Protein AF-A0A3C0Q6P0-F1 (afdb_monomer_lite)

Radius of gyration: 22.42 Å; chains: 1; bounding box: 54×40×73 Å

Secondary structure (DSSP, 8-state):
--------HHHHHHHHH-GGG-GGG-SHHHHHHHHHHHHH-S---HHHHHHHHHHHHHHHHTTTT-S-HHHHHHHHHTTHHHHHHHHHT-----HHHHHHHHHHHHHTTEEPPHHHHHHHHHHHHHHHHHH--HHHHHHHHHHHHHTT----HHHHHHHHHHHHHHGGGS-HHHHHHHHHHHHHHHHHHHHHHGGGS--THHHHHHHHT-HHHHHHHHT---HHHHHHHHHHHHHHHS--SSPPPPPP----HHHHHHHHHHHHTT-EEEEEEEETTTTEEEEEEEEETTEEEEEEEE-GGGEEEETTT--EEE-HHHHHHHHHHHHH-TTSEEEEEEHHHHHHHTT-HHHHHHHHHHHHHSPSSEEEE-TTS-EEESSSSSS----B-

pLDDT: mean 90.9, std 11.73, range [37.75, 98.62]

Foldseek 3Di:
DPPPPLQDLVNLLVCLVCVVVDPPALALVSLLVSVVSNLVDPDDALQSLLSNLLSQLVCLCVSSRHPPSPSSLVSSLVCLVSSLVVNLPHDPDALVSLLSNLLSCLSSLEQHAVVSVVSSLVVCLVHLQPGAALVSLLSNLLSCLQNLPAHDPSSLVSSLVSCLVRVLVHALLSNLSNLLSLLLNQLSQCLAPPPNGDHCLVSNCSQCPDPSNVVRPVPDPDLVSLVSNLLSCCSNPVGDPRQRDAPPPPLDPQLVLVVVLLVLLPKDKDAQCAQVFVRHTFGIWIDDDHAIATEHEDEPSQWGAYSPPRWIFGTSVNLSVQVRSCSSPVQHEYEYEYPVLCVVCSPPSVLSNLLSVQRVPDHRAYFYAENNSDTHGRRHHDPDGDGHD

Sequence (389 aa):
MQEQRTIDKGGIIQYFLNPEKCCEARSVEALAKNLDDFLSLRQLTSKELALVLFHATKGAQMGLYGEDTTAACEAIKNRVQTWTDKAIKKNDYSGYTIAHMFDAFSRLDLRPPERFVSFALEKAKTLIASNFNAADMTDFTAAIAHLAILPDKKLLTAIGAQLTQIKRALTPHQTCSVIRSIAILDTLAAHHHGSKRYSFGSTFSEFINDNKIREKLAGLSDPASKEMLSDALLWFKGTTPYPRSAESGTSSLFENDNKIALEKAGAIVQMGVHIPTPNHIVDLSATFGRATFYVECDGPSHFIRGADDHKIYLDGPTIFQTALIRKGCPDTKLVRIPADVFYSKRGDSDFWESFLITVDDADNGAYCLASGGNLLPIGEGRDRAFQYT

Structure (mmCIF, N/CA/C/O backbone):
data_AF-A0A3C0Q6P0-F1
#
_entry.id   AF-A0A3C0Q6P0-F1
#
loop_
_atom_site.group_PDB
_atom_site.id
_atom_site.type_symbol
_atom_site.label_atom_id
_atom_site.label_alt_id
_atom_site.label_comp_id
_atom_site.label_asym_id
_atom_site.label_entity_id
_atom_site.label_seq_id
_atom_site.pdbx_PDB_ins_code
_atom_site.Cartn_x
_atom_site.Cartn_y
_atom_site.Cartn_z
_atom_site.occupancy
_atom_site.B_iso_or_equiv
_atom_site.auth_seq_id
_atom_site.auth_comp_id
_atom_site.auth_asym_id
_atom_site.auth_atom_id
_atom_site.pdbx_PDB_model_num
ATOM 1 N N . MET A 1 1 ? 16.139 4.408 46.059 1.00 41.50 1 MET A N 1
ATOM 2 C CA . MET A 1 1 ? 14.935 3.609 45.750 1.00 41.50 1 MET A CA 1
ATOM 3 C C . MET A 1 1 ? 13.888 4.555 45.195 1.00 41.50 1 MET A C 1
ATOM 5 O O . MET A 1 1 ? 13.379 5.362 45.958 1.00 41.50 1 MET A O 1
ATOM 9 N N . GLN A 1 2 ? 13.631 4.536 43.887 1.00 40.59 2 GLN A N 1
ATOM 10 C CA . GLN A 1 2 ? 12.440 5.195 43.343 1.00 40.59 2 GLN A CA 1
ATOM 11 C C . GLN A 1 2 ? 11.248 4.277 43.621 1.00 40.59 2 GLN A C 1
ATOM 13 O O . GLN A 1 2 ? 11.298 3.098 43.276 1.00 40.59 2 GLN A O 1
ATOM 18 N N . GLU A 1 3 ? 10.219 4.790 44.298 1.00 44.22 3 GLU A N 1
ATOM 19 C CA . GLU A 1 3 ? 8.947 4.083 44.453 1.00 44.22 3 GLU A CA 1
ATOM 20 C C . GLU A 1 3 ? 8.398 3.749 43.068 1.00 44.22 3 GLU A C 1
ATOM 22 O O . GLU A 1 3 ? 8.145 4.630 42.245 1.00 44.22 3 GLU A O 1
ATOM 27 N N . GLN A 1 4 ? 8.226 2.458 42.809 1.00 50.91 4 GLN A N 1
ATOM 28 C CA . GLN A 1 4 ? 7.642 1.961 41.577 1.00 50.91 4 GLN A CA 1
ATOM 29 C C . GLN A 1 4 ? 6.137 2.262 41.621 1.00 50.91 4 GLN A C 1
ATOM 31 O O . GLN A 1 4 ? 5.341 1.442 42.076 1.00 50.91 4 GLN A O 1
ATOM 36 N N . ARG A 1 5 ? 5.742 3.478 41.215 1.00 57.50 5 ARG A N 1
ATOM 37 C CA . ARG A 1 5 ? 4.328 3.850 41.086 1.00 57.50 5 ARG A CA 1
ATOM 38 C C . ARG A 1 5 ? 3.661 2.880 40.118 1.00 57.50 5 ARG A C 1
ATOM 40 O O . ARG A 1 5 ? 3.999 2.829 38.938 1.00 57.50 5 ARG A O 1
ATOM 47 N N . THR A 1 6 ? 2.718 2.097 40.627 1.00 62.41 6 THR A N 1
ATOM 48 C CA . THR A 1 6 ? 1.866 1.245 39.803 1.00 62.41 6 THR A CA 1
ATOM 49 C C . THR A 1 6 ? 0.916 2.163 39.040 1.00 62.41 6 THR A C 1
ATOM 51 O O . THR A 1 6 ? 0.009 2.741 39.633 1.00 62.41 6 THR A O 1
ATOM 54 N N . ILE A 1 7 ? 1.156 2.369 37.744 1.00 68.50 7 ILE A N 1
ATOM 55 C CA . ILE A 1 7 ? 0.250 3.156 36.903 1.00 68.50 7 ILE A CA 1
ATOM 56 C C . ILE A 1 7 ? -1.023 2.326 36.711 1.00 68.50 7 ILE A C 1
ATOM 58 O O . ILE A 1 7 ? -0.960 1.184 36.253 1.00 68.50 7 ILE A O 1
ATOM 62 N N . ASP A 1 8 ? -2.180 2.868 37.094 1.00 84.88 8 ASP A N 1
ATOM 63 C CA . ASP A 1 8 ? -3.455 2.198 36.850 1.00 84.88 8 ASP A CA 1
ATOM 64 C C . ASP A 1 8 ? -3.786 2.154 35.343 1.00 84.88 8 ASP A C 1
ATOM 66 O O . ASP A 1 8 ? -3.250 2.906 34.525 1.00 84.88 8 ASP A O 1
ATOM 70 N N . LYS A 1 9 ? -4.694 1.253 34.953 1.00 86.88 9 LYS A N 1
ATOM 71 C CA . LYS A 1 9 ? -5.112 1.068 33.553 1.00 86.88 9 LYS A CA 1
ATOM 72 C C . LYS A 1 9 ? -5.557 2.379 32.884 1.00 86.88 9 LYS A C 1
ATOM 74 O O . LYS A 1 9 ? -5.288 2.577 31.699 1.00 86.88 9 LYS A O 1
ATOM 79 N N . GLY A 1 10 ? -6.256 3.246 33.619 1.00 86.19 10 GLY A N 1
ATOM 80 C CA . GLY A 1 10 ? -6.741 4.526 33.111 1.00 86.19 10 GLY A CA 1
ATOM 81 C C . GLY A 1 10 ? -5.591 5.478 32.801 1.00 86.19 10 GLY A C 1
ATOM 82 O O . GLY A 1 10 ? -5.582 6.083 31.730 1.00 86.19 10 GLY A O 1
ATOM 83 N N . GLY A 1 11 ? -4.591 5.536 33.681 1.00 83.81 11 GLY A N 1
ATOM 84 C CA . GLY A 1 11 ? -3.356 6.288 33.482 1.00 83.81 11 GLY A CA 1
ATOM 85 C C . GLY A 1 11 ? -2.598 5.848 32.230 1.00 83.81 11 GLY A C 1
ATOM 86 O O . GLY A 1 11 ? -2.241 6.691 31.410 1.00 83.81 11 GLY A O 1
ATOM 87 N N . ILE A 1 12 ? -2.439 4.535 32.022 1.00 82.06 12 ILE A N 1
ATOM 88 C CA . ILE A 1 12 ? -1.763 3.987 30.832 1.00 82.06 12 ILE A CA 1
ATOM 89 C C . ILE A 1 12 ? -2.523 4.335 29.543 1.00 82.06 12 ILE A C 1
ATOM 91 O O . ILE A 1 12 ? -1.914 4.673 28.535 1.00 82.06 12 ILE A O 1
ATOM 95 N N . ILE A 1 13 ? -3.857 4.288 29.534 1.00 85.81 13 ILE A N 1
ATOM 96 C CA . ILE A 1 13 ? -4.623 4.657 28.331 1.00 85.81 13 ILE A CA 1
ATOM 97 C C . ILE A 1 13 ? -4.527 6.163 28.069 1.00 85.81 13 ILE A C 1
ATOM 99 O O . ILE A 1 13 ? -4.268 6.573 26.939 1.00 85.81 13 ILE A O 1
ATOM 103 N N . GLN A 1 14 ? -4.716 6.994 29.099 1.00 86.25 14 GLN A N 1
ATOM 104 C CA . GLN A 1 14 ? -4.641 8.453 28.961 1.00 86.25 14 GLN A CA 1
ATOM 105 C C . GLN A 1 14 ? -3.279 8.920 28.462 1.00 86.25 14 GLN A C 1
ATOM 107 O O . GLN A 1 14 ? -3.212 9.856 27.667 1.00 86.25 14 GLN A O 1
ATOM 112 N N . TYR A 1 15 ? -2.226 8.221 28.871 1.00 82.88 15 TYR A N 1
ATOM 113 C CA . TYR A 1 15 ? -0.883 8.408 28.360 1.00 82.88 15 TYR A CA 1
ATOM 114 C C . TYR A 1 15 ? -0.815 8.306 26.831 1.00 82.88 15 TYR A C 1
ATOM 116 O O . TYR A 1 15 ? -0.288 9.202 26.177 1.00 82.88 15 TYR A O 1
ATOM 124 N N . PHE A 1 16 ? -1.385 7.253 26.237 1.00 85.06 16 PHE A N 1
ATOM 125 C CA . PHE A 1 16 ? -1.330 7.071 24.785 1.00 85.06 16 PHE A CA 1
ATOM 126 C C . PHE A 1 16 ? -2.276 8.021 24.057 1.00 85.06 16 PHE A C 1
ATOM 128 O O . PHE A 1 16 ? -1.973 8.450 22.953 1.00 85.06 16 PHE A O 1
ATOM 135 N N . LEU A 1 17 ? -3.400 8.394 24.669 1.00 86.75 17 LEU A N 1
ATOM 136 C CA . LEU A 1 17 ? -4.332 9.353 24.072 1.00 86.75 17 LEU A CA 1
ATOM 137 C C . LEU A 1 17 ? -3.796 10.792 24.080 1.00 86.75 17 LEU A C 1
ATOM 139 O O . LEU A 1 17 ? -4.155 11.574 23.203 1.00 86.75 17 LEU A O 1
ATOM 143 N N . ASN A 1 18 ? -2.954 11.149 25.056 1.00 85.75 18 ASN A N 1
ATOM 144 C CA . ASN A 1 18 ? -2.415 12.499 25.234 1.00 85.75 18 ASN A CA 1
ATOM 145 C C . ASN A 1 18 ? -0.893 12.491 25.488 1.00 85.75 18 ASN A C 1
ATOM 147 O O . ASN A 1 18 ? -0.446 13.015 26.513 1.00 85.75 18 ASN A O 1
ATOM 151 N N . PRO A 1 19 ? -0.082 11.945 24.564 1.00 73.31 19 PRO A N 1
ATOM 152 C CA . PRO A 1 19 ? 1.352 11.749 24.779 1.00 73.31 19 PRO A CA 1
ATOM 153 C C . PRO A 1 19 ? 2.093 13.062 25.069 1.00 73.31 19 PRO A C 1
ATOM 155 O O . PRO A 1 19 ? 2.994 13.093 25.900 1.00 73.31 19 PRO A O 1
ATOM 158 N N . GLU A 1 20 ? 1.656 14.181 24.484 1.00 76.12 20 GLU A N 1
ATOM 159 C CA . GLU A 1 20 ? 2.254 15.506 24.715 1.00 76.12 20 GLU A CA 1
ATOM 160 C C . GLU A 1 20 ? 2.147 15.991 26.169 1.00 76.12 20 GLU A C 1
ATOM 162 O O . GLU A 1 20 ? 2.974 16.782 26.627 1.00 76.12 20 GLU A O 1
ATOM 167 N N . LYS A 1 21 ? 1.141 15.508 26.909 1.00 79.56 21 LYS A N 1
ATOM 168 C CA . LYS A 1 21 ? 0.911 15.870 28.314 1.00 79.56 21 LYS A CA 1
ATOM 169 C C . LYS A 1 21 ? 1.684 14.979 29.291 1.00 79.56 21 LYS A C 1
ATOM 171 O O . LYS A 1 21 ? 1.744 15.304 30.474 1.00 79.56 21 LYS A O 1
ATOM 176 N N . CYS A 1 22 ? 2.291 13.889 28.819 1.00 65.38 22 CYS A N 1
ATOM 177 C CA . CYS A 1 22 ? 3.066 12.960 29.636 1.00 65.38 22 CYS A CA 1
ATOM 178 C C . CYS A 1 22 ? 4.570 13.226 29.474 1.00 65.38 22 CYS A C 1
ATOM 180 O O . CYS A 1 22 ? 5.226 12.721 28.568 1.00 65.38 22 CYS A O 1
ATOM 182 N N . CYS A 1 23 ? 5.136 14.024 30.381 1.00 59.75 23 CYS A N 1
ATOM 183 C CA . CYS A 1 23 ? 6.560 14.373 30.387 1.00 59.75 23 CYS A CA 1
ATOM 184 C C . CYS A 1 23 ? 7.503 13.181 30.638 1.00 59.75 23 CYS A C 1
ATOM 186 O O . CYS A 1 23 ? 8.635 13.203 30.163 1.00 59.75 23 CYS A O 1
ATOM 188 N N . GLU A 1 24 ? 7.046 12.133 31.328 1.00 58.94 24 GLU A N 1
ATOM 189 C CA . GLU A 1 24 ? 7.865 10.980 31.750 1.00 58.94 24 GLU A CA 1
ATOM 190 C C . GLU A 1 24 ? 8.216 9.998 30.616 1.00 58.94 24 GLU A C 1
ATOM 192 O O . GLU A 1 24 ? 8.801 8.946 30.859 1.00 58.94 24 GLU A O 1
ATOM 197 N N . ALA A 1 25 ? 7.858 10.317 29.373 1.00 59.38 25 ALA A N 1
ATOM 198 C CA . ALA A 1 25 ? 7.728 9.307 28.336 1.00 59.38 25 ALA A CA 1
ATOM 199 C C . ALA A 1 25 ? 8.243 9.688 26.964 1.00 59.38 25 ALA A C 1
ATOM 201 O O . ALA A 1 25 ? 7.747 9.240 25.938 1.00 59.38 25 ALA A O 1
ATOM 202 N N . ARG A 1 26 ? 9.275 10.514 26.949 1.00 82.31 26 ARG A N 1
ATOM 203 C CA . ARG A 1 26 ? 9.901 10.968 25.711 1.00 82.31 26 ARG A CA 1
ATOM 204 C C . ARG A 1 26 ? 11.052 10.066 25.262 1.00 82.31 26 ARG A C 1
ATOM 206 O O . ARG A 1 26 ? 11.913 10.524 24.523 1.00 82.31 26 ARG A O 1
ATOM 213 N N . SER A 1 27 ? 11.089 8.815 25.732 1.00 91.50 27 SER A N 1
ATOM 214 C CA . SER A 1 27 ? 12.115 7.835 25.362 1.00 91.50 27 SER A CA 1
ATOM 215 C C . SER A 1 27 ? 11.501 6.535 24.844 1.00 91.50 27 SER A C 1
ATOM 217 O O . SER A 1 27 ? 10.386 6.149 25.220 1.00 91.50 27 SER A O 1
ATOM 219 N N . VAL A 1 28 ? 12.264 5.839 24.002 1.00 94.00 28 VAL A N 1
ATOM 220 C CA . VAL A 1 28 ? 11.886 4.555 23.404 1.00 94.00 28 VAL A CA 1
ATOM 221 C C . VAL A 1 28 ? 11.742 3.477 24.482 1.00 94.00 28 VAL A C 1
ATOM 223 O O . VAL A 1 28 ? 10.838 2.646 24.415 1.00 94.00 28 VAL A O 1
ATOM 226 N N . GLU A 1 29 ? 12.569 3.519 25.525 1.00 93.94 29 GLU A N 1
ATOM 227 C CA . GLU A 1 29 ? 12.522 2.593 26.661 1.00 93.94 29 GLU A CA 1
ATOM 228 C C . GLU A 1 29 ? 11.249 2.790 27.488 1.00 93.94 29 GLU A C 1
ATOM 230 O O . GLU A 1 29 ? 10.608 1.813 27.884 1.00 93.94 29 GLU A O 1
ATOM 235 N N . ALA A 1 30 ? 10.852 4.046 27.721 1.00 91.38 30 ALA A N 1
ATOM 236 C CA . ALA A 1 30 ? 9.610 4.363 28.416 1.00 91.38 30 ALA A CA 1
ATOM 237 C C . ALA A 1 30 ? 8.390 3.897 27.607 1.00 91.38 30 ALA A C 1
ATOM 239 O O . ALA A 1 30 ? 7.489 3.268 28.166 1.00 91.38 30 ALA A O 1
ATOM 240 N N . LEU A 1 31 ? 8.385 4.129 26.288 1.00 93.12 31 LEU A N 1
ATOM 241 C CA . LEU A 1 31 ? 7.365 3.596 25.381 1.00 93.12 31 LEU A CA 1
ATOM 242 C C . LEU A 1 31 ? 7.282 2.067 25.480 1.00 93.12 31 LEU A C 1
ATOM 244 O O . LEU A 1 31 ? 6.205 1.523 25.722 1.00 93.12 31 LEU A O 1
ATOM 248 N N . ALA A 1 32 ? 8.415 1.382 25.325 1.00 94.94 32 ALA A N 1
ATOM 249 C CA . ALA A 1 32 ? 8.513 -0.071 25.373 1.00 94.94 32 ALA A CA 1
ATOM 250 C C . ALA A 1 32 ? 7.946 -0.635 26.687 1.00 94.94 32 ALA A C 1
ATOM 252 O O . ALA A 1 32 ? 7.073 -1.506 26.663 1.00 94.94 32 ALA A O 1
ATOM 253 N N . LYS A 1 33 ? 8.370 -0.074 27.825 1.00 93.19 33 LYS A N 1
ATOM 254 C CA . LYS A 1 33 ? 7.883 -0.464 29.151 1.00 93.19 33 LYS A CA 1
ATOM 255 C C . LYS A 1 33 ? 6.379 -0.226 29.307 1.00 93.19 33 LYS A C 1
ATOM 257 O O . LYS A 1 33 ? 5.673 -1.106 29.785 1.00 93.19 33 LYS A O 1
ATOM 262 N N . ASN A 1 34 ? 5.870 0.932 28.884 1.00 91.81 34 ASN A N 1
ATOM 263 C CA . ASN A 1 34 ? 4.445 1.253 29.006 1.00 91.81 34 ASN A CA 1
ATOM 264 C C . ASN A 1 34 ? 3.568 0.337 28.141 1.00 91.81 34 ASN A C 1
ATOM 266 O O . ASN A 1 34 ? 2.462 -0.020 28.548 1.00 91.81 34 ASN A O 1
ATOM 270 N N . LEU A 1 35 ? 4.059 -0.080 26.970 1.00 94.56 35 LEU A N 1
ATOM 271 C CA . LEU A 1 35 ? 3.378 -1.072 26.138 1.00 94.56 35 LEU A CA 1
ATOM 272 C C . LEU A 1 35 ? 3.385 -2.462 26.791 1.00 94.56 35 LEU A C 1
ATOM 274 O O . LEU A 1 35 ? 2.364 -3.146 26.743 1.00 94.56 35 LEU A O 1
ATOM 278 N N . ASP A 1 36 ? 4.484 -2.873 27.430 1.00 95.38 36 ASP A N 1
ATOM 279 C CA . ASP A 1 36 ? 4.545 -4.141 28.173 1.00 95.38 36 ASP A CA 1
ATOM 280 C C . ASP A 1 36 ? 3.591 -4.140 29.370 1.00 95.38 36 ASP A C 1
ATOM 282 O O . ASP A 1 36 ? 2.799 -5.073 29.537 1.00 95.38 36 ASP A O 1
ATOM 286 N N . ASP A 1 37 ? 3.603 -3.060 30.154 1.00 92.94 37 ASP A N 1
ATOM 287 C CA . ASP A 1 37 ? 2.707 -2.868 31.292 1.00 92.94 37 ASP A CA 1
ATOM 288 C C . ASP A 1 37 ? 1.242 -2.902 30.826 1.00 92.94 37 ASP A C 1
ATOM 290 O O . ASP A 1 37 ? 0.432 -3.647 31.387 1.00 92.94 37 ASP A O 1
ATOM 294 N N . PHE A 1 38 ? 0.906 -2.192 29.741 1.00 94.88 38 PHE A N 1
ATOM 295 C CA . PHE A 1 38 ? -0.424 -2.227 29.128 1.00 94.88 38 PHE A CA 1
ATOM 296 C C . PHE A 1 38 ? -0.828 -3.642 28.710 1.00 94.88 38 PHE A C 1
ATOM 298 O O . PHE A 1 38 ? -1.901 -4.127 29.077 1.00 94.88 38 PHE A O 1
ATOM 305 N N . LEU A 1 39 ? 0.032 -4.329 27.955 1.00 95.75 39 LEU A N 1
ATOM 306 C CA . LEU A 1 39 ? -0.246 -5.668 27.454 1.00 95.75 39 LEU A CA 1
ATOM 307 C C . LEU A 1 39 ? -0.296 -6.700 28.582 1.00 95.75 39 LEU A C 1
ATOM 309 O O . LEU A 1 39 ? -0.972 -7.713 28.423 1.00 95.75 39 LEU A O 1
ATOM 313 N N . SER A 1 40 ? 0.313 -6.460 29.741 1.00 95.12 40 SER A N 1
ATOM 314 C CA . SER A 1 40 ? 0.192 -7.346 30.906 1.00 95.12 40 SER A CA 1
ATOM 315 C C . SER A 1 40 ? -1.217 -7.343 31.528 1.00 95.12 40 SER A C 1
ATOM 317 O O . SER A 1 40 ? -1.616 -8.319 32.175 1.00 95.12 40 SER A O 1
ATOM 319 N N . LEU A 1 41 ? -2.024 -6.301 31.277 1.00 93.25 41 LEU A N 1
ATOM 320 C CA . LEU A 1 41 ? -3.367 -6.168 31.841 1.00 93.25 41 LEU A CA 1
ATOM 321 C C . LEU A 1 41 ? -4.287 -7.318 31.393 1.00 93.25 41 LEU A C 1
ATOM 323 O O . LEU A 1 41 ? -4.372 -7.691 30.215 1.00 93.25 41 LEU A O 1
ATOM 327 N N . ARG A 1 42 ? -5.017 -7.894 32.360 1.00 90.88 42 ARG A N 1
ATOM 328 C CA . ARG A 1 42 ? -5.910 -9.046 32.131 1.00 90.88 42 ARG A CA 1
ATOM 329 C C . ARG A 1 42 ? -7.177 -8.661 31.363 1.00 90.88 42 ARG A C 1
ATOM 331 O O . ARG A 1 42 ? -7.608 -9.388 30.470 1.00 90.88 42 ARG A O 1
ATOM 338 N N . GLN A 1 43 ? -7.767 -7.517 31.704 1.00 92.12 43 GLN A N 1
ATOM 339 C CA . GLN A 1 43 ? -9.064 -7.070 31.192 1.00 92.12 43 GLN A CA 1
ATOM 340 C C . GLN A 1 43 ? -8.902 -5.879 30.242 1.00 92.12 43 GLN A C 1
ATOM 342 O O . GLN A 1 43 ? -9.159 -4.735 30.610 1.00 92.12 43 GLN A O 1
ATOM 347 N N . LEU A 1 44 ? -8.463 -6.158 29.016 1.00 95.31 44 LEU A N 1
ATOM 348 C CA . LEU A 1 44 ? -8.464 -5.196 27.909 1.00 95.31 44 LEU A CA 1
ATOM 349 C C . LEU A 1 44 ? -9.666 -5.440 26.991 1.00 95.31 44 LEU A C 1
ATOM 351 O O . LEU A 1 44 ? -9.978 -6.596 26.699 1.00 95.31 44 LEU A O 1
ATOM 355 N N . THR A 1 45 ? -10.314 -4.377 26.534 1.00 96.69 45 THR A N 1
ATOM 356 C CA . THR A 1 45 ? -11.335 -4.401 25.468 1.00 96.69 45 THR A CA 1
ATOM 357 C C . THR A 1 45 ? -10.678 -4.351 24.086 1.00 96.69 45 THR A C 1
ATOM 359 O O . THR A 1 45 ? -9.508 -3.971 23.965 1.00 96.69 45 THR A O 1
ATOM 362 N N . SER A 1 46 ? -11.414 -4.702 23.026 1.00 96.50 46 SER A N 1
ATOM 363 C CA . SER A 1 46 ? -10.934 -4.515 21.644 1.00 96.50 46 SER A CA 1
ATOM 364 C C . SER A 1 46 ? -10.627 -3.034 21.350 1.00 96.50 46 SER A C 1
ATOM 366 O O . SER A 1 46 ? -9.635 -2.714 20.694 1.00 96.50 46 SER A O 1
ATOM 368 N N . LYS A 1 47 ? -11.438 -2.120 21.903 1.00 96.50 47 LYS A N 1
ATOM 369 C CA . LYS A 1 47 ? -11.314 -0.670 21.724 1.00 96.50 47 LYS A CA 1
ATOM 370 C C . LYS A 1 47 ? -10.037 -0.119 22.337 1.00 96.50 47 LYS A C 1
ATOM 372 O O . LYS A 1 47 ? -9.359 0.677 21.701 1.00 96.50 47 LYS A O 1
ATOM 377 N N . GLU A 1 48 ? -9.693 -0.546 23.546 1.00 96.50 48 GLU A N 1
ATOM 378 C CA . GLU A 1 48 ? -8.453 -0.120 24.203 1.00 96.50 48 GLU A CA 1
ATOM 379 C C . GLU A 1 48 ? -7.222 -0.632 23.452 1.00 96.50 48 GLU A C 1
ATOM 381 O O . GLU A 1 48 ? -6.270 0.118 23.261 1.00 96.50 48 GLU A O 1
ATOM 386 N N . LEU A 1 49 ? -7.263 -1.878 22.964 1.00 97.25 49 LEU A N 1
ATOM 387 C CA . LEU A 1 49 ? -6.207 -2.429 22.112 1.00 97.25 49 LEU A CA 1
ATOM 388 C C . LEU A 1 49 ? -6.065 -1.643 20.799 1.00 97.25 49 LEU A C 1
ATOM 390 O O . LEU A 1 49 ? -4.947 -1.384 20.369 1.00 97.25 49 LEU A O 1
ATOM 394 N N . ALA A 1 50 ? -7.166 -1.262 20.150 1.00 96.81 50 ALA A N 1
ATOM 395 C CA . ALA A 1 50 ? -7.111 -0.473 18.920 1.00 96.81 50 ALA A CA 1
ATOM 396 C C . ALA A 1 50 ? -6.537 0.930 19.175 1.00 96.81 50 ALA A C 1
ATOM 398 O O . ALA A 1 50 ? -5.624 1.363 18.477 1.00 96.81 50 ALA A O 1
ATOM 399 N N . LEU A 1 51 ? -7.042 1.613 20.209 1.00 95.31 51 LEU A N 1
ATOM 400 C CA . LEU A 1 51 ? -6.635 2.970 20.568 1.00 95.31 51 LEU A CA 1
ATOM 401 C C . LEU A 1 51 ? -5.152 3.055 20.911 1.00 95.31 51 LEU A C 1
ATOM 403 O O . LEU A 1 51 ? -4.459 3.913 20.371 1.00 95.31 51 LEU A O 1
ATOM 407 N N . VAL A 1 52 ? -4.656 2.181 21.790 1.00 96.00 52 VAL A N 1
ATOM 408 C CA . VAL A 1 52 ? -3.249 2.258 22.187 1.00 96.00 52 VAL A CA 1
ATOM 409 C C . VAL A 1 52 ? -2.331 1.960 21.005 1.00 96.00 52 VAL A C 1
ATOM 411 O O . VAL A 1 52 ? -1.385 2.712 20.802 1.00 96.00 52 VAL A O 1
ATOM 414 N N . LEU A 1 53 ? -2.619 0.938 20.188 1.00 97.12 53 LEU A N 1
ATOM 415 C CA . LEU A 1 53 ? -1.789 0.627 19.019 1.00 97.12 53 LEU A CA 1
ATOM 416 C C . LEU A 1 53 ? -1.737 1.807 18.041 1.00 97.12 53 LEU A C 1
ATOM 418 O O . LEU A 1 53 ? -0.656 2.223 17.624 1.00 97.12 53 LEU A O 1
ATOM 422 N N . PHE A 1 54 ? -2.901 2.372 17.717 1.00 96.06 54 PHE A N 1
ATOM 423 C CA . PHE A 1 54 ? -3.019 3.508 16.809 1.00 96.06 54 PHE A CA 1
ATOM 424 C C . PHE A 1 54 ? -2.280 4.742 17.330 1.00 96.06 54 PHE A C 1
ATOM 426 O O . PHE A 1 54 ? -1.448 5.316 16.626 1.00 96.06 54 PHE A O 1
ATOM 433 N N . HIS A 1 55 ? -2.536 5.140 18.575 1.00 95.38 55 HIS A N 1
ATOM 434 C CA . HIS A 1 55 ? -1.942 6.352 19.120 1.00 95.38 55 HIS A CA 1
ATOM 435 C C . HIS A 1 55 ? -0.450 6.208 19.437 1.00 95.38 55 HIS A C 1
ATOM 437 O O . HIS A 1 55 ? 0.292 7.161 19.207 1.00 95.38 55 HIS A O 1
ATOM 443 N N . ALA A 1 56 ? 0.012 5.038 19.892 1.00 95.25 56 ALA A N 1
ATOM 444 C CA . ALA A 1 56 ? 1.441 4.770 20.047 1.00 95.25 56 ALA A CA 1
ATOM 445 C C . ALA A 1 56 ? 2.160 4.871 18.696 1.00 95.25 56 ALA A C 1
ATOM 447 O O . ALA A 1 56 ? 3.193 5.524 18.590 1.00 95.25 56 ALA A O 1
ATOM 448 N N . THR A 1 57 ? 1.576 4.297 17.641 1.00 95.94 57 THR A N 1
ATOM 449 C CA . THR A 1 57 ? 2.140 4.370 16.287 1.00 95.94 57 THR A CA 1
ATOM 450 C C . THR A 1 57 ? 2.209 5.809 15.792 1.00 95.94 57 THR A C 1
ATOM 452 O O . THR A 1 57 ? 3.268 6.279 15.382 1.00 95.94 57 THR A O 1
ATOM 455 N N . LYS A 1 58 ? 1.099 6.548 15.897 1.00 94.56 58 LYS A N 1
ATOM 456 C CA . LYS A 1 58 ? 1.049 7.959 15.508 1.00 94.56 58 LYS A CA 1
ATOM 457 C C . LYS A 1 58 ? 2.064 8.796 16.293 1.00 94.56 58 LYS A C 1
ATOM 459 O O . LYS A 1 58 ? 2.757 9.620 15.708 1.00 94.56 58 LYS A O 1
ATOM 464 N N . GLY A 1 59 ? 2.179 8.570 17.602 1.00 93.50 59 GLY A N 1
ATOM 465 C CA . GLY A 1 59 ? 3.149 9.261 18.447 1.00 93.50 59 GLY A CA 1
ATOM 466 C C . GLY A 1 59 ? 4.599 8.956 18.068 1.00 93.50 59 GLY A C 1
ATOM 467 O O . GLY A 1 59 ? 5.416 9.872 18.038 1.00 93.50 59 GLY A O 1
ATOM 468 N N . ALA A 1 60 ? 4.913 7.706 17.712 1.00 94.44 60 ALA A N 1
ATOM 469 C CA . ALA A 1 60 ? 6.242 7.314 17.244 1.00 94.44 60 ALA A CA 1
ATOM 470 C C . ALA A 1 60 ? 6.613 8.008 15.928 1.00 94.44 60 ALA A C 1
ATOM 472 O O . ALA A 1 60 ? 7.693 8.584 15.832 1.00 94.44 60 ALA A O 1
ATOM 473 N N . GLN A 1 61 ? 5.693 8.050 14.959 1.00 93.69 61 GLN A N 1
ATOM 474 C CA . GLN A 1 61 ? 5.892 8.761 13.688 1.00 93.69 61 GLN A CA 1
ATOM 475 C C . GLN A 1 61 ? 6.072 10.276 13.873 1.00 93.69 61 GLN A C 1
ATOM 477 O O . GLN A 1 61 ? 6.768 10.920 13.096 1.00 93.69 61 GLN A O 1
ATOM 482 N N . MET A 1 62 ? 5.455 10.845 14.910 1.00 93.12 62 MET A N 1
ATOM 483 C CA . MET A 1 62 ? 5.572 12.262 15.261 1.00 93.12 62 MET A CA 1
ATOM 484 C C . MET A 1 62 ? 6.797 12.582 16.140 1.00 93.12 62 MET A C 1
ATOM 486 O O . MET A 1 62 ? 6.939 13.725 16.568 1.00 93.12 62 MET A O 1
ATOM 490 N N . GLY A 1 63 ? 7.661 11.606 16.451 1.00 92.81 63 GLY A N 1
ATOM 491 C CA . GLY A 1 63 ? 8.849 11.821 17.290 1.00 92.81 63 GLY A CA 1
ATOM 492 C C . GLY A 1 63 ? 8.544 12.071 18.771 1.00 92.81 63 GLY A C 1
ATOM 493 O O . GLY A 1 63 ? 9.355 12.650 19.490 1.00 92.81 63 GLY A O 1
ATOM 494 N N . LEU A 1 64 ? 7.372 11.654 19.266 1.00 91.38 64 LEU A N 1
ATOM 495 C CA . LEU A 1 64 ? 6.973 11.907 20.660 1.00 91.38 64 LEU A CA 1
ATOM 496 C C . LEU A 1 64 ? 7.737 11.051 21.680 1.00 91.38 64 LEU A C 1
ATOM 498 O O . LEU A 1 64 ? 7.750 11.384 22.865 1.00 91.38 64 LEU A O 1
ATOM 502 N N . TYR A 1 65 ? 8.374 9.970 21.227 1.00 90.44 65 TYR A N 1
ATOM 503 C CA . TYR A 1 65 ? 9.097 9.004 22.062 1.00 90.44 65 TYR A CA 1
ATOM 504 C C . TYR A 1 65 ? 10.621 9.059 21.855 1.00 90.44 65 TYR A C 1
ATOM 506 O O . TYR A 1 65 ? 11.317 8.105 22.193 1.00 90.44 65 TYR A O 1
ATOM 514 N N . GLY A 1 66 ? 11.131 10.162 21.299 1.00 89.75 66 GLY A N 1
ATOM 515 C CA . GLY A 1 66 ? 12.552 10.387 21.026 1.00 89.75 66 GLY A CA 1
ATOM 516 C C . GLY A 1 66 ? 12.797 10.904 19.607 1.00 89.75 66 GLY A C 1
ATOM 517 O O . GLY A 1 66 ? 11.893 10.901 18.773 1.00 89.75 66 GLY A O 1
ATOM 518 N N . GLU A 1 67 ? 14.029 11.342 19.336 1.00 89.44 67 GLU A N 1
ATOM 519 C CA . GLU A 1 67 ? 14.446 11.806 18.000 1.00 89.44 67 GLU A CA 1
ATOM 520 C C . GLU A 1 67 ? 14.490 10.657 16.978 1.00 89.44 67 GLU A C 1
ATOM 522 O O . GLU A 1 67 ? 14.231 10.864 15.794 1.00 89.44 67 GLU A O 1
ATOM 527 N N . ASP A 1 68 ? 14.762 9.434 17.443 1.00 92.19 68 ASP A N 1
ATOM 528 C CA . ASP A 1 68 ? 14.772 8.232 16.613 1.00 92.19 68 ASP A CA 1
ATOM 529 C C . ASP A 1 68 ? 13.362 7.627 16.491 1.00 92.19 68 ASP A C 1
ATOM 531 O O . ASP A 1 68 ? 12.936 6.754 17.256 1.00 92.19 68 ASP A O 1
ATOM 535 N N . THR A 1 69 ? 12.624 8.105 15.489 1.00 94.06 69 THR A N 1
ATOM 536 C CA . THR A 1 69 ? 11.294 7.590 15.126 1.00 94.06 69 THR A CA 1
ATOM 537 C C . THR A 1 69 ? 11.331 6.117 14.706 1.00 94.06 69 THR A C 1
ATOM 539 O O . THR A 1 69 ? 10.350 5.396 14.920 1.00 94.06 69 THR A O 1
ATOM 542 N N . THR A 1 70 ? 12.460 5.639 14.171 1.00 93.62 70 THR A N 1
ATOM 543 C CA . THR A 1 70 ? 12.631 4.248 13.730 1.00 93.62 70 THR A CA 1
ATOM 544 C C . THR A 1 70 ? 12.689 3.323 14.936 1.00 93.62 70 THR A C 1
ATOM 546 O O . THR A 1 70 ? 11.912 2.371 15.013 1.00 93.62 70 THR A O 1
ATOM 549 N N . ALA A 1 71 ? 13.526 3.639 15.928 1.00 95.00 71 ALA A N 1
ATOM 550 C CA . ALA A 1 71 ? 13.615 2.869 17.166 1.00 95.00 71 ALA A CA 1
ATOM 551 C C . ALA A 1 71 ? 12.270 2.813 17.914 1.00 95.00 71 ALA A C 1
ATOM 553 O O . ALA A 1 71 ? 11.875 1.752 18.409 1.00 95.00 71 ALA A O 1
ATOM 554 N N . ALA A 1 72 ? 11.521 3.922 17.942 1.00 95.62 72 ALA A N 1
ATOM 555 C CA . ALA A 1 72 ? 10.179 3.954 18.524 1.00 95.62 72 ALA A CA 1
ATOM 556 C C . ALA A 1 72 ? 9.189 3.040 17.774 1.00 95.62 72 ALA A C 1
ATOM 558 O O . ALA A 1 72 ? 8.440 2.289 18.405 1.00 95.62 72 ALA A O 1
ATOM 559 N N . CYS A 1 73 ? 9.200 3.051 16.437 1.00 95.75 73 CYS A N 1
ATOM 560 C CA . CYS A 1 73 ? 8.362 2.157 15.635 1.0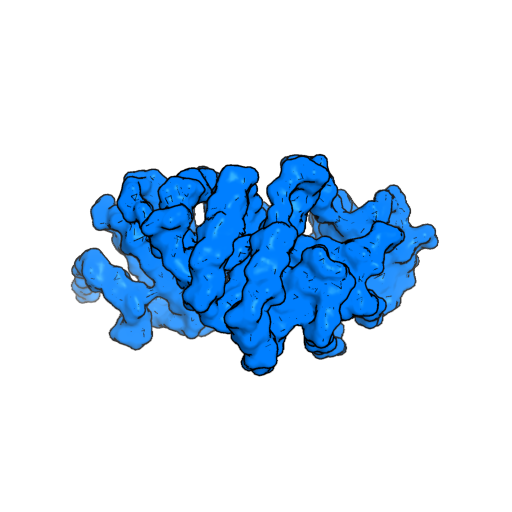0 95.75 73 CYS A CA 1
ATOM 561 C C . CYS A 1 73 ? 8.746 0.682 15.831 1.00 95.75 73 CYS A C 1
ATOM 563 O O . CYS A 1 73 ? 7.863 -0.158 16.006 1.00 95.75 73 CYS A O 1
ATOM 565 N N . GLU A 1 74 ? 10.039 0.349 15.873 1.00 95.25 74 GLU A N 1
ATOM 566 C CA . GLU A 1 74 ? 10.506 -1.021 16.128 1.00 95.25 74 GLU A CA 1
ATOM 567 C C . GLU A 1 74 ? 10.107 -1.516 17.526 1.00 95.25 74 GLU A C 1
ATOM 569 O O . GLU A 1 74 ? 9.685 -2.666 17.685 1.00 95.25 74 GLU A O 1
ATOM 574 N N . ALA A 1 75 ? 10.123 -0.645 18.542 1.00 96.12 75 ALA A N 1
ATOM 575 C CA . ALA A 1 75 ? 9.607 -0.986 19.866 1.00 96.12 75 ALA A CA 1
ATOM 576 C C . ALA A 1 75 ? 8.122 -1.402 19.826 1.00 96.12 75 ALA A C 1
ATOM 578 O O . ALA A 1 75 ? 7.726 -2.330 20.539 1.00 96.12 75 ALA A O 1
ATOM 579 N N . ILE A 1 76 ? 7.306 -0.773 18.976 1.00 96.69 76 ILE A N 1
ATOM 580 C CA . ILE A 1 76 ? 5.898 -1.150 18.777 1.00 96.69 76 ILE A CA 1
ATOM 581 C C . ILE A 1 76 ? 5.799 -2.469 18.000 1.00 96.69 76 ILE A C 1
ATOM 583 O O . ILE A 1 76 ? 5.109 -3.390 18.447 1.00 96.69 76 ILE A O 1
ATOM 587 N N . LYS A 1 77 ? 6.520 -2.601 16.876 1.00 95.94 77 LYS A N 1
ATOM 588 C CA . LYS A 1 77 ? 6.512 -3.806 16.021 1.00 95.94 77 LYS A CA 1
ATOM 589 C C . LYS A 1 77 ? 6.867 -5.071 16.802 1.00 95.94 77 LYS A C 1
ATOM 591 O O . LYS A 1 77 ? 6.166 -6.074 16.683 1.00 95.94 77 LYS A O 1
ATOM 596 N N . ASN A 1 78 ? 7.854 -4.997 17.697 1.00 96.06 78 ASN A N 1
ATOM 597 C CA . ASN A 1 78 ? 8.284 -6.114 18.551 1.00 96.06 78 ASN A CA 1
ATOM 598 C C . ASN A 1 78 ? 7.191 -6.655 19.496 1.00 96.06 78 ASN A C 1
ATOM 600 O O . ASN A 1 78 ? 7.354 -7.722 20.085 1.00 96.06 78 ASN A O 1
ATOM 604 N N . ARG A 1 79 ? 6.065 -5.947 19.651 1.00 96.75 79 ARG A N 1
ATOM 605 C CA . ARG A 1 79 ? 4.947 -6.327 20.532 1.00 96.75 79 ARG A CA 1
ATOM 606 C C . ARG A 1 79 ? 3.678 -6.715 19.777 1.00 96.75 79 ARG A C 1
ATOM 608 O O . ARG A 1 79 ? 2.712 -7.161 20.401 1.00 96.75 79 ARG A O 1
ATOM 615 N N . VAL A 1 80 ? 3.671 -6.599 18.448 1.00 95.62 80 VAL A N 1
ATOM 616 C CA . VAL A 1 80 ? 2.496 -6.864 17.602 1.00 95.62 80 VAL A CA 1
ATOM 617 C C . VAL A 1 80 ? 1.979 -8.293 17.753 1.00 95.62 80 VAL A C 1
ATOM 619 O O . VAL A 1 80 ? 0.763 -8.505 17.760 1.00 95.62 80 VAL A O 1
ATOM 622 N N . GLN A 1 81 ? 2.860 -9.277 17.943 1.00 94.56 81 GLN A N 1
ATOM 623 C CA . GLN A 1 81 ? 2.427 -10.662 18.122 1.00 94.56 81 GLN A CA 1
ATOM 624 C C . GLN A 1 81 ? 1.571 -10.830 19.388 1.00 94.56 81 GLN A C 1
ATOM 626 O O . GLN A 1 81 ? 0.442 -11.314 19.321 1.00 94.56 81 GLN A O 1
ATOM 631 N N . THR A 1 82 ? 2.058 -10.342 20.531 1.00 95.69 82 THR A N 1
ATOM 632 C CA . THR A 1 82 ? 1.307 -10.333 21.798 1.00 95.69 82 THR A CA 1
ATOM 633 C C . THR A 1 82 ? 0.012 -9.531 21.676 1.00 95.69 82 THR A C 1
ATOM 635 O O . THR A 1 82 ? -1.028 -9.922 22.217 1.00 95.69 82 THR A O 1
ATOM 638 N N . TRP A 1 83 ? 0.065 -8.413 20.948 1.00 96.12 83 TRP A N 1
ATOM 639 C CA . TRP A 1 83 ? -1.084 -7.549 20.699 1.00 96.12 83 TRP A CA 1
ATOM 640 C C . TRP A 1 83 ? -2.213 -8.288 19.988 1.00 96.12 83 TRP A C 1
ATOM 642 O O . TRP A 1 83 ? -3.349 -8.336 20.466 1.00 96.12 83 TRP A O 1
ATOM 652 N N . THR A 1 84 ? -1.886 -8.893 18.850 1.00 96.88 84 THR A N 1
ATOM 653 C CA . THR A 1 84 ? -2.841 -9.578 17.977 1.00 96.88 84 THR A CA 1
ATOM 654 C C . THR A 1 84 ? -3.403 -10.834 18.636 1.00 96.88 84 THR A C 1
ATOM 656 O O . THR A 1 84 ? -4.600 -11.098 18.527 1.00 96.88 84 THR A O 1
ATOM 659 N N . ASP A 1 85 ? -2.606 -11.529 19.448 1.00 96.62 85 ASP A N 1
ATOM 660 C CA . ASP A 1 85 ? -3.051 -12.690 20.228 1.00 96.62 85 ASP A CA 1
ATOM 661 C C . ASP A 1 85 ? -4.068 -12.334 21.306 1.00 96.62 85 ASP A C 1
ATOM 663 O O . ASP A 1 85 ? -4.971 -13.119 21.616 1.00 96.62 85 ASP A O 1
ATOM 667 N N . LYS A 1 86 ? -3.937 -11.145 21.897 1.00 96.62 86 LYS A N 1
ATOM 668 C CA . LYS A 1 86 ? -4.942 -10.607 22.817 1.00 96.62 86 LYS A CA 1
ATOM 669 C C . LYS A 1 86 ? -6.175 -10.129 22.073 1.00 96.62 86 LYS A C 1
ATOM 671 O O . LYS A 1 86 ? -7.274 -10.370 22.569 1.00 96.62 86 LYS A O 1
ATOM 676 N N . ALA A 1 87 ? -5.994 -9.491 20.921 1.00 96.69 87 ALA A N 1
ATOM 677 C CA . ALA A 1 87 ? -7.064 -8.948 20.096 1.00 96.69 87 ALA A CA 1
ATOM 678 C C . ALA A 1 87 ? -8.024 -10.055 19.615 1.00 96.69 87 ALA A C 1
ATOM 680 O O . ALA A 1 87 ? -9.218 -9.981 19.885 1.00 96.69 87 ALA A O 1
ATOM 681 N N . ILE A 1 88 ? -7.510 -11.152 19.047 1.00 97.50 88 ILE A N 1
ATOM 682 C CA . ILE A 1 88 ? -8.331 -12.273 18.534 1.00 97.50 88 ILE A CA 1
ATOM 683 C C . ILE A 1 88 ? -9.218 -12.909 19.622 1.00 97.50 88 ILE A C 1
ATOM 685 O O . ILE A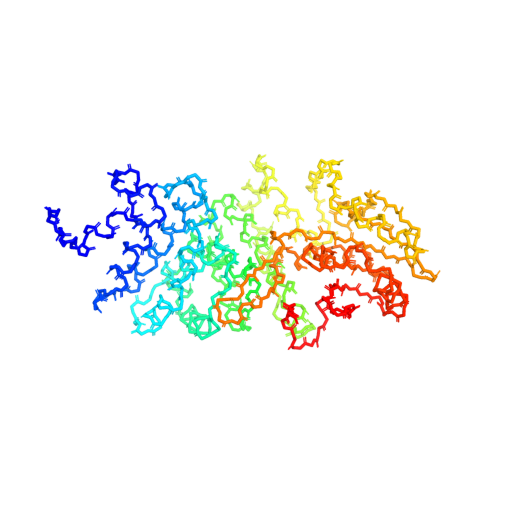 1 88 ? -10.279 -13.456 19.332 1.00 97.50 88 ILE A O 1
ATOM 689 N N . LYS A 1 89 ? -8.825 -12.815 20.899 1.00 96.69 89 LYS A N 1
ATOM 690 C CA . LYS A 1 89 ? -9.606 -13.326 22.041 1.00 96.69 89 LYS A CA 1
ATOM 691 C C . LYS A 1 89 ? -10.762 -12.404 22.451 1.00 96.69 89 LYS A C 1
ATOM 693 O O . LYS A 1 89 ? -11.455 -12.701 23.425 1.00 96.69 89 LYS A O 1
ATOM 698 N N . LYS A 1 90 ? -10.940 -11.262 21.785 1.00 96.25 90 LYS A N 1
ATOM 699 C CA . LYS A 1 90 ? -11.995 -10.285 22.072 1.00 96.25 90 LYS A CA 1
ATOM 700 C C . LYS A 1 90 ? -13.196 -10.493 21.159 1.00 96.25 90 LYS A C 1
ATOM 702 O O . LYS A 1 90 ? -13.068 -10.881 20.003 1.00 96.25 90 LYS A O 1
ATOM 707 N N . ASN A 1 91 ? -14.378 -10.207 21.695 1.00 93.25 91 ASN A N 1
ATOM 708 C CA . ASN A 1 91 ? -15.646 -10.355 20.976 1.00 93.25 91 ASN A CA 1
ATOM 709 C C . ASN A 1 91 ? -16.327 -9.009 20.693 1.00 93.25 91 ASN A C 1
ATOM 711 O O . ASN A 1 91 ? -17.223 -8.948 19.858 1.00 93.25 91 ASN A O 1
ATOM 715 N N . ASP A 1 92 ? -15.894 -7.939 21.355 1.00 95.19 92 ASP A N 1
ATOM 716 C CA . ASP A 1 92 ? -16.498 -6.606 21.373 1.00 95.19 92 ASP A CA 1
ATOM 717 C C . ASP A 1 92 ? -15.985 -5.700 20.240 1.00 95.19 92 ASP A C 1
ATOM 719 O O . ASP A 1 92 ? -15.631 -4.550 20.470 1.00 95.19 92 ASP A O 1
ATOM 723 N N . TYR A 1 93 ? -15.895 -6.213 19.012 1.00 96.81 93 TYR A N 1
ATOM 724 C CA . TYR A 1 93 ? -15.397 -5.447 17.863 1.00 96.81 93 TYR A CA 1
ATOM 725 C C . TYR A 1 93 ? -16.461 -4.528 17.251 1.00 96.81 93 TYR A C 1
ATOM 727 O O . TYR A 1 93 ? -17.615 -4.913 17.081 1.00 96.81 93 TYR A O 1
ATOM 735 N N . SER A 1 94 ? -16.030 -3.335 16.843 1.00 96.69 94 SER A N 1
ATOM 736 C CA . SER A 1 94 ? -16.786 -2.385 16.018 1.00 96.69 94 SER A CA 1
ATOM 737 C C . SER A 1 94 ? -15.996 -1.996 14.766 1.00 96.69 94 SER A C 1
ATOM 739 O O . SER A 1 94 ? -14.801 -2.299 14.662 1.00 96.69 94 SER A O 1
ATOM 741 N N . GLY A 1 95 ? -16.639 -1.289 13.829 1.00 95.69 95 GLY A N 1
ATOM 742 C CA . GLY A 1 95 ? -15.953 -0.799 12.629 1.00 95.69 95 GLY A CA 1
ATOM 743 C C . GLY A 1 95 ? -14.759 0.090 12.959 1.00 95.69 95 GLY A C 1
ATOM 744 O O . GLY A 1 95 ? -13.650 -0.168 12.497 1.00 95.69 95 GLY A O 1
ATOM 745 N N . TYR A 1 96 ? -14.963 1.010 13.901 1.00 96.50 96 TYR A N 1
ATOM 746 C CA . TYR A 1 96 ? -13.920 1.836 14.504 1.00 96.50 96 TYR A CA 1
ATOM 747 C C . TYR A 1 96 ? -12.685 1.032 14.943 1.00 96.50 96 TYR A C 1
ATOM 749 O O . TYR A 1 96 ? -11.560 1.361 14.571 1.00 96.50 96 TYR A O 1
ATOM 757 N N . THR A 1 97 ? -12.877 -0.050 15.709 1.00 97.19 97 THR A N 1
ATOM 758 C CA . THR A 1 97 ? -11.748 -0.836 16.241 1.00 97.19 97 THR A CA 1
ATOM 759 C C . THR A 1 97 ? -10.948 -1.547 15.155 1.00 97.19 97 THR A C 1
ATOM 761 O O . THR A 1 97 ? -9.724 -1.585 15.234 1.00 97.19 97 THR A O 1
ATOM 764 N N . ILE A 1 98 ? -11.624 -2.081 14.134 1.00 97.69 98 ILE A N 1
ATOM 765 C CA . ILE A 1 98 ? -10.968 -2.772 13.019 1.00 97.69 98 ILE A CA 1
ATOM 766 C C . ILE A 1 98 ? -10.199 -1.761 12.168 1.00 97.69 98 ILE A C 1
ATOM 768 O O . ILE A 1 98 ? -9.023 -1.981 11.887 1.00 97.69 98 ILE A O 1
ATOM 772 N N . ALA A 1 99 ? -10.839 -0.642 11.816 1.00 98.00 99 ALA A N 1
ATOM 773 C CA . ALA A 1 99 ? -10.232 0.420 11.022 1.00 98.00 99 ALA A CA 1
ATOM 774 C C . ALA A 1 99 ? -8.953 0.960 11.681 1.00 98.00 99 ALA A C 1
ATOM 776 O O . ALA A 1 99 ? -7.908 0.991 11.042 1.00 98.00 99 ALA A O 1
ATOM 777 N N . HIS A 1 100 ? -8.997 1.274 12.981 1.00 97.62 100 HIS A N 1
ATOM 778 C CA . HIS A 1 100 ? -7.839 1.815 13.703 1.00 97.62 100 HIS A CA 1
ATOM 779 C C . HIS A 1 100 ? -6.698 0.803 13.856 1.00 97.62 100 HIS A C 1
ATOM 781 O O . HIS A 1 100 ? -5.533 1.189 13.812 1.00 97.62 100 HIS A O 1
ATOM 787 N N . MET A 1 101 ? -7.004 -0.490 14.028 1.00 97.94 101 MET A N 1
ATOM 788 C CA . MET A 1 101 ? -5.960 -1.518 14.063 1.00 97.94 101 MET A CA 1
ATOM 789 C C . MET A 1 101 ? -5.252 -1.627 12.710 1.00 97.94 101 MET A C 1
ATOM 791 O O . MET A 1 101 ? -4.025 -1.601 12.675 1.00 97.94 101 MET A O 1
ATOM 795 N N . PHE A 1 102 ? -5.999 -1.710 11.604 1.00 98.44 102 PHE A N 1
ATOM 796 C CA . PHE A 1 102 ? -5.399 -1.761 10.268 1.00 98.44 102 PHE A CA 1
ATOM 797 C C . PHE A 1 102 ? -4.645 -0.476 9.917 1.00 98.44 102 PHE A C 1
ATOM 799 O O . PHE A 1 102 ? -3.546 -0.575 9.381 1.00 98.44 102 PHE A O 1
ATOM 806 N N . ASP A 1 103 ? -5.166 0.704 10.264 1.00 98.06 103 ASP A N 1
ATOM 807 C CA . ASP A 1 103 ? -4.456 1.968 10.030 1.00 98.06 103 ASP A CA 1
ATOM 808 C C . ASP A 1 103 ? -3.132 2.022 10.804 1.00 98.06 103 ASP A C 1
ATOM 810 O O . ASP A 1 103 ? -2.102 2.413 10.263 1.00 98.06 103 ASP A O 1
ATOM 814 N N . ALA A 1 104 ? -3.107 1.535 12.047 1.00 97.94 104 ALA A N 1
ATOM 815 C CA . ALA A 1 104 ? -1.863 1.437 12.802 1.00 97.94 104 ALA A CA 1
ATOM 816 C C . ALA A 1 104 ? -0.845 0.495 12.135 1.00 97.94 104 ALA A C 1
ATOM 818 O O . ALA A 1 104 ? 0.330 0.831 12.037 1.00 97.94 104 ALA A O 1
ATOM 819 N N . PHE A 1 105 ? -1.287 -0.659 11.627 1.00 98.25 105 PHE A N 1
ATOM 820 C CA . PHE A 1 105 ? -0.422 -1.572 10.874 1.00 98.25 105 PHE A CA 1
ATOM 821 C C . PHE A 1 105 ? 0.108 -0.951 9.581 1.00 98.25 105 PHE A C 1
ATOM 823 O O . PHE A 1 105 ? 1.300 -1.055 9.298 1.00 98.25 105 PHE A O 1
ATOM 830 N N . SER A 1 106 ? -0.756 -0.252 8.843 1.00 97.69 106 SER A N 1
ATOM 831 C CA . SER A 1 106 ? -0.385 0.486 7.635 1.00 97.69 106 SER A CA 1
ATOM 832 C C . SER A 1 106 ? 0.687 1.531 7.927 1.00 97.69 106 SER A C 1
ATOM 834 O O . SER A 1 106 ? 1.659 1.623 7.196 1.00 97.69 106 SER A O 1
ATOM 836 N N . ARG A 1 107 ? 0.548 2.284 9.021 1.00 96.12 107 ARG A N 1
ATOM 837 C CA . ARG A 1 107 ? 1.522 3.298 9.453 1.00 96.12 107 ARG A CA 1
ATOM 838 C C . ARG A 1 107 ? 2.864 2.719 9.899 1.00 96.12 107 ARG A C 1
ATOM 840 O O . ARG A 1 107 ? 3.870 3.415 9.849 1.00 96.12 107 ARG A O 1
ATOM 847 N N . LEU A 1 108 ? 2.875 1.484 10.392 1.00 96.19 108 LEU A N 1
ATOM 848 C CA . LEU A 1 108 ? 4.106 0.792 10.773 1.00 96.19 108 LEU A CA 1
ATOM 849 C C . LEU A 1 108 ? 4.810 0.142 9.573 1.00 96.19 108 LEU A C 1
ATOM 851 O O . LEU A 1 108 ? 5.862 -0.460 9.785 1.00 96.19 108 LEU A O 1
ATOM 855 N N . ASP A 1 109 ? 4.225 0.187 8.370 1.00 95.62 109 ASP A N 1
ATOM 856 C CA . ASP A 1 109 ? 4.641 -0.626 7.219 1.00 95.62 109 ASP A CA 1
ATOM 857 C C . ASP A 1 109 ? 4.829 -2.099 7.618 1.00 95.62 109 ASP A C 1
ATOM 859 O O . ASP A 1 109 ? 5.800 -2.780 7.269 1.00 95.62 109 ASP A O 1
ATOM 863 N N . LEU A 1 110 ? 3.878 -2.589 8.424 1.00 95.69 110 LEU A N 1
ATOM 864 C CA . LEU A 1 110 ? 3.900 -3.925 8.998 1.00 95.69 110 LEU A CA 1
ATOM 865 C C . LEU A 1 110 ? 2.608 -4.664 8.664 1.00 95.69 110 LEU A C 1
ATOM 867 O O . LEU A 1 110 ? 1.531 -4.328 9.157 1.00 95.69 110 LEU A O 1
ATOM 871 N N . ARG A 1 111 ? 2.725 -5.739 7.887 1.00 95.69 111 ARG A N 1
ATOM 872 C CA . ARG A 1 111 ? 1.613 -6.642 7.614 1.00 95.69 111 ARG A CA 1
ATOM 873 C C . ARG A 1 111 ? 1.283 -7.420 8.898 1.00 95.69 111 ARG A C 1
ATOM 875 O O . ARG A 1 111 ? 2.174 -8.072 9.449 1.00 95.69 111 ARG A O 1
ATOM 882 N N . PRO A 1 112 ? 0.032 -7.369 9.395 1.00 96.00 112 PRO A N 1
ATOM 883 C CA . PRO A 1 112 ? -0.354 -8.114 10.587 1.00 96.00 112 PRO A CA 1
ATOM 884 C C . PRO A 1 112 ? -0.205 -9.630 10.366 1.00 96.00 112 PRO A C 1
ATOM 886 O O . PRO A 1 112 ? -0.326 -10.075 9.224 1.00 96.00 112 PRO A O 1
ATOM 889 N N . PRO A 1 113 ? -0.047 -10.439 11.433 1.00 95.56 113 PRO A N 1
ATOM 890 C CA . PRO A 1 113 ? -0.042 -11.896 11.317 1.00 95.56 113 PRO A CA 1
ATOM 891 C C . PRO A 1 113 ? -1.295 -12.407 10.601 1.00 95.56 113 PRO A C 1
ATOM 893 O O . PRO A 1 113 ? -2.405 -11.947 10.895 1.00 95.56 113 PRO A O 1
ATOM 896 N N . GLU A 1 114 ? -1.152 -13.407 9.730 1.00 94.31 114 GLU A N 1
ATOM 897 C CA . GLU A 1 114 ? -2.255 -13.851 8.858 1.00 94.31 114 GLU A CA 1
ATOM 898 C C . GLU A 1 114 ? -3.488 -14.318 9.657 1.00 94.31 114 GLU A C 1
ATOM 900 O O . GLU A 1 114 ? -4.631 -14.037 9.294 1.00 94.31 114 GLU A O 1
ATOM 905 N N . ARG A 1 115 ? -3.275 -14.929 10.834 1.00 96.00 115 ARG A N 1
ATOM 906 C CA . ARG A 1 115 ? -4.369 -15.302 11.753 1.00 96.00 115 ARG A CA 1
ATOM 907 C C . ARG A 1 115 ? -5.231 -14.112 12.181 1.00 96.00 115 ARG A C 1
ATOM 909 O O . ARG A 1 115 ? -6.442 -14.255 12.346 1.00 96.00 115 ARG A O 1
ATOM 916 N N . PHE A 1 116 ? -4.611 -12.951 12.380 1.00 97.38 116 PHE A N 1
ATOM 917 C CA . PHE A 1 116 ? -5.310 -11.725 12.742 1.00 97.38 116 PHE A CA 1
ATOM 918 C C . PHE A 1 116 ? -6.015 -11.127 11.530 1.00 97.38 116 PHE A C 1
ATOM 920 O O . PHE A 1 116 ? -7.174 -10.744 11.659 1.00 97.38 116 PHE A O 1
ATOM 927 N N . VAL A 1 117 ? -5.354 -11.096 10.365 1.00 97.06 117 VAL A N 1
ATOM 928 C CA . VAL A 1 117 ? -5.955 -10.623 9.108 1.00 97.06 117 VAL A CA 1
ATOM 929 C C . VAL A 1 117 ? -7.239 -11.399 8.824 1.00 97.06 117 VAL A C 1
ATOM 931 O O . VAL A 1 117 ? -8.312 -10.801 8.762 1.00 97.06 117 VAL A O 1
ATOM 934 N N . SER A 1 118 ? -7.160 -12.729 8.773 1.00 96.75 118 SER A N 1
ATOM 935 C CA . SER A 1 118 ? -8.312 -13.608 8.553 1.00 96.75 118 SER A CA 1
ATOM 936 C C . SER A 1 118 ? -9.448 -13.348 9.555 1.00 96.75 118 SER A C 1
ATOM 938 O O . SER A 1 118 ? -10.599 -13.150 9.163 1.00 96.75 118 SER A O 1
ATOM 940 N N . PHE A 1 119 ? -9.136 -13.270 10.854 1.00 97.62 119 PHE A N 1
ATOM 941 C CA . PHE A 1 119 ? -10.125 -12.960 11.893 1.00 97.62 119 PHE A CA 1
ATOM 942 C C . PHE A 1 119 ? -10.787 -11.586 11.690 1.00 97.62 119 PHE A C 1
ATOM 944 O O . PHE A 1 119 ? -12.014 -11.464 11.752 1.00 97.62 119 PHE A O 1
ATOM 951 N N . ALA A 1 120 ? -9.987 -10.545 11.457 1.00 97.62 120 ALA A N 1
ATOM 952 C CA . ALA A 1 120 ? -10.465 -9.173 11.367 1.00 97.62 120 ALA A CA 1
ATOM 953 C C . ALA A 1 120 ? -11.304 -8.943 10.102 1.00 97.62 120 ALA A C 1
ATOM 955 O O . ALA A 1 120 ? -12.323 -8.255 10.173 1.00 97.62 120 ALA A O 1
ATOM 956 N N . LEU A 1 121 ? -10.939 -9.559 8.972 1.00 97.88 121 LEU A N 1
ATOM 957 C CA . LEU A 1 121 ? -11.720 -9.491 7.734 1.00 97.88 121 LEU A CA 1
ATOM 958 C C . LEU A 1 121 ? -13.077 -10.203 7.870 1.00 97.88 121 LEU A C 1
ATOM 960 O O . LEU A 1 121 ? -14.094 -9.665 7.422 1.00 97.88 121 LEU A O 1
ATOM 964 N N . GLU A 1 122 ? -13.142 -11.352 8.551 1.00 97.06 122 GLU A N 1
ATOM 965 C CA . GLU A 1 122 ? -14.425 -12.011 8.840 1.00 97.06 122 GLU A CA 1
ATOM 966 C C . GLU A 1 122 ? -15.317 -11.159 9.750 1.00 97.06 122 GLU A C 1
ATOM 968 O O . GLU A 1 122 ? -16.517 -11.022 9.499 1.00 97.06 122 GLU A O 1
ATOM 973 N N . LYS A 1 123 ? -14.746 -10.502 10.769 1.00 96.56 123 LYS A N 1
ATOM 974 C CA . LYS A 1 123 ? -15.500 -9.537 11.585 1.00 96.56 123 LYS A CA 1
ATOM 975 C C . LYS A 1 123 ? -15.980 -8.351 10.748 1.00 96.56 123 LYS A C 1
ATOM 977 O O . LYS A 1 123 ? -17.162 -8.009 10.818 1.00 96.56 123 LYS A O 1
ATOM 982 N N . ALA A 1 124 ? -15.114 -7.769 9.917 1.00 97.31 124 ALA A N 1
ATOM 983 C CA . ALA A 1 124 ? -15.453 -6.640 9.050 1.00 97.31 124 ALA A CA 1
ATOM 984 C C . ALA A 1 124 ? -16.631 -6.964 8.120 1.00 97.31 124 ALA A C 1
ATOM 986 O O . ALA A 1 124 ? -17.553 -6.159 7.999 1.00 97.31 124 ALA A O 1
ATOM 987 N N . LYS A 1 125 ? -16.673 -8.178 7.555 1.00 95.62 125 LYS A N 1
ATOM 988 C CA . LYS A 1 125 ? -17.771 -8.662 6.700 1.00 95.62 125 LYS A CA 1
ATOM 989 C C . LYS A 1 125 ? -19.143 -8.552 7.367 1.00 95.62 125 LYS A C 1
ATOM 991 O O . LYS A 1 125 ? -20.121 -8.231 6.699 1.00 95.62 125 LYS A O 1
ATOM 996 N N . THR A 1 126 ? -19.213 -8.776 8.679 1.00 94.56 126 THR A N 1
ATOM 997 C CA . THR A 1 126 ? -20.466 -8.681 9.451 1.00 94.56 126 THR A CA 1
ATOM 998 C C . THR A 1 126 ? -20.817 -7.259 9.897 1.00 94.56 126 THR A C 1
ATOM 1000 O O . THR A 1 126 ? -21.978 -6.975 10.182 1.00 94.56 126 THR A O 1
ATOM 1003 N N . LEU A 1 127 ? -19.830 -6.361 9.957 1.00 95.56 127 LEU A N 1
ATOM 1004 C CA . LEU A 1 127 ? -19.961 -5.030 10.557 1.00 95.56 127 LEU A CA 1
ATOM 1005 C C . LEU A 1 127 ? -20.060 -3.899 9.528 1.00 95.56 127 LEU A C 1
ATOM 1007 O O . LEU A 1 127 ? -20.599 -2.843 9.855 1.00 95.56 127 LEU A O 1
ATOM 1011 N N . ILE A 1 128 ? -19.564 -4.094 8.302 1.00 94.19 128 ILE A N 1
ATOM 1012 C CA . ILE A 1 128 ? -19.453 -3.036 7.284 1.00 94.19 128 ILE A CA 1
ATOM 1013 C C . ILE A 1 128 ? -20.768 -2.288 7.053 1.00 94.19 128 ILE A C 1
ATOM 1015 O O . ILE A 1 128 ? -20.773 -1.062 7.047 1.00 94.19 128 ILE A O 1
ATOM 1019 N N . ALA A 1 129 ? -21.884 -3.007 6.926 1.00 89.50 129 ALA A N 1
ATOM 1020 C CA . ALA A 1 129 ? -23.167 -2.396 6.582 1.00 89.50 129 ALA A CA 1
ATOM 1021 C C . ALA A 1 129 ? -23.809 -1.602 7.736 1.00 89.50 129 ALA A C 1
ATOM 1023 O O . ALA A 1 129 ? -24.676 -0.766 7.501 1.00 89.50 129 ALA A O 1
ATOM 1024 N N . SER A 1 130 ? -23.432 -1.876 8.989 1.00 90.19 130 SER A N 1
ATOM 1025 C CA . SER A 1 130 ? -24.143 -1.364 10.171 1.00 90.19 130 SER A CA 1
ATOM 1026 C C . SER A 1 130 ? -23.283 -0.528 11.115 1.00 90.19 130 SER A C 1
ATOM 1028 O O . SER A 1 130 ? -23.829 0.188 11.951 1.00 90.19 130 SER A O 1
ATOM 1030 N N . ASN A 1 131 ? -21.955 -0.622 11.018 1.00 92.31 131 ASN A N 1
ATOM 1031 C CA . ASN A 1 131 ? -21.050 -0.119 12.051 1.00 92.31 131 ASN A CA 1
ATOM 1032 C C . ASN A 1 131 ? -19.883 0.724 11.528 1.00 92.31 131 ASN A C 1
ATOM 1034 O O . ASN A 1 131 ? -19.207 1.354 12.335 1.00 92.31 131 ASN A O 1
ATOM 1038 N N . PHE A 1 132 ? -19.627 0.735 10.218 1.00 96.06 132 PHE A N 1
ATOM 1039 C CA . PHE A 1 132 ? -18.579 1.570 9.637 1.00 96.06 132 PHE A CA 1
ATOM 1040 C C . PHE A 1 132 ? -19.168 2.896 9.160 1.00 96.06 132 PHE A C 1
ATOM 1042 O O . PHE A 1 132 ? -19.992 2.936 8.239 1.00 96.06 132 PHE A O 1
ATOM 1049 N N . ASN A 1 133 ? -18.723 3.990 9.776 1.00 96.25 133 ASN A N 1
ATOM 1050 C CA . ASN A 1 133 ? -19.010 5.331 9.276 1.00 96.25 133 ASN A CA 1
ATOM 1051 C C . ASN A 1 133 ? -18.054 5.712 8.119 1.00 96.25 133 ASN A C 1
ATOM 1053 O O . ASN A 1 133 ? -17.223 4.918 7.679 1.00 96.25 133 ASN A O 1
ATOM 1057 N N . ALA A 1 134 ? -18.179 6.940 7.609 1.00 97.31 134 ALA A N 1
ATOM 1058 C CA . ALA A 1 134 ? -17.357 7.454 6.511 1.00 97.31 134 ALA A CA 1
ATOM 1059 C C . ALA A 1 134 ? -15.845 7.473 6.812 1.00 97.31 134 ALA A C 1
ATOM 1061 O O . ALA A 1 134 ? -15.049 7.132 5.936 1.00 97.31 134 ALA A O 1
ATOM 1062 N N . ALA A 1 135 ? -15.451 7.840 8.035 1.00 97.44 135 ALA A N 1
ATOM 1063 C CA . ALA A 1 135 ? -14.054 7.825 8.457 1.00 97.44 135 ALA A CA 1
ATOM 1064 C C . ALA A 1 135 ? -13.544 6.385 8.594 1.00 97.44 135 ALA A C 1
ATOM 1066 O O . ALA A 1 135 ? -12.562 6.040 7.947 1.00 97.44 135 ALA A O 1
ATOM 1067 N N . ASP A 1 136 ? -14.284 5.521 9.301 1.00 97.44 136 ASP A N 1
ATOM 1068 C CA . ASP A 1 136 ? -13.898 4.115 9.489 1.00 97.44 136 ASP A CA 1
ATOM 1069 C C . ASP A 1 136 ? -13.716 3.395 8.143 1.00 97.44 136 ASP A C 1
ATOM 1071 O O . ASP A 1 136 ? -12.763 2.641 7.965 1.00 97.44 136 ASP A O 1
ATOM 1075 N N . MET A 1 137 ? -14.616 3.628 7.176 1.00 98.06 137 MET A N 1
ATOM 1076 C CA . MET A 1 137 ? -14.496 3.049 5.834 1.00 98.06 137 MET A CA 1
ATOM 1077 C C . MET A 1 137 ? -13.288 3.580 5.071 1.00 98.06 137 MET A C 1
ATOM 1079 O O . MET A 1 137 ? -12.670 2.813 4.333 1.00 98.06 137 MET A O 1
ATOM 1083 N N . THR A 1 138 ? -12.971 4.868 5.214 1.00 98.25 138 THR A N 1
ATOM 1084 C CA . THR A 1 138 ? -11.799 5.456 4.557 1.00 98.25 138 THR A CA 1
ATOM 1085 C C . THR A 1 138 ? -10.533 4.811 5.103 1.00 98.25 138 THR A C 1
ATOM 1087 O O . THR A 1 138 ? -9.770 4.245 4.326 1.00 98.25 138 THR A O 1
ATOM 1090 N N . ASP A 1 139 ? -10.369 4.815 6.426 1.00 97.81 139 ASP A N 1
ATOM 1091 C CA . ASP A 1 139 ? -9.174 4.301 7.095 1.00 97.81 139 ASP A CA 1
ATOM 1092 C C . ASP A 1 139 ? -9.011 2.799 6.841 1.00 97.81 139 ASP A C 1
ATOM 1094 O O . ASP A 1 139 ? -7.942 2.342 6.446 1.00 97.81 139 ASP A O 1
ATOM 1098 N N . PHE A 1 140 ? -10.093 2.024 6.968 1.00 98.50 140 PHE A N 1
ATOM 1099 C CA . PHE A 1 140 ? -10.058 0.588 6.710 1.00 98.50 140 PHE A CA 1
ATOM 1100 C C . PHE A 1 140 ? -9.691 0.265 5.260 1.00 98.50 140 PHE A C 1
ATOM 1102 O O . PHE A 1 140 ? -8.802 -0.552 5.035 1.00 98.50 140 PHE A O 1
ATOM 1109 N N . THR A 1 141 ? -10.349 0.899 4.281 1.00 98.50 141 THR A N 1
ATOM 1110 C CA . THR A 1 141 ? -10.104 0.614 2.855 1.00 98.50 141 THR A CA 1
ATOM 1111 C C . THR A 1 141 ? -8.701 1.058 2.443 1.00 98.50 141 THR A C 1
ATOM 1113 O O . THR A 1 141 ? -8.026 0.335 1.711 1.00 98.50 141 THR A O 1
ATOM 1116 N N . ALA A 1 142 ? -8.244 2.214 2.933 1.00 98.56 142 ALA A N 1
ATOM 1117 C CA . ALA A 1 142 ? -6.900 2.714 2.676 1.00 98.56 142 ALA A CA 1
ATOM 1118 C C . ALA A 1 142 ? -5.829 1.805 3.273 1.00 98.56 142 ALA A C 1
ATOM 1120 O O . ALA A 1 142 ? -4.890 1.444 2.568 1.00 98.56 142 ALA A O 1
ATOM 1121 N N . ALA A 1 143 ? -6.007 1.362 4.516 1.00 98.50 143 ALA A N 1
ATOM 1122 C CA . ALA A 1 143 ? -5.041 0.508 5.186 1.00 98.50 143 ALA A CA 1
ATOM 1123 C C . ALA A 1 143 ? -4.916 -0.877 4.535 1.00 98.50 143 ALA A C 1
ATOM 1125 O O . ALA A 1 143 ? -3.804 -1.333 4.288 1.00 98.50 143 ALA A O 1
ATOM 1126 N N . ILE A 1 144 ? -6.025 -1.553 4.202 1.00 98.25 144 ILE A N 1
ATOM 1127 C CA . ILE A 1 144 ? -5.935 -2.862 3.522 1.00 98.25 144 ILE A CA 1
ATOM 1128 C C . ILE A 1 144 ? -5.363 -2.733 2.105 1.00 98.25 144 ILE A C 1
ATOM 1130 O O . ILE A 1 144 ? -4.665 -3.638 1.651 1.00 98.25 144 ILE A O 1
ATOM 1134 N N . ALA A 1 145 ? -5.622 -1.608 1.427 1.00 98.25 145 ALA A N 1
ATOM 1135 C CA . ALA A 1 145 ? -5.019 -1.306 0.138 1.00 98.25 145 ALA A CA 1
ATOM 1136 C C . ALA A 1 145 ? -3.507 -1.109 0.282 1.00 98.25 145 ALA A C 1
ATOM 1138 O O . ALA A 1 145 ? -2.764 -1.782 -0.419 1.00 98.25 145 ALA A O 1
ATOM 1139 N N . HIS A 1 146 ? -3.055 -0.264 1.217 1.00 98.06 146 HIS A N 1
ATOM 1140 C CA . HIS A 1 146 ? -1.632 -0.042 1.515 1.00 98.06 146 HIS A CA 1
ATOM 1141 C C . HIS A 1 146 ? -0.912 -1.348 1.834 1.00 98.06 146 HIS A C 1
ATOM 1143 O O . HIS A 1 146 ? 0.072 -1.688 1.190 1.00 98.06 146 HIS A O 1
ATOM 1149 N N . LEU A 1 147 ? -1.482 -2.144 2.740 1.00 96.62 147 LEU A N 1
ATOM 1150 C CA . LEU A 1 147 ? -0.925 -3.418 3.198 1.00 96.62 147 LEU A CA 1
ATOM 1151 C C . LEU A 1 147 ? -0.944 -4.547 2.150 1.00 96.62 147 LEU A C 1
ATOM 1153 O O . LEU A 1 147 ? -0.543 -5.673 2.462 1.00 96.62 147 LEU A O 1
ATOM 1157 N N . ALA A 1 148 ? -1.449 -4.282 0.939 1.00 95.94 148 ALA A N 1
ATOM 1158 C CA . ALA A 1 148 ? -1.676 -5.278 -0.105 1.00 95.94 148 ALA A CA 1
ATOM 1159 C C . ALA A 1 148 ? -2.445 -6.510 0.418 1.00 95.94 148 ALA A C 1
ATOM 1161 O O . ALA A 1 148 ? -2.119 -7.668 0.130 1.00 95.94 148 ALA A O 1
ATOM 1162 N N . ILE A 1 149 ? -3.456 -6.276 1.256 1.00 95.69 149 ILE A N 1
ATOM 1163 C CA . ILE A 1 149 ? -4.336 -7.318 1.782 1.00 95.69 149 ILE A CA 1
ATOM 1164 C C . ILE A 1 149 ? -5.556 -7.368 0.875 1.00 95.69 149 ILE A C 1
ATOM 1166 O O . ILE A 1 149 ? -6.335 -6.420 0.843 1.00 95.69 149 ILE A O 1
ATOM 1170 N N . LEU A 1 150 ? -5.728 -8.475 0.150 1.00 94.50 150 LEU A N 1
ATOM 1171 C CA . LEU A 1 150 ? -6.876 -8.694 -0.724 1.00 94.50 150 LEU A CA 1
ATOM 1172 C C . LEU A 1 150 ? -8.000 -9.420 0.035 1.00 94.50 150 LEU A C 1
ATOM 1174 O O . LEU A 1 150 ? -7.852 -10.603 0.349 1.00 94.50 150 LEU A O 1
ATOM 1178 N N . PRO A 1 151 ? -9.141 -8.763 0.308 1.00 94.94 151 PRO A N 1
ATOM 1179 C CA . PRO A 1 151 ? -10.305 -9.436 0.862 1.00 94.94 151 PRO A CA 1
ATOM 1180 C C . PRO A 1 151 ? -10.948 -10.409 -0.123 1.00 94.94 151 PRO A C 1
ATOM 1182 O O . PRO A 1 151 ? -10.829 -10.269 -1.341 1.00 94.94 151 PRO A O 1
ATOM 1185 N N . ASP A 1 152 ? -11.737 -11.345 0.405 1.00 94.50 152 ASP A N 1
ATOM 1186 C CA . ASP A 1 152 ? -12.557 -12.205 -0.441 1.00 94.50 152 ASP A CA 1
ATOM 1187 C C . ASP A 1 152 ? -13.637 -11.417 -1.209 1.00 94.50 152 ASP A C 1
ATOM 1189 O O . ASP A 1 152 ? -14.025 -10.294 -0.870 1.00 94.50 152 ASP A O 1
ATOM 1193 N N . LYS A 1 153 ? -14.186 -12.044 -2.254 1.00 94.75 153 LYS A N 1
ATOM 1194 C CA . LYS A 1 153 ? -15.216 -11.437 -3.110 1.00 94.75 153 LYS A CA 1
ATOM 1195 C C . LYS A 1 153 ? -16.441 -10.935 -2.332 1.00 94.75 153 LYS A C 1
ATOM 1197 O O . LYS A 1 153 ? -17.042 -9.936 -2.734 1.00 94.75 153 LYS A O 1
ATOM 1202 N N . LYS A 1 154 ? -16.840 -11.616 -1.250 1.00 96.12 154 LYS A N 1
ATOM 1203 C CA . LYS A 1 154 ? -18.012 -11.222 -0.453 1.00 96.12 154 LYS A CA 1
ATOM 1204 C C . LYS A 1 154 ? -17.737 -9.917 0.287 1.00 96.12 154 LYS A C 1
ATOM 1206 O O . LYS A 1 154 ? -18.574 -9.018 0.246 1.00 96.12 154 LYS A O 1
ATOM 1211 N N . LEU A 1 155 ? -16.568 -9.797 0.912 1.00 97.00 155 LEU A N 1
ATOM 1212 C CA . LEU A 1 155 ? -16.164 -8.586 1.610 1.00 97.00 155 LEU A CA 1
ATOM 1213 C C . LEU A 1 155 ? -15.941 -7.424 0.632 1.00 97.00 155 LEU A C 1
ATOM 1215 O O . LEU A 1 155 ? -16.440 -6.334 0.888 1.00 97.00 155 LEU A O 1
ATOM 1219 N N . LEU A 1 156 ? -15.306 -7.657 -0.524 1.00 97.19 156 LEU A N 1
ATOM 1220 C CA . LEU A 1 156 ? -15.164 -6.635 -1.574 1.00 97.19 156 LEU A CA 1
ATOM 1221 C C . LEU A 1 156 ? -16.521 -6.084 -2.048 1.00 97.19 156 LEU A C 1
ATOM 1223 O O . LEU A 1 156 ? -16.689 -4.873 -2.195 1.00 97.19 156 LEU A O 1
ATOM 1227 N N . THR A 1 157 ? -17.512 -6.965 -2.218 1.00 96.25 157 THR A N 1
ATOM 1228 C CA . THR A 1 157 ? -18.886 -6.571 -2.575 1.00 96.25 157 THR A CA 1
ATOM 1229 C C . THR A 1 157 ? -19.523 -5.710 -1.479 1.00 96.25 157 THR A C 1
ATOM 1231 O O . THR A 1 157 ? -20.131 -4.682 -1.776 1.00 96.25 157 THR A O 1
ATOM 1234 N N . ALA A 1 158 ? -19.358 -6.096 -0.209 1.00 97.12 158 ALA A N 1
ATOM 1235 C CA . ALA A 1 158 ? -19.874 -5.332 0.926 1.00 97.12 158 ALA A CA 1
ATOM 1236 C C . ALA A 1 158 ? -19.214 -3.946 1.036 1.00 97.12 158 ALA A C 1
ATOM 1238 O O . ALA A 1 158 ? -19.913 -2.958 1.263 1.00 97.12 158 ALA A O 1
ATOM 1239 N N . ILE A 1 159 ? -17.896 -3.857 0.811 1.00 98.19 159 ILE A N 1
ATOM 1240 C CA . ILE A 1 159 ? -17.158 -2.587 0.748 1.00 98.19 159 ILE A CA 1
ATOM 1241 C C . ILE A 1 159 ? -17.761 -1.688 -0.337 1.00 98.19 159 ILE A C 1
ATOM 1243 O O . ILE A 1 159 ? -18.130 -0.553 -0.048 1.00 98.19 159 ILE A O 1
ATOM 1247 N N . GLY A 1 160 ? -17.928 -2.190 -1.567 1.00 97.88 160 GLY A N 1
ATOM 1248 C CA . GLY A 1 160 ? -18.481 -1.399 -2.674 1.00 97.88 160 GLY A CA 1
ATOM 1249 C C . GLY A 1 160 ? -19.891 -0.862 -2.397 1.00 97.88 160 GLY A C 1
ATOM 1250 O O . GLY A 1 160 ? -20.176 0.310 -2.667 1.00 97.88 160 GLY A O 1
ATOM 1251 N N . ALA A 1 161 ? -20.757 -1.688 -1.803 1.00 97.12 161 ALA A N 1
ATOM 1252 C CA . ALA A 1 161 ? -22.109 -1.289 -1.413 1.00 97.12 161 ALA A CA 1
ATOM 1253 C C . ALA A 1 161 ? -22.104 -0.204 -0.320 1.00 97.12 161 ALA A C 1
ATOM 1255 O O . ALA A 1 161 ? -22.773 0.821 -0.463 1.00 97.12 161 ALA A O 1
ATOM 1256 N N . GLN A 1 162 ? -21.305 -0.381 0.737 1.00 97.81 162 GLN A N 1
ATOM 1257 C CA . GLN A 1 162 ? -21.234 0.584 1.836 1.00 97.81 162 GLN A CA 1
ATOM 1258 C C . GLN A 1 162 ? -20.624 1.918 1.394 1.00 97.81 162 GLN A C 1
ATOM 1260 O O . GLN A 1 162 ? -21.141 2.982 1.736 1.00 97.81 162 GLN A O 1
ATOM 1265 N N . LEU A 1 163 ? -19.562 1.889 0.583 1.00 97.75 163 LEU A N 1
ATOM 1266 C CA . LEU A 1 163 ? -18.962 3.101 0.017 1.00 97.75 163 LEU A CA 1
ATOM 1267 C C . LEU A 1 163 ? -19.976 3.890 -0.816 1.00 97.75 163 LEU A C 1
ATOM 1269 O O . LEU A 1 163 ? -20.069 5.110 -0.695 1.00 97.75 163 LEU A O 1
ATOM 1273 N N . THR A 1 164 ? -20.787 3.191 -1.609 1.00 96.94 164 THR A N 1
ATOM 1274 C CA . THR A 1 164 ? -21.870 3.793 -2.392 1.00 96.94 164 THR A CA 1
ATOM 1275 C C . THR A 1 164 ? -22.902 4.494 -1.509 1.00 96.94 164 THR A C 1
ATOM 1277 O O . THR A 1 164 ? -23.342 5.600 -1.836 1.00 96.94 164 THR A O 1
ATOM 1280 N N . GLN A 1 165 ? -23.256 3.891 -0.372 1.00 96.81 165 GLN A N 1
ATOM 1281 C CA . GLN A 1 165 ? -24.200 4.461 0.586 1.00 96.81 165 GLN A CA 1
ATOM 1282 C C . GLN A 1 165 ? -23.648 5.725 1.262 1.00 96.81 165 GLN A C 1
ATOM 1284 O O . GLN A 1 165 ? -24.368 6.715 1.408 1.00 96.81 165 GLN A O 1
ATOM 1289 N N . ILE A 1 166 ? -22.372 5.722 1.656 1.00 96.62 166 ILE A N 1
ATOM 1290 C CA . ILE A 1 166 ? -21.778 6.804 2.458 1.00 96.62 166 ILE A CA 1
ATOM 1291 C C . ILE A 1 166 ? -21.050 7.873 1.635 1.00 96.62 166 ILE A C 1
ATOM 1293 O O . ILE A 1 166 ? -20.628 8.874 2.211 1.00 96.62 166 ILE A O 1
ATOM 1297 N N . LYS A 1 167 ? -20.905 7.717 0.309 1.00 97.06 167 LYS A N 1
ATOM 1298 C CA . LYS A 1 167 ? -20.080 8.601 -0.546 1.00 97.06 167 LYS A CA 1
ATOM 1299 C C . LYS A 1 167 ? -20.326 10.096 -0.333 1.00 97.06 167 LYS A C 1
ATOM 1301 O O . LYS A 1 167 ? -19.405 10.908 -0.344 1.00 97.06 167 LYS A O 1
ATOM 1306 N N . ARG A 1 168 ? -21.576 10.485 -0.073 1.00 96.06 168 ARG A N 1
ATOM 1307 C CA . ARG A 1 168 ? -21.950 11.892 0.151 1.00 96.06 168 ARG A CA 1
ATOM 1308 C C . ARG A 1 168 ? -21.448 12.457 1.482 1.00 96.06 168 ARG A C 1
ATOM 1310 O O . ARG A 1 168 ? -21.250 13.668 1.548 1.00 96.06 168 ARG A O 1
ATOM 1317 N N . ALA A 1 169 ? -21.204 11.615 2.484 1.00 97.12 169 ALA A N 1
ATOM 1318 C CA . ALA A 1 169 ? -20.659 12.000 3.784 1.00 97.12 169 ALA A CA 1
ATOM 1319 C C . ALA A 1 169 ? -19.126 12.140 3.788 1.00 97.12 169 ALA A C 1
ATOM 1321 O O . ALA A 1 169 ? -18.587 12.766 4.695 1.00 97.12 169 ALA A O 1
ATOM 1322 N N . LEU A 1 170 ? -18.427 11.602 2.781 1.00 97.31 170 LEU A N 1
ATOM 1323 C CA . LEU A 1 170 ? -16.970 11.717 2.670 1.00 97.31 170 LEU A CA 1
ATOM 1324 C C . LEU A 1 170 ? -16.547 13.173 2.439 1.00 97.31 170 LEU A C 1
ATOM 1326 O O . LEU A 1 170 ? -17.159 13.892 1.639 1.00 97.31 170 LEU A O 1
ATOM 1330 N N . THR A 1 171 ? -15.466 13.606 3.081 1.00 96.25 171 THR A N 1
ATOM 1331 C CA . THR A 1 171 ? -14.784 14.859 2.721 1.00 96.25 171 THR A CA 1
ATOM 1332 C C . THR A 1 171 ? -14.117 14.734 1.340 1.00 96.25 171 THR A C 1
ATOM 1334 O O . THR A 1 171 ? -13.977 13.620 0.823 1.00 96.25 171 THR A O 1
ATOM 1337 N N . PRO A 1 172 ? -13.689 15.840 0.699 1.00 95.81 172 PRO A N 1
ATOM 1338 C CA . PRO A 1 172 ? -12.975 15.764 -0.579 1.00 95.81 172 PRO A CA 1
ATOM 1339 C C . PRO A 1 172 ? -11.720 14.879 -0.518 1.00 95.81 172 PRO A C 1
ATOM 1341 O O . PRO A 1 172 ? -11.536 14.017 -1.376 1.00 95.81 172 PRO A O 1
ATOM 1344 N N . HIS A 1 173 ? -10.912 15.016 0.537 1.00 96.00 173 HIS A N 1
ATOM 1345 C CA . HIS A 1 173 ? -9.717 14.194 0.734 1.00 96.00 173 HIS A CA 1
ATOM 1346 C C . HIS A 1 173 ? -10.064 12.711 0.948 1.00 96.00 173 HIS A C 1
ATOM 1348 O O . HIS A 1 173 ? -9.514 11.846 0.271 1.00 96.00 173 HIS A O 1
ATOM 1354 N N . GLN A 1 174 ? -11.046 12.410 1.811 1.00 97.12 174 GLN A N 1
ATOM 1355 C CA . GLN A 1 174 ? -11.521 11.034 2.018 1.00 97.12 174 GLN A CA 1
ATOM 1356 C C . GLN A 1 174 ? -12.048 10.409 0.720 1.00 97.12 174 GLN A C 1
ATOM 1358 O O . GLN A 1 174 ? -11.809 9.237 0.454 1.00 97.12 174 GLN A O 1
ATOM 1363 N N . THR A 1 175 ? -12.726 11.198 -0.117 1.00 97.69 175 THR A N 1
ATOM 1364 C CA . THR A 1 175 ? -13.216 10.746 -1.425 1.00 97.69 175 THR A CA 1
ATOM 1365 C C . THR A 1 175 ? -12.059 10.323 -2.333 1.00 97.69 175 THR A C 1
AT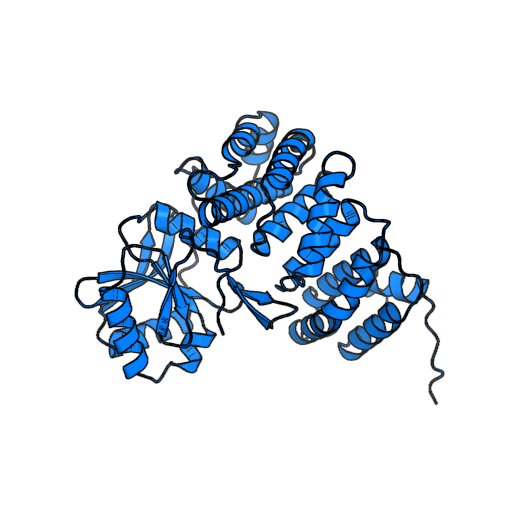OM 1367 O O . THR A 1 175 ? -12.130 9.254 -2.934 1.00 97.69 175 THR A O 1
ATOM 1370 N N . CYS A 1 176 ? -10.989 11.121 -2.413 1.00 97.62 176 CYS A N 1
ATOM 1371 C CA . CYS A 1 176 ? -9.814 10.800 -3.231 1.00 97.62 176 CYS A CA 1
ATOM 1372 C C . CYS A 1 176 ? -9.075 9.568 -2.702 1.00 97.62 176 CYS A C 1
ATOM 1374 O O . CYS A 1 176 ? -8.746 8.677 -3.484 1.00 97.62 176 CYS A O 1
ATOM 1376 N N . SER A 1 177 ? -8.894 9.494 -1.379 1.00 97.69 177 SER A N 1
ATOM 1377 C CA . SER A 1 177 ? -8.291 8.339 -0.710 1.00 97.69 177 SER A CA 1
ATOM 1378 C C . SER A 1 177 ? -9.063 7.058 -1.033 1.00 97.69 177 SER A C 1
ATOM 1380 O O . SER A 1 177 ? -8.501 6.149 -1.636 1.00 97.69 177 SER A O 1
ATOM 1382 N N . VAL A 1 178 ? -10.381 7.029 -0.789 1.00 98.25 178 VAL A N 1
ATOM 1383 C CA . VAL A 1 178 ? -11.241 5.875 -1.106 1.00 98.25 178 VAL A CA 1
ATOM 1384 C C . VAL A 1 178 ? -11.160 5.487 -2.582 1.00 98.25 178 VAL A C 1
ATOM 1386 O O . VAL A 1 178 ? -11.014 4.305 -2.887 1.00 98.25 178 VAL A O 1
ATOM 1389 N N . ILE A 1 179 ? -11.248 6.455 -3.501 1.00 98.00 179 ILE A N 1
ATOM 1390 C CA . ILE A 1 179 ? -11.193 6.204 -4.948 1.00 98.00 179 ILE A CA 1
ATOM 1391 C C . ILE A 1 179 ? -9.861 5.551 -5.351 1.00 98.00 179 ILE A C 1
ATOM 1393 O O . ILE A 1 179 ? -9.858 4.602 -6.140 1.00 98.00 179 ILE A O 1
ATOM 1397 N N . ARG A 1 180 ? -8.736 6.008 -4.791 1.00 98.06 180 ARG A N 1
ATOM 1398 C CA . ARG A 1 180 ? -7.432 5.378 -5.024 1.00 98.06 180 ARG A CA 1
ATOM 1399 C C . ARG A 1 180 ? -7.356 3.996 -4.387 1.00 98.06 180 ARG A C 1
ATOM 1401 O O . ARG A 1 180 ? -6.922 3.054 -5.041 1.00 98.06 180 ARG A O 1
ATOM 1408 N N . SER A 1 181 ? -7.817 3.838 -3.149 1.00 98.62 181 SER A N 1
ATOM 1409 C CA . SER A 1 181 ? -7.775 2.554 -2.445 1.00 98.62 181 SER A CA 1
ATOM 1410 C C . SER A 1 181 ? -8.579 1.472 -3.163 1.00 98.62 181 SER A C 1
ATOM 1412 O O . SER A 1 181 ? -8.097 0.351 -3.293 1.00 98.62 181 SER A O 1
ATOM 1414 N N . ILE A 1 182 ? -9.762 1.787 -3.707 1.00 98.38 182 ILE A N 1
ATOM 1415 C CA . ILE A 1 182 ? -10.518 0.809 -4.506 1.00 98.38 182 ILE A CA 1
ATOM 1416 C C . ILE A 1 182 ? -9.840 0.490 -5.845 1.00 98.38 182 ILE A C 1
ATOM 1418 O O . ILE A 1 182 ? -10.009 -0.620 -6.339 1.00 98.38 182 ILE A O 1
ATOM 1422 N N . ALA A 1 183 ? -9.063 1.412 -6.427 1.00 98.19 183 ALA A N 1
ATOM 1423 C CA . ALA A 1 183 ? -8.263 1.137 -7.624 1.00 98.19 183 ALA A CA 1
ATOM 1424 C C . ALA A 1 183 ? -7.104 0.175 -7.314 1.00 98.19 183 ALA A C 1
ATOM 1426 O O . ALA A 1 183 ? -6.894 -0.793 -8.046 1.00 98.19 183 ALA A O 1
ATOM 1427 N N . ILE A 1 184 ? -6.421 0.378 -6.182 1.00 98.00 184 ILE A N 1
ATOM 1428 C CA . ILE A 1 184 ? -5.396 -0.546 -5.674 1.00 98.00 184 ILE A CA 1
ATOM 1429 C C . ILE A 1 184 ? -6.017 -1.927 -5.417 1.00 98.00 184 ILE A C 1
ATOM 1431 O O . ILE A 1 184 ? -5.513 -2.931 -5.912 1.00 98.00 184 ILE A O 1
ATOM 1435 N N . LEU A 1 185 ? -7.152 -2.005 -4.715 1.00 97.12 185 LEU A N 1
ATOM 1436 C CA . LEU A 1 185 ? -7.826 -3.282 -4.448 1.00 97.12 185 LEU A CA 1
ATOM 1437 C C . LEU A 1 185 ? -8.334 -3.972 -5.725 1.00 97.12 185 LEU A C 1
ATOM 1439 O O . LEU A 1 185 ? -8.257 -5.195 -5.821 1.00 97.12 185 LEU A O 1
ATOM 1443 N N . ASP A 1 186 ? -8.835 -3.221 -6.712 1.00 96.38 186 ASP A N 1
ATOM 1444 C CA . ASP A 1 186 ? -9.225 -3.765 -8.024 1.00 96.38 186 ASP A CA 1
ATOM 1445 C C . ASP A 1 186 ? -8.014 -4.337 -8.773 1.00 96.38 186 ASP A C 1
ATOM 1447 O O . ASP A 1 186 ? -8.110 -5.407 -9.376 1.00 96.38 186 ASP A O 1
ATOM 1451 N N . THR A 1 187 ? -6.863 -3.670 -8.661 1.00 94.56 187 THR A N 1
ATOM 1452 C CA . THR A 1 187 ? -5.580 -4.128 -9.207 1.00 94.56 187 THR A CA 1
ATOM 1453 C C . THR A 1 187 ? -5.132 -5.430 -8.552 1.00 94.56 187 THR A C 1
ATOM 1455 O O . THR A 1 187 ? -4.881 -6.415 -9.246 1.00 94.56 187 THR A O 1
ATOM 1458 N N . LEU A 1 188 ? -5.142 -5.495 -7.217 1.00 93.31 188 LEU A N 1
ATOM 1459 C CA . LEU A 1 188 ? -4.849 -6.726 -6.477 1.00 93.31 188 LEU A CA 1
ATOM 1460 C C . LEU A 1 188 ? -5.810 -7.857 -6.874 1.00 93.31 188 LEU A C 1
ATOM 1462 O O . LEU A 1 188 ? -5.382 -8.979 -7.146 1.00 93.31 188 LEU A O 1
ATOM 1466 N N . ALA A 1 189 ? -7.110 -7.573 -6.986 1.00 91.88 189 ALA A N 1
ATOM 1467 C CA . ALA A 1 189 ? -8.098 -8.560 -7.415 1.00 91.88 189 ALA A CA 1
ATOM 1468 C C . ALA A 1 189 ? -7.852 -9.047 -8.856 1.00 91.88 189 ALA A C 1
ATOM 1470 O O . ALA A 1 189 ? -8.051 -10.228 -9.149 1.00 91.88 189 ALA A O 1
ATOM 1471 N N . ALA A 1 190 ? -7.406 -8.166 -9.757 1.00 88.81 190 ALA A N 1
ATOM 1472 C CA . ALA A 1 190 ? -7.005 -8.530 -11.114 1.00 88.81 190 ALA A CA 1
ATOM 1473 C C . ALA A 1 190 ? -5.795 -9.449 -11.138 1.00 88.81 190 ALA A C 1
ATOM 1475 O O . ALA A 1 190 ? -5.799 -10.420 -11.895 1.00 88.81 190 ALA A O 1
ATOM 1476 N N . HIS A 1 191 ? -4.834 -9.213 -10.257 1.00 83.44 191 HIS A N 1
ATOM 1477 C CA . HIS A 1 191 ? -3.655 -10.054 -10.140 1.00 83.44 191 HIS A CA 1
ATOM 1478 C C . HIS A 1 191 ? -3.973 -11.459 -9.625 1.00 83.44 191 HIS A C 1
ATOM 1480 O O . HIS A 1 191 ? -3.544 -12.447 -10.219 1.00 83.44 191 HIS A O 1
ATOM 1486 N N . HIS A 1 192 ? -4.778 -11.564 -8.567 1.00 81.69 192 HIS A N 1
ATOM 1487 C CA . HIS A 1 192 ? -5.080 -12.853 -7.940 1.00 81.69 192 HIS A CA 1
ATOM 1488 C C . HIS A 1 192 ? -6.153 -13.672 -8.669 1.00 81.69 192 HIS A C 1
ATOM 1490 O O . HIS A 1 192 ? -6.160 -14.899 -8.581 1.00 81.69 192 HIS A O 1
ATOM 1496 N N . HIS A 1 193 ? -7.099 -13.028 -9.359 1.00 82.69 193 HIS A N 1
ATOM 1497 C CA . HIS A 1 193 ? -8.277 -13.716 -9.907 1.00 82.69 193 HIS A CA 1
ATOM 1498 C C . HIS A 1 193 ? -8.493 -13.507 -11.411 1.00 82.69 193 HIS A C 1
ATOM 1500 O O . HIS A 1 193 ? -9.445 -14.061 -11.976 1.00 82.69 193 HIS A O 1
ATOM 1506 N N . GLY A 1 194 ? -7.643 -12.717 -12.073 1.00 81.94 194 GLY A N 1
ATOM 1507 C CA . GLY A 1 194 ? -7.716 -12.459 -13.509 1.00 81.94 194 GLY A CA 1
ATOM 1508 C C . GLY A 1 194 ? -9.095 -11.957 -13.947 1.00 81.94 194 GLY A C 1
ATOM 1509 O O . GLY A 1 194 ? -9.610 -10.944 -13.460 1.00 81.94 194 GLY A O 1
ATOM 1510 N N . SER A 1 195 ? -9.720 -12.682 -14.878 1.00 77.69 195 SER A N 1
ATOM 1511 C CA . SER A 1 195 ? -11.040 -12.351 -15.432 1.00 77.69 195 SER A CA 1
ATOM 1512 C C . SER A 1 195 ? -12.218 -12.685 -14.509 1.00 77.69 195 SER A C 1
ATOM 1514 O O . SER A 1 195 ? -13.302 -12.140 -14.697 1.00 77.69 195 SER A O 1
ATOM 1516 N N . LYS A 1 196 ? -12.037 -13.537 -13.488 1.00 82.88 196 LYS A N 1
ATOM 1517 C CA . LYS A 1 196 ? -13.107 -13.937 -12.546 1.00 82.88 196 LYS A CA 1
ATOM 1518 C C . LYS A 1 196 ? -13.224 -13.015 -11.325 1.00 82.88 196 LYS A C 1
ATOM 1520 O O . LYS A 1 196 ? -14.002 -13.299 -10.408 1.00 82.88 196 LYS A O 1
ATOM 1525 N N . ARG A 1 197 ? -12.445 -11.932 -11.297 1.00 86.88 197 ARG A N 1
ATOM 1526 C CA . ARG A 1 197 ? -12.354 -11.004 -10.168 1.00 86.88 197 ARG A CA 1
ATOM 1527 C C . ARG A 1 197 ? -13.668 -10.285 -9.866 1.00 86.88 197 ARG A C 1
ATOM 1529 O O . ARG A 1 197 ? -14.526 -10.111 -10.729 1.00 86.88 197 ARG A O 1
ATOM 1536 N N . TYR A 1 198 ? -13.792 -9.808 -8.631 1.00 91.19 198 TYR A N 1
ATOM 1537 C CA . TYR A 1 198 ? -14.668 -8.676 -8.349 1.00 91.19 198 TYR A CA 1
ATOM 1538 C C . TYR A 1 198 ? -14.017 -7.410 -8.906 1.00 91.19 198 TYR A C 1
ATOM 1540 O O . TYR A 1 198 ? -12.810 -7.243 -8.743 1.00 91.19 198 TYR A O 1
ATOM 1548 N N . SER A 1 199 ? -14.801 -6.538 -9.541 1.00 94.75 199 SER A N 1
ATOM 1549 C CA . SER A 1 199 ? -14.308 -5.238 -9.984 1.00 94.75 199 SER A CA 1
ATOM 1550 C C . SER A 1 199 ? -15.051 -4.100 -9.305 1.00 94.75 199 SER A C 1
ATOM 1552 O O . SER A 1 199 ? -16.280 -4.097 -9.242 1.00 94.75 199 SER A O 1
ATOM 1554 N N . PHE A 1 200 ? -14.296 -3.097 -8.865 1.00 97.31 200 PHE A N 1
ATOM 1555 C CA . PHE A 1 200 ? -14.821 -1.838 -8.347 1.00 97.31 200 PHE A CA 1
ATOM 1556 C C . PHE A 1 200 ? -15.235 -0.857 -9.452 1.00 97.31 200 PHE A C 1
ATOM 1558 O O . PHE A 1 200 ? -15.652 0.253 -9.137 1.00 97.31 200 PHE A O 1
ATOM 1565 N N . GLY A 1 201 ? -15.175 -1.230 -10.737 1.00 97.19 201 GLY A N 1
ATOM 1566 C CA . GLY A 1 201 ? -15.493 -0.324 -11.848 1.00 97.19 201 GLY A CA 1
ATOM 1567 C C . GLY A 1 201 ? -16.898 0.298 -11.786 1.00 97.19 201 GLY A C 1
ATOM 1568 O O . GLY A 1 201 ? -17.068 1.469 -12.143 1.00 97.19 201 GLY A O 1
ATOM 1569 N N . SER A 1 202 ? -17.901 -0.436 -11.288 1.00 97.00 202 SER A N 1
ATOM 1570 C CA . SER A 1 202 ? -19.254 0.097 -11.058 1.00 97.00 202 SER A CA 1
ATOM 1571 C C . SER A 1 202 ? -19.278 1.090 -9.893 1.00 97.00 202 SER A C 1
ATOM 1573 O O . SER A 1 202 ? -19.743 2.213 -10.070 1.00 97.00 202 SER A O 1
ATOM 1575 N N . THR A 1 203 ? -18.693 0.725 -8.748 1.00 97.88 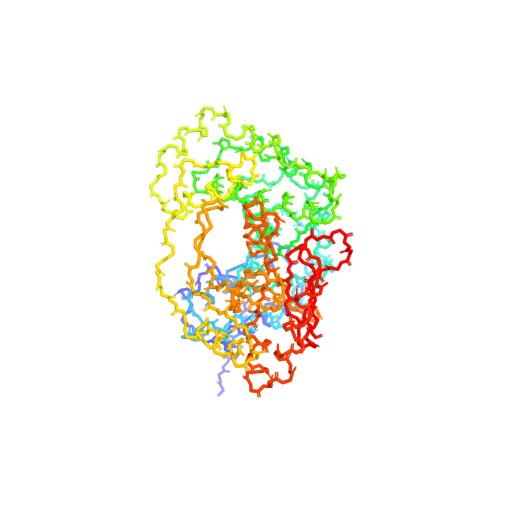203 THR A N 1
ATOM 1576 C CA . THR A 1 203 ? -18.542 1.599 -7.573 1.00 97.88 203 THR A CA 1
ATOM 1577 C C . THR A 1 203 ? -17.807 2.890 -7.935 1.00 97.88 203 THR A C 1
ATOM 1579 O O . THR A 1 203 ? -18.284 3.978 -7.632 1.00 97.88 203 THR A O 1
ATOM 1582 N N . PHE A 1 204 ? -16.690 2.795 -8.657 1.00 98.12 204 PHE A N 1
ATOM 1583 C CA . PHE A 1 204 ? -15.955 3.949 -9.162 1.00 98.12 204 PHE A CA 1
ATOM 1584 C C . PHE A 1 204 ? -16.833 4.834 -10.055 1.00 98.12 204 PHE A C 1
ATOM 1586 O O . PHE A 1 204 ? -16.921 6.041 -9.834 1.00 98.12 204 PHE A O 1
ATOM 1593 N N . SER A 1 205 ? -17.533 4.240 -11.029 1.00 97.50 205 SER A N 1
ATOM 1594 C CA . SER A 1 205 ? -18.430 4.974 -11.932 1.00 97.50 205 SER A CA 1
ATOM 1595 C C . SER A 1 205 ? -19.537 5.705 -11.171 1.00 97.50 205 SER A C 1
ATOM 1597 O O . SER A 1 205 ? -19.865 6.843 -11.489 1.00 97.50 205 SER A O 1
ATOM 1599 N N . GLU A 1 206 ? -20.078 5.093 -10.124 1.00 96.44 206 GLU A N 1
ATOM 1600 C CA . GLU A 1 206 ? -21.069 5.713 -9.251 1.00 96.44 206 GLU A CA 1
ATOM 1601 C C . GLU A 1 206 ? -20.543 6.882 -8.411 1.00 96.44 206 GLU A C 1
ATOM 1603 O O . GLU A 1 206 ? -21.333 7.748 -8.023 1.00 96.44 206 GLU A O 1
ATOM 1608 N N . PHE A 1 207 ? -19.248 6.904 -8.093 1.00 96.69 207 PHE A N 1
ATOM 1609 C CA . PHE A 1 207 ? -18.605 8.046 -7.447 1.00 96.69 207 PHE A CA 1
ATOM 1610 C C . PHE A 1 207 ? -18.425 9.187 -8.445 1.00 96.69 207 PHE A C 1
ATOM 1612 O O . PHE A 1 207 ? -18.903 10.293 -8.204 1.00 96.69 207 PHE A O 1
ATOM 1619 N N . ILE A 1 208 ? -17.781 8.919 -9.583 1.00 96.31 208 ILE A N 1
ATOM 1620 C CA . ILE A 1 208 ? -17.426 9.973 -10.543 1.00 96.31 208 ILE A CA 1
ATOM 1621 C C . ILE A 1 208 ? -18.633 10.557 -11.290 1.00 96.31 208 ILE A C 1
ATOM 1623 O O . ILE A 1 208 ? -18.543 11.674 -11.794 1.00 96.31 208 ILE A O 1
ATOM 1627 N N . ASN A 1 209 ? -19.759 9.838 -11.351 1.00 96.12 209 ASN A N 1
ATOM 1628 C CA . ASN A 1 209 ? -20.986 10.311 -11.996 1.00 96.12 209 ASN A CA 1
ATOM 1629 C C . ASN A 1 209 ? -21.958 11.012 -11.027 1.00 96.12 209 ASN A C 1
ATOM 1631 O O . ASN A 1 209 ? -22.924 11.615 -11.491 1.00 96.12 209 ASN A O 1
ATOM 1635 N N . ASP A 1 210 ? -21.745 10.963 -9.704 1.00 97.50 210 ASP A N 1
ATOM 1636 C CA . ASP A 1 210 ? -22.587 11.706 -8.754 1.00 97.50 210 ASP A CA 1
ATOM 1637 C C . ASP A 1 210 ? -22.211 13.200 -8.779 1.00 97.50 210 ASP A C 1
ATOM 1639 O O . ASP A 1 210 ? -21.069 13.576 -8.510 1.00 97.50 210 ASP A O 1
ATOM 1643 N N . ASN A 1 211 ? -23.184 14.066 -9.085 1.00 97.06 211 ASN A N 1
ATOM 1644 C CA . ASN A 1 211 ? -22.962 15.511 -9.225 1.00 97.06 211 ASN A CA 1
ATOM 1645 C C . ASN A 1 211 ? -22.342 16.153 -7.974 1.00 97.06 211 ASN A C 1
ATOM 1647 O O . ASN A 1 211 ? -21.425 16.960 -8.103 1.00 97.06 211 ASN A O 1
ATOM 1651 N N . LYS A 1 212 ? -22.766 15.752 -6.767 1.00 96.12 212 LYS A N 1
ATOM 1652 C CA . LYS A 1 212 ? -22.222 16.316 -5.519 1.00 96.12 212 LYS A CA 1
ATOM 1653 C C . LYS A 1 212 ? -20.776 15.892 -5.298 1.00 96.12 212 LYS A C 1
ATOM 1655 O O . LYS A 1 212 ? -19.995 16.633 -4.709 1.00 96.12 212 LYS A O 1
ATOM 1660 N N . ILE A 1 213 ? -20.411 14.690 -5.740 1.00 96.62 213 ILE A N 1
ATOM 1661 C CA . ILE A 1 213 ? -19.022 14.229 -5.691 1.00 96.62 213 ILE A CA 1
ATOM 1662 C C . ILE A 1 213 ? -18.181 14.994 -6.710 1.00 96.62 213 ILE A C 1
ATOM 1664 O O . ILE A 1 213 ? -17.118 15.493 -6.355 1.00 96.62 213 ILE A O 1
ATOM 1668 N N . ARG A 1 214 ? -18.674 15.178 -7.939 1.00 95.06 214 ARG A N 1
ATOM 1669 C CA . ARG A 1 214 ? -17.979 15.979 -8.958 1.00 95.06 214 ARG A CA 1
ATOM 1670 C C . ARG A 1 214 ? -17.702 17.405 -8.493 1.00 95.06 214 ARG A C 1
ATOM 1672 O O . ARG A 1 214 ? -16.598 17.890 -8.707 1.00 95.06 214 ARG A O 1
ATOM 1679 N N . GLU A 1 215 ? -18.656 18.045 -7.822 1.00 94.69 215 GLU A N 1
ATOM 1680 C CA . GLU A 1 215 ? -18.468 19.371 -7.219 1.00 94.69 215 GLU A CA 1
ATOM 1681 C C . GLU A 1 215 ? -17.331 19.374 -6.182 1.00 94.69 215 GLU A C 1
ATOM 1683 O O . GLU A 1 215 ? -16.462 20.244 -6.231 1.00 94.69 215 GLU A O 1
ATOM 1688 N N . LYS A 1 216 ? -17.271 18.366 -5.296 1.00 93.00 216 LYS A N 1
ATOM 1689 C CA . LYS A 1 216 ? -16.164 18.213 -4.329 1.00 93.00 216 LYS A CA 1
ATOM 1690 C C . LYS A 1 216 ? -14.811 18.043 -5.022 1.00 93.00 216 LYS A C 1
ATOM 1692 O O . LYS A 1 216 ? -13.833 18.643 -4.588 1.00 93.00 216 LYS A O 1
ATOM 1697 N N . LEU A 1 217 ? -14.755 17.225 -6.075 1.00 94.19 217 LEU A N 1
ATOM 1698 C CA . LEU A 1 217 ? -13.517 16.935 -6.805 1.00 94.19 217 LEU A CA 1
ATOM 1699 C C . LEU A 1 217 ? -13.048 18.127 -7.657 1.00 94.19 217 LEU A C 1
ATOM 1701 O O . LEU A 1 217 ? -11.848 18.352 -7.795 1.00 94.19 217 LEU A O 1
ATOM 1705 N N . ALA A 1 218 ? -13.975 18.925 -8.195 1.00 92.12 218 ALA A N 1
ATOM 1706 C CA . ALA A 1 218 ? -13.653 20.138 -8.946 1.00 92.12 218 ALA A CA 1
ATOM 1707 C C . ALA A 1 218 ? -12.977 21.209 -8.070 1.00 92.12 218 ALA A C 1
ATOM 1709 O O . ALA A 1 218 ? -12.158 21.979 -8.565 1.00 92.12 218 ALA A O 1
ATOM 1710 N N . GLY A 1 219 ? -13.290 21.234 -6.771 1.00 90.19 219 GLY A N 1
ATOM 1711 C CA . GLY A 1 219 ? -12.698 22.152 -5.796 1.00 90.19 219 GLY A CA 1
ATOM 1712 C C . GLY A 1 219 ? -11.359 21.704 -5.198 1.00 90.19 219 GLY A C 1
ATOM 1713 O O . GLY A 1 219 ? -10.867 22.365 -4.285 1.00 90.19 219 GLY A O 1
ATOM 1714 N N . LEU A 1 220 ? -10.768 20.589 -5.648 1.00 92.25 220 LEU A N 1
ATOM 1715 C CA . LEU A 1 220 ? -9.498 20.106 -5.100 1.00 92.25 220 LEU A CA 1
ATOM 1716 C C . LEU A 1 220 ? -8.356 21.076 -5.422 1.00 92.25 220 LEU A C 1
ATOM 1718 O O . LEU A 1 220 ? -8.023 21.312 -6.585 1.00 92.25 220 LEU A O 1
ATOM 1722 N N . SER A 1 221 ? -7.710 21.597 -4.383 1.00 90.31 221 SER A N 1
ATOM 1723 C CA . SER A 1 221 ? -6.479 22.388 -4.485 1.00 90.31 221 SER A CA 1
ATOM 1724 C C . SER A 1 221 ? -5.232 21.568 -4.151 1.00 90.31 221 SER A C 1
ATOM 1726 O O . SER A 1 221 ? -4.198 21.777 -4.781 1.00 90.31 221 SER A O 1
ATOM 1728 N N . ASP A 1 222 ? -5.360 20.616 -3.225 1.00 91.31 222 ASP A N 1
ATOM 1729 C CA . ASP A 1 222 ? -4.288 19.754 -2.724 1.00 91.31 222 ASP A CA 1
ATOM 1730 C C . ASP A 1 222 ? -3.681 18.857 -3.830 1.00 91.31 222 ASP A C 1
ATOM 1732 O O . ASP A 1 222 ? -4.417 18.060 -4.428 1.00 91.31 222 ASP A O 1
ATOM 1736 N N . PRO A 1 223 ? -2.367 18.967 -4.116 1.00 91.00 223 PRO A N 1
ATOM 1737 C CA . PRO A 1 223 ? -1.693 18.160 -5.135 1.00 91.00 223 PRO A CA 1
ATOM 1738 C C . PRO A 1 223 ? -1.798 16.651 -4.892 1.00 91.00 223 PRO A C 1
ATOM 1740 O O . PRO A 1 223 ? -2.139 15.916 -5.817 1.00 91.00 223 PRO A O 1
ATOM 1743 N N . ALA A 1 224 ? -1.620 16.197 -3.648 1.00 91.56 224 ALA A N 1
ATOM 1744 C CA . ALA A 1 224 ? -1.681 14.774 -3.314 1.00 91.56 224 ALA A CA 1
ATOM 1745 C C . ALA A 1 224 ? -3.060 14.176 -3.639 1.00 91.56 224 ALA A C 1
ATOM 1747 O O . ALA A 1 224 ? -3.168 13.138 -4.288 1.00 91.56 224 ALA A O 1
ATOM 1748 N N . SER A 1 225 ? -4.144 14.863 -3.272 1.00 94.31 225 SER A N 1
ATOM 1749 C CA . SER A 1 225 ? -5.506 14.422 -3.595 1.00 94.31 225 SER A CA 1
ATOM 1750 C C . SER A 1 225 ? -5.767 14.371 -5.111 1.00 94.31 225 SER A C 1
ATOM 1752 O O . SER A 1 225 ? -6.483 13.483 -5.581 1.00 94.31 225 SER A O 1
ATOM 1754 N N . LYS A 1 226 ? -5.174 15.284 -5.897 1.00 93.56 226 LYS A N 1
ATOM 1755 C CA . LYS A 1 226 ? -5.263 15.256 -7.370 1.00 93.56 226 LYS A CA 1
ATOM 1756 C C . LYS A 1 226 ? -4.525 14.065 -7.966 1.00 93.56 226 LYS A C 1
ATOM 1758 O O . LYS A 1 226 ? -5.058 13.437 -8.876 1.00 93.56 226 LYS A O 1
ATOM 1763 N N . GLU A 1 227 ? -3.344 13.740 -7.453 1.00 92.56 227 GLU A N 1
ATOM 1764 C CA . GLU A 1 227 ? -2.580 12.563 -7.877 1.00 92.56 227 GLU A CA 1
ATOM 1765 C C . GLU A 1 227 ? -3.352 11.278 -7.576 1.00 92.56 227 GLU A C 1
ATOM 1767 O O . GLU A 1 227 ? -3.545 10.458 -8.472 1.00 92.56 227 GLU A O 1
ATOM 1772 N N . MET A 1 228 ? -3.934 11.160 -6.376 1.00 95.69 228 MET A N 1
ATOM 1773 C CA . MET A 1 228 ? -4.770 10.009 -6.019 1.00 95.69 228 MET A CA 1
ATOM 1774 C C . MET A 1 228 ? -5.949 9.809 -6.982 1.00 95.69 228 MET A C 1
ATOM 1776 O O . MET A 1 228 ? -6.241 8.686 -7.403 1.00 95.69 228 MET A O 1
ATOM 1780 N N . LEU A 1 229 ? -6.630 10.901 -7.342 1.00 95.81 229 LEU A N 1
ATOM 1781 C CA . LEU A 1 229 ? -7.723 10.872 -8.311 1.00 95.81 229 LEU A CA 1
ATOM 1782 C C . LEU A 1 229 ? -7.224 10.530 -9.722 1.00 95.81 229 LEU A C 1
ATOM 1784 O O . LEU A 1 229 ? -7.884 9.774 -10.439 1.00 95.81 229 LEU A O 1
ATOM 1788 N N . SER A 1 230 ? -6.071 11.073 -10.110 1.00 94.88 230 SER A N 1
ATOM 1789 C CA . SER A 1 230 ? -5.446 10.825 -11.407 1.00 94.88 230 SER A CA 1
ATOM 1790 C C . SER A 1 230 ? -5.123 9.347 -11.607 1.00 94.88 230 SER A C 1
ATOM 1792 O O . SER A 1 230 ? -5.525 8.761 -12.615 1.00 94.88 230 SER A O 1
ATOM 1794 N N . ASP A 1 231 ? -4.505 8.718 -10.605 1.00 94.75 231 ASP A N 1
ATOM 1795 C CA . ASP A 1 231 ? -4.154 7.299 -10.629 1.00 94.75 231 ASP A CA 1
ATOM 1796 C C . ASP A 1 231 ? -5.386 6.414 -10.845 1.00 94.75 231 ASP A C 1
ATOM 1798 O O . ASP A 1 231 ? -5.404 5.524 -11.698 1.00 94.75 231 ASP A O 1
ATOM 1802 N N . ALA A 1 232 ? -6.457 6.682 -10.097 1.00 96.81 232 ALA A N 1
ATOM 1803 C CA . ALA A 1 232 ? -7.689 5.914 -10.211 1.00 96.81 232 ALA A CA 1
ATOM 1804 C C . ALA A 1 232 ? -8.384 6.120 -11.566 1.00 96.81 232 ALA A C 1
ATOM 1806 O O . ALA A 1 232 ? -8.929 5.170 -12.135 1.00 96.81 232 ALA A O 1
ATOM 1807 N N . LEU A 1 233 ? -8.355 7.337 -12.119 1.00 96.06 233 LEU A N 1
ATOM 1808 C CA . LEU A 1 233 ? -8.878 7.618 -13.458 1.00 96.06 233 LEU A CA 1
ATOM 1809 C C . LEU A 1 233 ? -8.082 6.877 -14.537 1.00 96.06 233 LEU A C 1
ATOM 1811 O O . LEU A 1 233 ? -8.679 6.253 -15.414 1.00 96.06 233 LEU A O 1
ATOM 1815 N N . LEU A 1 234 ? -6.754 6.859 -14.450 1.00 94.88 234 LEU A N 1
ATOM 1816 C CA . LEU A 1 234 ? -5.909 6.069 -15.348 1.00 94.88 234 LEU A CA 1
ATOM 1817 C C . LEU A 1 234 ? -6.226 4.569 -15.247 1.00 94.88 234 LEU A C 1
ATOM 1819 O O . LEU A 1 234 ? -6.368 3.883 -16.269 1.00 94.88 234 LEU A O 1
ATOM 1823 N N . TRP A 1 235 ? -6.442 4.062 -14.032 1.00 95.81 235 TRP A N 1
ATOM 1824 C CA . TRP A 1 235 ? -6.811 2.665 -13.821 1.00 95.81 235 TRP A CA 1
ATOM 1825 C C . TRP A 1 235 ? -8.168 2.307 -14.436 1.00 95.81 235 TRP A C 1
ATOM 1827 O O . TRP A 1 235 ? -8.250 1.391 -15.257 1.00 95.81 235 TRP A O 1
ATOM 1837 N N . PHE A 1 236 ? -9.228 3.046 -14.108 1.00 95.88 236 PHE A N 1
ATOM 1838 C CA . PHE A 1 236 ? -10.592 2.683 -14.508 1.00 95.88 236 PHE A CA 1
ATOM 1839 C C . PHE A 1 236 ? -11.029 3.234 -15.872 1.00 95.88 236 PHE A C 1
ATOM 1841 O O . PHE A 1 236 ? -11.897 2.642 -16.513 1.00 95.88 236 PHE A O 1
ATOM 1848 N N . LYS A 1 237 ? -10.473 4.364 -16.328 1.00 94.44 237 LYS A N 1
ATOM 1849 C CA . LYS A 1 237 ? -10.842 5.031 -17.595 1.00 94.44 237 LYS A CA 1
ATOM 1850 C C . LYS A 1 237 ? -9.732 5.023 -18.641 1.00 94.44 237 LYS A C 1
ATOM 1852 O O . LYS A 1 237 ? -10.033 5.206 -19.812 1.00 94.44 237 LYS A O 1
ATOM 1857 N N . GLY A 1 238 ? -8.477 4.801 -18.246 1.00 89.88 238 GLY A N 1
ATOM 1858 C CA . GLY A 1 238 ? -7.327 4.841 -19.161 1.00 89.88 238 GLY A CA 1
ATOM 1859 C C . GLY A 1 238 ? -6.841 6.251 -19.498 1.00 89.88 238 GLY A C 1
ATOM 1860 O O . GLY A 1 238 ? -5.845 6.394 -20.193 1.00 89.88 238 GLY A O 1
ATOM 1861 N N . THR A 1 239 ? -7.510 7.289 -18.995 1.00 90.38 239 THR A N 1
ATOM 1862 C CA . THR A 1 239 ? -7.172 8.696 -19.236 1.00 90.38 239 THR A CA 1
ATOM 1863 C C . THR A 1 239 ? -7.476 9.520 -17.995 1.00 90.38 239 THR A C 1
ATOM 1865 O O . THR A 1 239 ? -8.429 9.217 -17.275 1.00 90.38 239 THR A O 1
ATOM 1868 N N . THR A 1 240 ? -6.739 10.606 -17.793 1.00 90.19 240 THR A N 1
ATOM 1869 C CA . THR A 1 240 ? -6.933 11.539 -16.679 1.00 90.19 240 THR A CA 1
ATOM 1870 C C . THR A 1 240 ? -6.772 12.983 -17.164 1.00 90.19 240 THR A C 1
ATOM 1872 O O . THR A 1 240 ? -5.875 13.251 -17.961 1.00 90.19 240 THR A O 1
ATOM 1875 N N . PRO A 1 241 ? -7.621 13.928 -16.717 1.00 85.56 241 PRO A N 1
ATOM 1876 C CA . PRO A 1 241 ? -7.418 15.353 -16.957 1.00 85.56 241 PRO A CA 1
ATOM 1877 C C . PRO A 1 241 ? -6.470 15.988 -15.926 1.00 85.56 241 PRO A C 1
ATOM 1879 O O . PRO A 1 241 ? -6.141 17.164 -16.050 1.00 85.56 241 PRO A O 1
ATOM 1882 N N . TYR A 1 242 ? -6.070 15.243 -14.891 1.00 84.56 242 TYR A N 1
ATOM 1883 C CA . TYR A 1 242 ? -5.180 15.717 -13.839 1.00 84.56 242 TYR A CA 1
ATOM 1884 C C . TYR A 1 242 ? -3.761 15.252 -14.168 1.00 84.56 242 TYR A C 1
ATOM 1886 O O . TYR A 1 242 ? -3.459 14.074 -13.956 1.00 84.56 242 TYR A O 1
ATOM 1894 N N . PRO A 1 243 ? -2.888 16.116 -14.712 1.00 75.75 243 PRO A N 1
ATOM 1895 C CA . PRO A 1 243 ? -1.503 15.727 -14.921 1.00 75.75 243 PRO A CA 1
ATOM 1896 C C . PRO A 1 243 ? -0.901 15.348 -13.568 1.00 75.75 243 PRO A C 1
ATOM 1898 O O . PRO A 1 243 ? -1.118 16.049 -12.576 1.00 75.75 243 PRO A O 1
ATOM 1901 N N . ARG A 1 244 ? -0.169 14.232 -13.519 1.00 75.00 244 ARG A N 1
ATOM 1902 C CA . ARG A 1 244 ? 0.714 13.970 -12.380 1.00 75.00 244 ARG A CA 1
ATOM 1903 C C . ARG A 1 244 ? 1.741 15.095 -12.309 1.00 75.00 244 ARG A C 1
ATOM 1905 O O . ARG A 1 244 ? 2.222 15.544 -13.356 1.00 75.00 244 ARG A O 1
ATOM 1912 N N . SER A 1 245 ? 2.055 15.546 -11.099 1.00 71.50 245 SER A N 1
ATOM 1913 C CA . SER A 1 245 ? 3.234 16.381 -10.899 1.00 71.50 245 SER A CA 1
ATOM 1914 C C . SER A 1 245 ? 4.417 15.620 -11.486 1.00 71.50 245 SER A C 1
ATOM 1916 O O . SER A 1 245 ? 4.535 14.415 -11.263 1.00 71.50 245 SER A O 1
ATOM 1918 N N . ALA A 1 246 ? 5.253 16.284 -12.285 1.00 64.81 246 ALA A N 1
ATOM 1919 C CA . ALA A 1 246 ? 6.516 15.668 -12.651 1.00 64.81 246 ALA A CA 1
ATOM 1920 C C . ALA A 1 246 ? 7.249 15.385 -11.339 1.00 64.81 246 ALA A C 1
ATOM 1922 O O . ALA A 1 246 ? 7.437 16.311 -10.543 1.00 64.81 246 ALA A O 1
ATOM 1923 N N . GLU A 1 247 ? 7.607 14.125 -11.099 1.00 64.50 247 GLU A N 1
ATOM 1924 C CA . GLU A 1 247 ? 8.554 13.807 -10.041 1.00 64.50 247 GLU A CA 1
ATOM 1925 C C . GLU A 1 247 ? 9.772 14.696 -10.296 1.00 64.50 247 GLU A C 1
ATOM 1927 O O . GLU A 1 247 ? 10.282 14.772 -11.421 1.00 64.50 247 GLU A O 1
ATOM 1932 N N . SER A 1 248 ? 10.146 15.511 -9.307 1.00 57.47 248 SER A N 1
ATOM 1933 C CA . SER A 1 248 ? 11.315 16.371 -9.451 1.00 57.47 248 SER A CA 1
ATOM 1934 C C . SER A 1 248 ? 12.481 15.467 -9.826 1.00 57.47 248 SER A C 1
ATOM 1936 O O . SER A 1 248 ? 12.703 14.497 -9.112 1.00 57.47 248 SER A O 1
ATOM 1938 N N . GLY A 1 249 ? 13.172 15.760 -10.936 1.00 50.78 249 GLY A N 1
ATOM 1939 C CA . GLY A 1 249 ? 14.211 14.916 -11.548 1.00 50.78 249 GLY A CA 1
ATOM 1940 C C . GLY A 1 249 ? 15.488 14.758 -10.717 1.00 50.78 249 GLY A C 1
ATOM 1941 O O . GLY A 1 249 ? 16.597 14.930 -11.218 1.00 50.78 249 GLY A O 1
ATOM 1942 N N . THR A 1 250 ? 15.345 14.480 -9.429 1.00 53.72 250 THR A N 1
ATOM 1943 C CA . THR A 1 250 ? 16.411 14.089 -8.532 1.00 53.72 250 THR A CA 1
ATOM 1944 C C . THR A 1 250 ? 16.650 12.615 -8.756 1.00 53.72 250 THR A C 1
ATOM 1946 O O . THR A 1 250 ? 16.074 11.784 -8.062 1.00 53.72 250 THR A O 1
ATOM 1949 N N . SER A 1 251 ? 17.501 12.301 -9.731 1.00 61.75 251 SER A N 1
ATOM 1950 C CA . SER A 1 251 ? 18.046 10.959 -9.769 1.00 61.75 251 SER A CA 1
ATOM 1951 C C . SER A 1 251 ? 18.765 10.688 -8.454 1.00 61.75 251 SER A C 1
ATOM 1953 O O . SER A 1 251 ? 19.654 11.451 -8.047 1.00 61.75 251 SER A O 1
ATOM 1955 N N . SER A 1 252 ? 18.340 9.646 -7.752 1.00 81.12 252 SER A N 1
ATOM 1956 C CA . SER A 1 252 ? 18.971 9.249 -6.506 1.00 81.12 252 SER A CA 1
ATOM 1957 C C . SER A 1 252 ? 20.344 8.623 -6.778 1.00 81.12 252 SER A C 1
ATOM 1959 O O . SER A 1 252 ? 20.608 8.034 -7.828 1.00 81.12 252 SER A O 1
ATOM 1961 N N . LEU A 1 253 ? 21.245 8.695 -5.791 1.00 88.50 253 LEU A N 1
ATOM 1962 C CA . LEU A 1 253 ? 22.512 7.949 -5.841 1.00 88.50 253 LEU A CA 1
ATOM 1963 C C . LEU A 1 253 ? 22.276 6.450 -6.087 1.00 88.50 253 LEU A C 1
ATOM 1965 O O . LEU A 1 253 ? 23.102 5.793 -6.715 1.00 88.50 253 LEU A O 1
ATOM 1969 N N . PHE A 1 254 ? 21.137 5.931 -5.621 1.00 91.62 254 PHE A N 1
ATOM 1970 C CA . PHE A 1 254 ? 20.748 4.539 -5.775 1.00 91.62 254 PHE A CA 1
ATOM 1971 C C . PHE A 1 254 ? 20.442 4.164 -7.235 1.00 91.62 254 PHE A C 1
ATOM 1973 O O . PHE A 1 254 ? 20.929 3.139 -7.712 1.00 91.62 254 PHE A O 1
ATOM 1980 N N . GLU A 1 255 ? 19.726 5.001 -7.984 1.00 94.12 255 GLU A N 1
ATOM 1981 C CA . GLU A 1 255 ? 19.482 4.775 -9.418 1.00 94.12 255 GLU A CA 1
ATOM 1982 C C . GLU A 1 255 ? 20.780 4.812 -10.230 1.00 94.12 255 GLU A C 1
ATOM 1984 O O . GLU A 1 255 ? 21.007 3.968 -11.097 1.00 94.12 255 GLU A O 1
ATOM 1989 N N . ASN A 1 256 ? 21.664 5.769 -9.931 1.00 95.12 256 ASN A N 1
ATOM 1990 C CA . ASN A 1 256 ? 22.955 5.867 -10.607 1.00 95.12 256 ASN A CA 1
ATOM 1991 C C . ASN A 1 256 ? 23.860 4.664 -10.287 1.00 95.12 256 ASN A C 1
ATOM 1993 O O . ASN A 1 256 ? 24.571 4.167 -11.160 1.00 95.12 256 ASN A O 1
ATOM 1997 N N . ASP A 1 257 ? 23.813 4.161 -9.054 1.00 95.75 257 ASP A N 1
ATOM 1998 C CA . ASP A 1 257 ? 24.521 2.943 -8.667 1.00 95.75 257 ASP A CA 1
ATOM 1999 C C . ASP A 1 257 ? 23.993 1.711 -9.427 1.00 95.75 257 ASP A C 1
ATOM 2001 O O . ASP A 1 257 ? 24.798 0.916 -9.924 1.00 95.75 257 ASP A O 1
ATOM 2005 N N . ASN A 1 258 ? 22.669 1.582 -9.586 1.00 96.62 258 ASN A N 1
ATOM 2006 C CA . ASN A 1 258 ? 22.055 0.543 -10.420 1.00 96.62 258 ASN A CA 1
ATOM 2007 C C . ASN A 1 258 ? 22.493 0.659 -11.877 1.00 96.62 258 ASN A C 1
ATOM 2009 O O . ASN A 1 258 ? 22.949 -0.322 -12.462 1.00 96.62 258 ASN A O 1
ATOM 2013 N N . LYS A 1 259 ? 22.433 1.866 -12.448 1.00 97.25 259 LYS A N 1
ATOM 2014 C CA . LYS A 1 259 ? 22.914 2.135 -13.804 1.00 97.25 259 LYS A CA 1
ATOM 2015 C C . LYS A 1 259 ? 24.343 1.625 -14.000 1.00 97.25 259 LYS A C 1
ATOM 2017 O O . LYS A 1 259 ? 24.588 0.866 -14.932 1.00 97.25 259 LYS A O 1
ATOM 2022 N N . ILE A 1 260 ? 25.268 1.995 -13.110 1.00 97.50 260 ILE A N 1
ATOM 2023 C CA . ILE A 1 260 ? 26.677 1.586 -13.203 1.00 97.50 260 ILE A CA 1
ATOM 2024 C C . ILE A 1 260 ? 26.820 0.060 -13.149 1.00 97.50 260 ILE A C 1
ATOM 2026 O O . ILE A 1 260 ? 27.640 -0.495 -13.879 1.00 97.50 260 ILE A O 1
ATOM 2030 N N . ALA A 1 261 ? 26.067 -0.625 -12.283 1.00 97.50 261 ALA A N 1
ATOM 2031 C CA . ALA A 1 261 ? 26.115 -2.083 -12.189 1.00 97.50 261 ALA A CA 1
ATOM 2032 C C . ALA A 1 261 ? 25.629 -2.755 -13.484 1.00 97.50 261 ALA A C 1
ATOM 2034 O O . ALA A 1 261 ? 26.309 -3.635 -14.012 1.00 97.50 261 ALA A O 1
ATOM 2035 N N . LEU A 1 262 ? 24.505 -2.289 -14.034 1.00 98.19 262 LEU A N 1
ATOM 2036 C CA . LEU A 1 262 ? 23.930 -2.803 -15.278 1.00 98.19 262 LEU A CA 1
ATOM 2037 C C . LEU A 1 262 ? 24.832 -2.528 -16.493 1.00 98.19 262 LEU A C 1
ATOM 2039 O O . LEU A 1 262 ? 25.037 -3.418 -17.316 1.00 98.19 262 LEU A O 1
ATOM 2043 N N . GLU A 1 263 ? 25.423 -1.333 -16.590 1.00 98.19 263 GLU A N 1
ATOM 2044 C CA . GLU A 1 263 ? 26.372 -0.985 -17.659 1.00 98.19 263 GLU A CA 1
ATOM 2045 C C . GLU A 1 263 ? 27.640 -1.843 -17.597 1.00 98.19 263 GLU A C 1
ATOM 2047 O O . GLU A 1 263 ? 28.113 -2.334 -18.622 1.00 98.19 263 GLU A O 1
ATOM 2052 N N . LYS A 1 264 ? 28.172 -2.089 -16.393 1.00 97.88 264 LYS A N 1
ATOM 2053 C CA . LYS A 1 264 ? 29.321 -2.989 -16.200 1.00 97.88 264 LYS A CA 1
ATOM 2054 C C . LYS A 1 264 ? 29.018 -4.432 -16.596 1.00 97.88 264 LYS A C 1
ATOM 2056 O O . LYS A 1 264 ? 29.928 -5.121 -17.042 1.00 97.88 264 LYS A O 1
ATOM 2061 N N . ALA A 1 265 ? 27.770 -4.867 -16.442 1.00 97.56 265 ALA A N 1
ATOM 2062 C CA . ALA A 1 265 ? 27.300 -6.182 -16.868 1.00 97.56 265 ALA A CA 1
ATOM 2063 C C . ALA A 1 265 ? 26.931 -6.244 -18.368 1.00 97.56 265 ALA A C 1
ATOM 2065 O O . ALA A 1 265 ? 26.522 -7.292 -18.858 1.00 97.56 265 ALA A O 1
ATOM 2066 N N . GLY A 1 266 ? 27.096 -5.142 -19.113 1.00 97.62 266 GLY A N 1
ATOM 2067 C CA . GLY A 1 266 ? 26.964 -5.108 -20.571 1.00 97.62 266 GLY A CA 1
ATOM 2068 C C . GLY A 1 266 ? 25.654 -4.527 -21.108 1.00 97.62 266 GLY A C 1
ATOM 2069 O O . GLY A 1 266 ? 25.439 -4.566 -22.319 1.00 97.62 266 GLY A O 1
ATOM 2070 N N . ALA A 1 267 ? 24.779 -3.979 -20.259 1.00 98.38 267 ALA A N 1
ATOM 2071 C CA . ALA A 1 267 ? 23.573 -3.287 -20.717 1.00 98.38 267 ALA A CA 1
ATOM 2072 C C . ALA A 1 267 ? 23.865 -1.849 -21.186 1.00 98.38 267 ALA A C 1
ATOM 2074 O O . ALA A 1 267 ? 24.755 -1.170 -20.679 1.00 98.38 267 ALA A O 1
ATOM 2075 N N . ILE A 1 268 ? 23.053 -1.341 -22.113 1.00 98.44 268 ILE A N 1
ATOM 2076 C CA . ILE A 1 268 ? 22.979 0.090 -22.442 1.00 98.44 268 ILE A CA 1
ATOM 2077 C C . ILE A 1 268 ? 21.854 0.695 -21.607 1.00 98.44 268 ILE A C 1
ATOM 2079 O O . ILE A 1 268 ? 20.705 0.278 -21.758 1.00 98.44 268 ILE A O 1
ATOM 2083 N N . VAL A 1 269 ? 22.160 1.672 -20.751 1.00 98.06 269 VAL A N 1
ATOM 2084 C CA . VAL A 1 269 ? 21.199 2.210 -19.776 1.00 98.06 269 VAL A CA 1
ATOM 2085 C C . VAL A 1 269 ? 20.960 3.706 -19.982 1.00 98.06 269 VAL A C 1
ATOM 2087 O O . VAL A 1 269 ? 21.888 4.504 -20.101 1.00 98.06 269 VAL A O 1
ATOM 2090 N N . GLN A 1 270 ? 19.690 4.098 -19.994 1.00 96.00 270 GLN A N 1
ATOM 2091 C CA . GLN A 1 270 ? 19.217 5.480 -20.023 1.00 96.00 270 GLN A CA 1
ATOM 2092 C C . GLN A 1 270 ? 18.440 5.768 -18.742 1.00 96.00 270 GLN A C 1
ATOM 2094 O O . GLN A 1 270 ? 17.717 4.904 -18.258 1.00 96.00 270 GLN A O 1
ATOM 2099 N N . MET A 1 271 ? 18.580 6.974 -18.199 1.00 93.44 271 MET A N 1
ATOM 2100 C CA . MET A 1 271 ? 17.873 7.385 -16.983 1.00 93.44 271 MET A CA 1
ATOM 2101 C C . MET A 1 271 ? 16.676 8.261 -17.327 1.00 93.44 271 MET A C 1
ATOM 2103 O O . MET A 1 271 ? 16.740 9.028 -18.291 1.00 93.44 271 MET A O 1
ATOM 2107 N N . GLY A 1 272 ? 15.627 8.187 -16.512 1.00 85.38 272 GLY A N 1
ATOM 2108 C CA . GLY A 1 272 ? 14.512 9.126 -16.566 1.00 85.38 272 GLY A CA 1
ATOM 2109 C C . GLY A 1 272 ? 13.697 9.049 -17.858 1.00 85.38 272 GLY A C 1
ATOM 2110 O O . GLY A 1 272 ? 13.352 10.080 -18.441 1.00 85.38 272 GLY A O 1
ATOM 2111 N N . VAL A 1 273 ? 13.402 7.837 -18.336 1.00 89.81 273 VAL A N 1
ATOM 2112 C CA . VAL A 1 273 ? 12.594 7.661 -19.550 1.00 89.81 273 VAL A CA 1
ATOM 2113 C C . VAL A 1 273 ? 11.126 7.933 -19.236 1.00 89.81 273 VAL A C 1
ATOM 2115 O O . VAL A 1 273 ? 10.535 7.342 -18.336 1.00 89.81 273 VAL A O 1
ATOM 2118 N N . HIS A 1 274 ? 10.516 8.840 -19.997 1.00 90.31 274 HIS A N 1
ATOM 2119 C CA . HIS A 1 274 ? 9.119 9.213 -19.799 1.00 90.31 274 HIS A CA 1
ATOM 2120 C C . HIS A 1 274 ? 8.164 8.222 -20.465 1.00 90.31 274 HIS A C 1
ATOM 2122 O O . HIS A 1 274 ? 8.267 7.936 -21.658 1.00 90.31 274 HIS A O 1
ATOM 2128 N N . ILE A 1 275 ? 7.187 7.761 -19.691 1.00 87.56 275 ILE A N 1
ATOM 2129 C CA . ILE A 1 275 ? 6.045 6.968 -20.129 1.00 87.56 275 ILE A CA 1
ATOM 2130 C C . ILE A 1 275 ? 4.813 7.888 -20.165 1.00 87.56 275 ILE A C 1
ATOM 2132 O O . ILE A 1 275 ? 4.270 8.235 -19.108 1.00 87.56 275 ILE A O 1
ATOM 2136 N N . PRO A 1 276 ? 4.314 8.268 -21.362 1.00 85.06 276 PRO A N 1
ATOM 2137 C CA . PRO A 1 276 ? 3.254 9.272 -21.502 1.00 85.06 276 PRO A CA 1
ATOM 2138 C C . PRO A 1 276 ? 1.958 8.943 -20.760 1.00 85.06 276 PRO A C 1
ATOM 2140 O O . PRO A 1 276 ? 1.267 9.832 -20.276 1.00 85.06 276 PRO A O 1
ATOM 2143 N N . THR A 1 277 ? 1.612 7.662 -20.653 1.00 83.31 277 THR A N 1
ATOM 2144 C CA . THR A 1 277 ? 0.480 7.164 -19.863 1.00 83.31 277 THR A CA 1
ATOM 2145 C C . THR A 1 277 ? 1.038 6.055 -18.987 1.00 83.31 277 THR A C 1
ATOM 2147 O O . THR A 1 277 ? 1.370 5.021 -19.548 1.00 83.31 277 THR A O 1
ATOM 2150 N N . PRO A 1 278 ? 1.225 6.238 -17.670 1.00 86.19 278 PRO A N 1
ATOM 2151 C CA . PRO A 1 278 ? 0.478 7.123 -16.767 1.00 86.19 278 PRO A CA 1
ATOM 2152 C C . PRO A 1 278 ? 1.068 8.532 -16.514 1.00 86.19 278 PRO A C 1
ATOM 2154 O O . PRO A 1 278 ? 0.730 9.137 -15.501 1.00 86.19 278 PRO A O 1
ATOM 2157 N N . ASN A 1 279 ? 1.906 9.082 -17.403 1.00 84.50 279 ASN A N 1
ATOM 2158 C CA . ASN A 1 279 ? 2.730 10.276 -17.141 1.00 84.50 279 ASN A CA 1
ATOM 2159 C C . ASN A 1 279 ? 3.695 10.012 -15.979 1.00 84.50 279 ASN A C 1
ATOM 2161 O O . ASN A 1 279 ? 3.671 10.694 -14.956 1.00 84.50 279 ASN A O 1
ATOM 2165 N N . HIS A 1 280 ? 4.489 8.957 -16.145 1.00 87.81 280 HIS A N 1
ATOM 2166 C CA . HIS A 1 280 ? 5.464 8.471 -15.172 1.00 87.81 280 HIS A CA 1
ATOM 2167 C C . HIS A 1 280 ? 6.852 8.506 -15.790 1.00 87.81 280 HIS A C 1
ATOM 2169 O O . HIS A 1 280 ? 6.996 8.251 -16.983 1.00 87.81 280 HIS A O 1
ATOM 2175 N N . ILE A 1 281 ? 7.859 8.846 -15.000 1.00 89.50 281 ILE A N 1
ATOM 2176 C CA . ILE A 1 281 ? 9.254 8.774 -15.417 1.00 89.50 281 ILE A CA 1
ATOM 2177 C C . ILE A 1 281 ? 9.799 7.512 -14.765 1.00 89.50 281 ILE A C 1
ATOM 2179 O O . ILE A 1 281 ? 9.890 7.466 -13.548 1.00 89.50 281 ILE A O 1
ATOM 2183 N N . VAL A 1 282 ? 10.100 6.483 -15.557 1.00 92.19 282 VAL A N 1
ATOM 2184 C CA . VAL A 1 282 ? 10.776 5.308 -14.994 1.00 92.19 282 VAL A CA 1
ATOM 2185 C C . VAL A 1 282 ? 12.212 5.671 -14.667 1.00 92.19 282 VAL A C 1
ATOM 2187 O O . VAL A 1 282 ? 12.850 6.430 -15.410 1.00 92.19 282 VAL A O 1
ATOM 2190 N N . ASP A 1 283 ? 12.725 5.088 -13.590 1.00 94.50 283 ASP A N 1
ATOM 2191 C CA . ASP A 1 283 ? 14.069 5.377 -13.103 1.00 94.50 283 ASP A CA 1
ATOM 2192 C C . ASP A 1 283 ? 15.112 5.103 -14.184 1.00 94.50 283 ASP A C 1
ATOM 2194 O O . ASP A 1 283 ? 15.900 5.986 -14.542 1.00 94.50 283 ASP A O 1
ATOM 2198 N N . LEU A 1 284 ? 15.068 3.899 -14.770 1.00 96.19 284 LEU A N 1
ATOM 2199 C CA . LEU A 1 284 ? 15.956 3.505 -15.858 1.00 96.19 284 LEU A CA 1
ATOM 2200 C C . LEU A 1 284 ? 15.203 2.803 -16.996 1.00 96.19 284 LEU A C 1
ATOM 2202 O O . LEU A 1 284 ? 14.193 2.126 -16.814 1.00 96.19 284 LEU A O 1
ATOM 2206 N N . SER A 1 285 ? 15.777 2.897 -18.188 1.00 97.50 285 SER A N 1
ATOM 2207 C CA . SER A 1 285 ? 15.506 2.029 -19.328 1.00 97.50 285 SER A CA 1
ATOM 2208 C C . SER A 1 285 ? 16.808 1.352 -19.720 1.00 97.50 285 SER A C 1
ATOM 2210 O O . SER A 1 285 ? 17.803 2.028 -19.972 1.00 97.50 285 SER A O 1
ATOM 2212 N N . ALA A 1 286 ? 16.805 0.031 -19.808 1.00 98.25 286 ALA A N 1
ATOM 2213 C CA . ALA A 1 286 ? 17.975 -0.760 -20.148 1.00 98.25 286 ALA A CA 1
ATOM 2214 C C . ALA A 1 286 ? 17.732 -1.569 -21.424 1.00 98.25 286 ALA A C 1
ATOM 2216 O O . ALA A 1 286 ? 16.612 -1.988 -21.721 1.00 98.25 286 ALA A O 1
ATOM 2217 N N . THR A 1 287 ? 18.790 -1.768 -22.204 1.00 98.38 287 THR A N 1
ATOM 2218 C CA . THR A 1 287 ? 18.804 -2.678 -23.352 1.00 98.38 287 THR A CA 1
ATOM 2219 C C . THR A 1 287 ? 19.970 -3.642 -23.217 1.00 98.38 287 THR A C 1
ATOM 2221 O O . THR A 1 287 ? 21.112 -3.211 -23.060 1.00 98.38 287 THR A O 1
ATOM 2224 N N . PHE A 1 288 ? 19.681 -4.937 -23.284 1.00 98.12 288 PHE A N 1
ATOM 2225 C CA . PHE A 1 288 ? 20.666 -6.013 -23.248 1.00 98.12 288 PHE A CA 1
ATOM 2226 C C . PHE A 1 288 ? 20.205 -7.135 -24.174 1.00 98.12 288 PHE A C 1
ATOM 2228 O O . PHE A 1 288 ? 19.034 -7.506 -24.149 1.00 98.12 288 PHE A O 1
ATOM 2235 N N . GLY A 1 289 ? 21.108 -7.655 -25.009 1.00 96.44 289 GLY A N 1
ATOM 2236 C CA . GLY A 1 289 ? 20.747 -8.657 -26.010 1.00 96.44 289 GLY A CA 1
ATOM 2237 C C . GLY A 1 289 ? 19.649 -8.147 -26.948 1.00 96.44 289 GLY A C 1
ATOM 2238 O O . GLY A 1 289 ? 19.868 -7.215 -27.724 1.00 96.44 289 GLY A O 1
ATOM 2239 N N . ARG A 1 290 ? 18.471 -8.773 -26.884 1.00 95.19 290 ARG A N 1
ATOM 2240 C CA . ARG A 1 290 ? 17.285 -8.421 -27.682 1.00 95.19 290 ARG A CA 1
ATOM 2241 C C . ARG A 1 290 ? 16.212 -7.707 -26.861 1.00 95.19 290 ARG A C 1
ATOM 2243 O O . ARG A 1 290 ? 15.250 -7.208 -27.443 1.00 95.19 290 ARG A O 1
ATOM 2250 N N . ALA A 1 291 ? 16.343 -7.670 -25.539 1.00 95.62 291 ALA A N 1
ATOM 2251 C CA . ALA A 1 291 ? 15.373 -7.058 -24.654 1.00 95.62 291 ALA A CA 1
ATOM 2252 C C . ALA A 1 291 ? 15.662 -5.574 -24.418 1.00 95.62 291 ALA A C 1
ATOM 2254 O O . ALA A 1 291 ? 16.762 -5.177 -24.037 1.00 95.62 291 ALA A O 1
ATOM 2255 N N . THR A 1 292 ? 14.609 -4.769 -24.548 1.00 96.94 292 THR A N 1
ATOM 2256 C CA . THR A 1 292 ? 14.512 -3.440 -23.943 1.00 96.94 292 THR A CA 1
ATOM 2257 C C . THR A 1 292 ? 13.503 -3.515 -22.806 1.00 96.94 292 THR A C 1
ATOM 2259 O O . THR A 1 292 ? 12.397 -4.034 -22.984 1.00 96.94 292 THR A O 1
ATOM 2262 N N . PHE A 1 293 ? 13.888 -3.031 -21.631 1.00 98.00 293 PHE A N 1
ATOM 2263 C CA . PHE A 1 293 ? 13.088 -3.134 -20.418 1.00 98.00 293 PHE A CA 1
ATOM 2264 C C . PHE A 1 293 ? 13.232 -1.892 -19.541 1.00 98.00 293 PHE A C 1
ATOM 2266 O O . PHE A 1 293 ? 14.252 -1.204 -19.566 1.00 98.00 293 PHE A O 1
ATOM 2273 N N . TYR A 1 294 ? 12.192 -1.612 -18.765 1.00 97.81 294 TYR A N 1
ATOM 2274 C CA . TYR A 1 294 ? 12.179 -0.550 -17.769 1.00 97.81 294 TYR A CA 1
ATOM 2275 C C . TYR A 1 294 ? 12.587 -1.086 -16.406 1.00 97.81 294 TYR A C 1
ATOM 2277 O O . TYR A 1 294 ? 12.328 -2.250 -16.088 1.00 97.81 294 TYR A O 1
ATOM 2285 N N . VAL A 1 295 ? 13.207 -0.225 -15.608 1.00 97.75 295 VAL A N 1
ATOM 2286 C CA . VAL A 1 295 ? 13.665 -0.538 -14.261 1.00 97.75 295 VAL A CA 1
ATOM 2287 C C . VAL A 1 295 ? 13.132 0.496 -13.284 1.00 97.75 295 VAL A C 1
ATOM 2289 O O . VAL A 1 295 ? 13.215 1.691 -13.554 1.00 97.75 295 VAL A O 1
ATOM 2292 N N . GLU A 1 296 ? 12.631 0.015 -12.151 1.00 96.94 296 GLU A N 1
ATOM 2293 C CA . GLU A 1 296 ? 12.309 0.819 -10.969 1.00 96.94 296 GLU A CA 1
ATOM 2294 C C . GLU A 1 296 ? 13.259 0.409 -9.838 1.00 96.94 296 GLU A C 1
ATOM 2296 O O . GLU A 1 296 ? 13.451 -0.783 -9.578 1.00 96.94 296 GLU A O 1
ATOM 2301 N N . CYS A 1 297 ? 13.896 1.386 -9.206 1.00 95.50 297 CYS A N 1
ATOM 2302 C CA . CYS A 1 297 ? 14.876 1.229 -8.144 1.00 95.50 297 CYS A CA 1
ATOM 2303 C C . CYS A 1 297 ? 14.184 1.457 -6.797 1.00 95.50 297 CYS A C 1
ATOM 2305 O O . CYS A 1 297 ? 14.063 2.579 -6.307 1.00 95.50 297 CYS A O 1
ATOM 2307 N N . ASP A 1 298 ? 13.781 0.369 -6.149 1.00 94.12 298 ASP A N 1
ATOM 2308 C CA . ASP A 1 298 ? 12.889 0.434 -4.998 1.00 94.12 298 ASP A CA 1
ATOM 2309 C C . ASP A 1 298 ? 13.629 0.570 -3.671 1.00 94.12 298 ASP A C 1
ATOM 2311 O O . ASP A 1 298 ? 14.293 -0.355 -3.192 1.00 94.12 298 ASP A O 1
ATOM 2315 N N . GLY A 1 299 ? 13.453 1.723 -3.028 1.00 91.88 299 GLY A N 1
ATOM 2316 C CA . GLY A 1 299 ? 13.843 1.928 -1.637 1.00 91.88 299 GLY A CA 1
ATOM 2317 C C . GLY A 1 299 ? 12.934 1.196 -0.632 1.00 91.88 299 GLY A C 1
ATOM 2318 O O . GLY A 1 299 ? 11.884 0.664 -0.996 1.00 91.88 299 GLY A O 1
ATOM 2319 N N . PRO A 1 300 ? 13.282 1.215 0.670 1.00 88.00 300 PRO A N 1
ATOM 2320 C CA . PRO A 1 300 ? 12.533 0.510 1.716 1.00 88.00 300 PRO A CA 1
ATOM 2321 C C . PRO A 1 300 ? 11.042 0.867 1.816 1.00 88.00 300 PRO A C 1
ATOM 2323 O O . PRO A 1 300 ? 10.256 0.041 2.263 1.00 88.00 300 PRO A O 1
ATOM 2326 N N . SER A 1 301 ? 10.640 2.068 1.389 1.00 89.94 301 SER A N 1
ATOM 2327 C CA . SER A 1 301 ? 9.248 2.538 1.429 1.00 89.94 301 SER A CA 1
ATOM 2328 C C . SER A 1 301 ? 8.302 1.813 0.470 1.00 89.94 301 SER A C 1
ATOM 2330 O O . SER A 1 301 ? 7.097 1.971 0.598 1.00 89.94 301 SER A O 1
ATOM 2332 N N . HIS A 1 302 ? 8.822 1.043 -0.488 1.00 92.69 302 HIS A N 1
ATOM 2333 C CA . HIS A 1 302 ? 8.012 0.247 -1.420 1.00 92.69 302 HIS A CA 1
ATOM 2334 C C . HIS A 1 302 ? 7.591 -1.106 -0.841 1.00 92.69 302 HIS A C 1
ATOM 2336 O O . HIS A 1 302 ? 6.877 -1.880 -1.489 1.00 92.69 302 HIS A O 1
ATOM 2342 N N . PHE A 1 303 ? 8.058 -1.409 0.370 1.00 91.50 303 PHE A N 1
ATOM 2343 C CA . PHE A 1 303 ? 7.924 -2.719 0.962 1.00 91.50 303 PHE A CA 1
ATOM 2344 C C . PHE A 1 303 ? 7.293 -2.684 2.348 1.00 91.50 303 PHE A C 1
ATOM 2346 O O . PHE A 1 303 ? 7.436 -1.741 3.118 1.00 91.50 303 PHE A O 1
ATOM 2353 N N . ILE A 1 304 ? 6.636 -3.787 2.685 1.00 92.31 304 ILE A N 1
ATOM 2354 C CA . ILE A 1 304 ? 5.983 -4.025 3.965 1.00 92.31 304 ILE A CA 1
ATOM 2355 C C . ILE A 1 304 ? 6.550 -5.301 4.559 1.00 92.31 304 ILE A C 1
ATOM 2357 O O . ILE A 1 304 ? 6.665 -6.323 3.881 1.00 92.31 304 ILE A O 1
ATOM 2361 N N . ARG A 1 305 ? 6.868 -5.266 5.852 1.00 91.56 305 ARG A N 1
ATOM 2362 C CA . ARG A 1 305 ? 7.383 -6.435 6.569 1.00 91.56 305 ARG A CA 1
ATOM 2363 C C . ARG A 1 305 ? 6.241 -7.262 7.159 1.00 91.56 305 ARG A C 1
ATOM 2365 O O . ARG A 1 305 ? 5.334 -6.716 7.779 1.00 91.56 305 ARG A O 1
ATOM 2372 N N . GLY A 1 306 ? 6.299 -8.582 7.025 1.00 92.12 306 GLY A N 1
ATOM 2373 C CA . GLY A 1 306 ? 5.426 -9.520 7.728 1.00 92.12 306 GLY A CA 1
ATOM 2374 C C . GLY A 1 306 ? 5.745 -9.584 9.220 1.00 92.12 306 GLY A C 1
ATOM 2375 O O . GLY A 1 306 ? 6.906 -9.730 9.618 1.00 92.12 306 GLY A O 1
ATOM 2376 N N . ALA A 1 307 ? 4.720 -9.469 10.065 1.00 91.00 307 ALA A N 1
ATOM 2377 C CA . ALA A 1 307 ? 4.885 -9.557 11.514 1.00 91.00 307 ALA A CA 1
ATOM 2378 C C . ALA A 1 307 ? 5.253 -10.970 12.005 1.00 91.00 307 ALA A C 1
ATOM 2380 O O . ALA A 1 307 ? 5.906 -11.095 13.038 1.00 91.00 307 ALA A O 1
ATOM 2381 N N . ASP A 1 308 ? 4.824 -12.015 11.297 1.00 84.62 308 ASP A N 1
ATOM 2382 C CA . ASP A 1 308 ? 4.957 -13.425 11.681 1.00 84.62 308 ASP A CA 1
ATOM 2383 C C . ASP A 1 308 ? 6.137 -14.137 11.014 1.00 84.62 308 ASP A C 1
ATOM 2385 O O . ASP A 1 308 ? 6.796 -14.961 11.646 1.00 84.62 308 ASP A O 1
ATOM 2389 N N . ASP A 1 309 ? 6.406 -13.827 9.751 1.00 73.31 309 ASP A N 1
ATOM 2390 C CA . ASP A 1 309 ? 7.409 -14.519 8.940 1.00 73.31 309 ASP A CA 1
ATOM 2391 C C . ASP A 1 309 ? 8.634 -13.663 8.599 1.00 73.31 309 ASP A C 1
ATOM 2393 O O . ASP A 1 309 ? 9.584 -14.164 7.998 1.00 73.31 309 ASP A O 1
ATOM 2397 N N . HIS A 1 310 ? 8.612 -12.382 8.983 1.00 77.94 310 HIS A N 1
ATOM 2398 C CA . HIS A 1 310 ? 9.614 -11.380 8.623 1.00 77.94 310 HIS A CA 1
ATOM 2399 C C . HIS A 1 310 ? 9.863 -11.254 7.117 1.00 77.94 310 HIS A C 1
ATOM 2401 O O . HIS A 1 310 ? 10.862 -10.650 6.723 1.00 77.94 310 HIS A O 1
ATOM 2407 N N . LYS A 1 311 ? 8.956 -11.773 6.283 1.00 82.44 311 LYS A N 1
ATOM 2408 C CA . LYS A 1 311 ? 9.056 -11.648 4.835 1.00 82.44 311 LYS A CA 1
ATOM 2409 C C . LYS A 1 311 ? 8.781 -10.218 4.426 1.00 82.44 311 LYS A C 1
ATOM 2411 O O . LYS A 1 311 ? 8.063 -9.478 5.099 1.00 82.44 311 LYS A O 1
ATOM 2416 N N . ILE A 1 312 ? 9.360 -9.848 3.301 1.00 84.69 312 ILE A N 1
ATOM 2417 C CA . ILE A 1 312 ? 9.182 -8.542 2.693 1.00 84.69 312 ILE A CA 1
ATOM 2418 C C . ILE A 1 312 ? 8.177 -8.703 1.553 1.00 84.69 312 ILE A C 1
ATOM 2420 O O . ILE A 1 312 ? 8.315 -9.605 0.728 1.00 84.69 312 ILE A O 1
ATOM 2424 N N . TYR A 1 313 ? 7.162 -7.845 1.535 1.00 88.31 313 TYR A N 1
ATOM 2425 C CA . TYR A 1 313 ? 6.088 -7.799 0.547 1.00 88.31 313 TYR A CA 1
ATOM 2426 C C . TYR A 1 313 ? 6.134 -6.455 -0.175 1.00 88.31 313 TYR A C 1
ATOM 2428 O O . TYR A 1 313 ? 6.443 -5.456 0.461 1.00 88.31 313 TYR A O 1
ATOM 2436 N N . LEU A 1 314 ? 5.776 -6.399 -1.459 1.00 92.56 314 LEU A N 1
ATOM 2437 C CA . LEU A 1 314 ? 5.482 -5.109 -2.095 1.00 92.56 314 LEU A CA 1
ATOM 2438 C C . LEU A 1 314 ? 4.218 -4.511 -1.470 1.00 92.56 314 LEU A C 1
ATOM 2440 O O . LEU A 1 314 ? 3.241 -5.234 -1.241 1.00 92.56 314 LEU A O 1
ATOM 2444 N N . ASP A 1 315 ? 4.229 -3.206 -1.222 1.00 95.06 315 ASP A N 1
ATOM 2445 C CA . ASP A 1 315 ? 3.032 -2.500 -0.784 1.00 95.06 315 ASP A CA 1
ATOM 2446 C C . ASP A 1 315 ? 2.003 -2.368 -1.927 1.00 95.06 315 ASP A C 1
ATOM 2448 O O . ASP A 1 315 ? 2.284 -2.569 -3.116 1.00 95.06 315 ASP A O 1
ATOM 2452 N N . GLY A 1 316 ? 0.752 -2.081 -1.574 1.00 96.19 316 GLY A N 1
ATOM 2453 C CA . GLY A 1 316 ? -0.306 -1.918 -2.569 1.00 96.19 316 GLY A CA 1
ATOM 2454 C C . GLY A 1 316 ? -0.068 -0.764 -3.546 1.00 96.19 316 GLY A C 1
ATOM 2455 O O . GLY A 1 316 ? -0.274 -0.969 -4.744 1.00 96.19 316 GLY A O 1
ATOM 2456 N N . PRO A 1 317 ? 0.350 0.436 -3.093 1.00 96.44 317 PRO A N 1
ATOM 2457 C CA . PRO A 1 317 ? 0.735 1.542 -3.966 1.00 96.44 317 PRO A CA 1
ATOM 2458 C C . PRO A 1 317 ? 1.761 1.160 -5.038 1.00 96.44 317 PRO A C 1
ATOM 2460 O O . PRO A 1 317 ? 1.575 1.509 -6.200 1.00 96.44 317 PRO A O 1
ATOM 2463 N N . THR A 1 318 ? 2.782 0.394 -4.675 1.00 95.19 318 THR A N 1
ATOM 2464 C CA . THR A 1 318 ? 3.834 -0.111 -5.559 1.00 95.19 318 THR A CA 1
ATOM 2465 C C . THR A 1 318 ? 3.290 -1.095 -6.585 1.00 95.19 318 THR A C 1
ATOM 2467 O O . THR A 1 318 ? 3.550 -0.970 -7.787 1.00 95.19 318 THR A O 1
ATOM 2470 N N . ILE A 1 319 ? 2.483 -2.063 -6.139 1.00 95.12 319 ILE A N 1
ATOM 2471 C CA . ILE A 1 319 ? 1.815 -3.005 -7.047 1.00 95.12 319 ILE A CA 1
ATOM 2472 C C . ILE A 1 319 ? 0.927 -2.234 -8.034 1.00 95.12 319 ILE A C 1
ATOM 2474 O O . ILE A 1 319 ? 0.906 -2.519 -9.232 1.00 95.12 319 ILE A O 1
ATOM 2478 N N . PHE A 1 320 ? 0.234 -1.207 -7.551 1.00 95.81 320 PHE A N 1
ATOM 2479 C CA . PHE A 1 320 ? -0.633 -0.377 -8.369 1.00 95.81 320 PHE A CA 1
ATOM 2480 C C . PHE A 1 320 ? 0.127 0.493 -9.376 1.00 95.81 320 PHE A C 1
ATOM 2482 O O . PHE A 1 320 ? -0.256 0.543 -10.545 1.00 95.81 320 PHE A O 1
ATOM 2489 N N . GLN A 1 321 ? 1.230 1.123 -8.968 1.00 94.94 321 GLN A N 1
ATOM 2490 C CA . GLN A 1 321 ? 2.128 1.858 -9.861 1.00 94.94 321 GLN A CA 1
ATOM 2491 C C . GLN A 1 321 ? 2.655 0.947 -10.974 1.00 94.94 321 GLN A C 1
ATOM 2493 O O . GLN A 1 321 ? 2.555 1.292 -12.152 1.00 94.94 321 GLN A O 1
ATOM 2498 N N . THR A 1 322 ? 3.117 -0.251 -10.610 1.00 94.88 322 THR A N 1
ATOM 2499 C CA . THR A 1 322 ? 3.576 -1.280 -11.552 1.00 94.88 322 THR A CA 1
ATOM 2500 C C . THR A 1 322 ? 2.490 -1.607 -12.582 1.00 94.88 322 THR A C 1
ATOM 2502 O O . THR A 1 322 ? 2.750 -1.630 -13.788 1.00 94.88 322 THR A O 1
ATOM 2505 N N . ALA A 1 323 ? 1.248 -1.806 -12.131 1.00 94.19 323 ALA A N 1
ATOM 2506 C CA . ALA A 1 323 ? 0.123 -2.096 -13.013 1.00 94.19 323 ALA A CA 1
ATOM 2507 C C . ALA A 1 323 ? -0.224 -0.921 -13.946 1.00 94.19 323 ALA A C 1
ATOM 2509 O O . ALA A 1 323 ? -0.540 -1.140 -15.117 1.00 94.19 323 ALA A O 1
ATOM 2510 N N . LEU A 1 324 ? -0.138 0.323 -13.463 1.00 94.06 324 LEU A N 1
ATOM 2511 C CA . LEU A 1 324 ? -0.358 1.520 -14.279 1.00 94.06 324 LEU A CA 1
ATOM 2512 C C . LEU A 1 324 ? 0.711 1.680 -15.367 1.00 94.06 324 LEU A C 1
ATOM 2514 O O . LEU A 1 324 ? 0.357 1.931 -16.519 1.00 94.06 324 LEU A O 1
ATOM 2518 N N . ILE A 1 325 ? 1.990 1.480 -15.032 1.00 93.69 325 ILE A N 1
ATOM 2519 C CA . ILE A 1 325 ? 3.098 1.512 -15.999 1.00 93.69 325 ILE A CA 1
ATOM 2520 C C . ILE A 1 325 ? 2.898 0.434 -17.071 1.00 93.69 325 ILE A C 1
ATOM 2522 O O . ILE A 1 325 ? 2.921 0.726 -18.266 1.00 93.69 325 ILE A O 1
ATOM 2526 N N . ARG A 1 326 ? 2.610 -0.809 -16.660 1.00 92.81 326 ARG A N 1
ATOM 2527 C CA . ARG A 1 326 ? 2.361 -1.928 -17.588 1.00 92.81 326 ARG A CA 1
ATOM 2528 C C . ARG A 1 326 ? 1.164 -1.691 -18.499 1.00 92.81 326 ARG A C 1
ATOM 2530 O O . ARG A 1 326 ? 1.189 -2.106 -19.651 1.00 92.81 326 ARG A O 1
ATOM 2537 N N . LYS A 1 327 ? 0.125 -1.007 -18.015 1.00 90.75 327 LYS A N 1
ATOM 2538 C CA . LYS A 1 327 ? -1.025 -0.629 -18.846 1.00 90.75 327 LYS A CA 1
ATOM 2539 C C . LYS A 1 327 ? -0.641 0.375 -19.940 1.00 90.75 327 LYS A C 1
ATOM 2541 O O . LYS A 1 327 ? -1.237 0.348 -21.012 1.00 90.75 327 LYS A O 1
ATOM 2546 N N . GLY A 1 328 ? 0.342 1.233 -19.671 1.00 90.38 328 GLY A N 1
ATOM 2547 C CA . GLY A 1 328 ? 0.931 2.162 -20.635 1.00 90.38 328 GLY A CA 1
ATOM 2548 C C . GLY A 1 328 ? 1.859 1.515 -21.657 1.00 90.38 328 GLY A C 1
ATOM 2549 O O . GLY A 1 328 ? 1.895 1.936 -22.811 1.00 90.38 328 GLY A O 1
ATOM 2550 N N . CYS A 1 329 ? 2.590 0.484 -21.231 1.00 92.06 329 CYS A N 1
ATOM 2551 C CA . CYS A 1 329 ? 3.614 -0.195 -22.026 1.00 92.06 329 CYS A CA 1
ATOM 2552 C C . CYS A 1 329 ? 3.453 -1.727 -21.950 1.00 92.06 329 CYS A C 1
ATOM 2554 O O . CYS A 1 329 ? 4.302 -2.411 -21.370 1.00 92.06 329 CYS A O 1
ATOM 2556 N N . PRO A 1 330 ? 2.371 -2.297 -22.517 1.00 91.56 330 PRO A N 1
ATOM 2557 C CA . PRO A 1 330 ? 2.052 -3.722 -22.369 1.00 91.56 330 PRO A CA 1
ATOM 2558 C C . PRO A 1 330 ? 3.101 -4.649 -22.998 1.00 91.56 330 PRO A C 1
ATOM 2560 O O . PRO A 1 330 ? 3.301 -5.769 -22.517 1.00 91.56 330 PRO A O 1
ATOM 2563 N N . ASP A 1 331 ? 3.831 -4.163 -23.998 1.00 93.00 331 ASP A N 1
ATOM 2564 C CA . ASP A 1 331 ? 4.829 -4.932 -24.746 1.00 93.00 331 ASP A CA 1
ATOM 2565 C C . ASP A 1 331 ? 6.260 -4.780 -24.201 1.00 93.00 331 ASP A C 1
ATOM 2567 O O . ASP A 1 331 ? 7.202 -5.305 -24.790 1.00 93.00 331 ASP A O 1
ATOM 2571 N N . THR A 1 332 ? 6.441 -4.078 -23.075 1.00 93.56 332 THR A N 1
ATOM 2572 C CA . THR A 1 332 ? 7.762 -3.821 -22.478 1.00 93.56 332 THR A CA 1
ATOM 2573 C C . THR A 1 332 ? 7.884 -4.454 -21.101 1.00 93.56 332 THR A C 1
ATOM 2575 O O . THR A 1 332 ? 7.019 -4.275 -20.244 1.00 93.56 332 THR A O 1
ATOM 2578 N N . LYS A 1 333 ? 8.984 -5.164 -20.853 1.00 96.06 333 LYS A N 1
ATOM 2579 C CA . LYS A 1 333 ? 9.289 -5.707 -19.527 1.00 96.06 333 LYS A CA 1
ATOM 2580 C C . LYS A 1 333 ? 9.499 -4.576 -18.518 1.00 96.06 333 LYS A C 1
ATOM 2582 O O . LYS A 1 333 ? 10.150 -3.585 -18.835 1.00 96.06 333 LYS A O 1
ATOM 2587 N N . LEU A 1 334 ? 8.984 -4.745 -17.307 1.00 97.06 334 LEU A N 1
ATOM 2588 C CA . LEU A 1 334 ? 9.244 -3.859 -16.174 1.00 97.06 334 LEU A CA 1
ATOM 2589 C C . LEU A 1 334 ? 9.885 -4.678 -15.058 1.00 97.06 334 LEU A C 1
ATOM 2591 O O . LEU A 1 334 ? 9.311 -5.677 -14.632 1.00 97.06 334 LEU A O 1
ATOM 2595 N N . VAL A 1 335 ? 11.054 -4.268 -14.584 1.00 97.81 335 VAL A N 1
ATOM 2596 C CA . VAL A 1 335 ? 11.777 -4.960 -13.518 1.00 97.81 335 VAL A CA 1
ATOM 2597 C C . VAL A 1 335 ? 11.964 -4.020 -12.339 1.00 97.81 335 VAL A C 1
ATOM 2599 O O . VAL A 1 335 ? 12.513 -2.936 -12.480 1.00 97.81 335 VAL A O 1
ATOM 2602 N N . ARG A 1 336 ? 11.533 -4.441 -11.159 1.00 97.06 336 ARG A N 1
ATOM 2603 C CA . ARG A 1 336 ? 11.788 -3.733 -9.909 1.00 97.06 336 ARG A CA 1
ATOM 2604 C C . ARG A 1 336 ? 13.031 -4.300 -9.234 1.00 97.06 336 ARG A C 1
ATOM 2606 O O . ARG A 1 336 ? 13.149 -5.522 -9.107 1.00 97.06 336 ARG A O 1
ATOM 2613 N N . ILE A 1 337 ? 13.957 -3.436 -8.831 1.00 96.81 337 ILE A N 1
ATOM 2614 C CA . ILE A 1 337 ? 15.195 -3.803 -8.139 1.00 96.81 337 ILE A CA 1
ATOM 2615 C C . ILE A 1 337 ? 15.130 -3.274 -6.702 1.00 96.81 337 ILE A C 1
ATOM 2617 O O . ILE A 1 337 ? 15.315 -2.074 -6.487 1.00 96.81 337 ILE A O 1
ATOM 2621 N N . PRO A 1 338 ? 14.904 -4.152 -5.710 1.00 94.94 338 PRO A N 1
ATOM 2622 C CA . PRO A 1 338 ? 14.957 -3.779 -4.303 1.00 94.94 338 PRO A CA 1
ATOM 2623 C C . PRO A 1 338 ? 16.352 -3.303 -3.872 1.00 94.94 338 PRO A C 1
ATOM 2625 O O . PRO A 1 338 ? 17.373 -3.889 -4.251 1.00 94.94 338 PRO A O 1
ATOM 2628 N N . ALA A 1 339 ? 16.407 -2.263 -3.038 1.00 92.75 339 ALA A N 1
ATOM 2629 C CA . ALA A 1 339 ? 17.656 -1.705 -2.523 1.00 92.75 339 ALA A CA 1
ATOM 2630 C C . ALA A 1 339 ? 18.496 -2.710 -1.727 1.00 92.75 339 ALA A C 1
ATOM 2632 O O . ALA A 1 339 ? 19.717 -2.744 -1.873 1.00 92.75 339 ALA A O 1
ATOM 2633 N N . ASP A 1 340 ? 17.869 -3.552 -0.913 1.00 90.75 340 ASP A N 1
ATOM 2634 C CA . ASP A 1 340 ? 18.548 -4.598 -0.146 1.00 90.75 340 ASP A CA 1
ATOM 2635 C C . ASP A 1 340 ? 19.209 -5.645 -1.059 1.00 90.75 340 ASP A C 1
ATOM 2637 O O . ASP A 1 340 ? 20.381 -5.986 -0.863 1.00 90.75 340 ASP A O 1
ATOM 2641 N N . VAL A 1 341 ? 18.507 -6.082 -2.111 1.00 93.44 341 VAL A N 1
ATOM 2642 C CA . VAL A 1 341 ? 19.058 -6.979 -3.134 1.00 93.44 341 VAL A CA 1
ATOM 2643 C C . VAL A 1 341 ? 20.244 -6.314 -3.822 1.00 93.44 341 VAL A C 1
ATOM 2645 O O . VAL A 1 341 ? 21.332 -6.894 -3.838 1.00 93.44 341 VAL A O 1
ATOM 2648 N N . PHE A 1 342 ? 20.078 -5.081 -4.309 1.00 95.94 342 PHE A N 1
ATOM 2649 C CA . PHE A 1 342 ? 21.154 -4.349 -4.970 1.00 95.94 342 PHE A CA 1
ATOM 2650 C C . PHE A 1 342 ? 22.392 -4.217 -4.080 1.00 95.94 342 PHE A C 1
ATOM 2652 O O . PHE A 1 342 ? 23.487 -4.599 -4.490 1.00 95.94 342 PHE A O 1
ATOM 2659 N N . TYR A 1 343 ? 22.249 -3.720 -2.848 1.00 94.44 343 TYR A N 1
ATOM 2660 C CA . TYR A 1 343 ? 23.399 -3.496 -1.971 1.00 94.44 343 TYR A CA 1
ATOM 2661 C C . TYR A 1 343 ? 24.088 -4.799 -1.559 1.00 94.44 343 TYR A C 1
ATOM 2663 O O . TYR A 1 343 ? 25.313 -4.809 -1.429 1.00 94.44 343 TYR A O 1
ATOM 2671 N N . SER A 1 344 ? 23.351 -5.907 -1.438 1.00 94.44 344 SER A N 1
ATOM 2672 C CA . SER A 1 344 ? 23.949 -7.226 -1.191 1.00 94.44 344 SER A CA 1
ATOM 2673 C C . SER A 1 344 ? 24.741 -7.780 -2.388 1.00 94.44 344 SER A C 1
ATOM 2675 O O . SER A 1 344 ? 25.611 -8.630 -2.199 1.00 94.44 344 SER A O 1
ATOM 2677 N N . LYS A 1 345 ? 24.474 -7.285 -3.608 1.00 96.56 345 LYS A N 1
ATOM 2678 C CA . LYS A 1 345 ? 25.046 -7.764 -4.882 1.00 96.56 345 LYS A CA 1
ATOM 2679 C C . LYS A 1 345 ? 25.844 -6.718 -5.658 1.00 96.56 345 LYS A C 1
ATOM 2681 O O . LYS A 1 345 ? 26.318 -6.990 -6.755 1.00 96.56 345 LYS A O 1
ATOM 2686 N N . ARG A 1 346 ? 26.044 -5.519 -5.112 1.00 93.38 346 ARG A N 1
ATOM 2687 C CA . ARG A 1 346 ? 26.600 -4.354 -5.827 1.00 93.38 346 ARG A CA 1
ATOM 2688 C C . ARG A 1 346 ? 27.938 -4.613 -6.537 1.00 93.38 346 ARG A C 1
ATOM 2690 O O . ARG A 1 346 ? 28.213 -3.991 -7.558 1.00 93.38 346 ARG A O 1
ATOM 2697 N N . GLY A 1 347 ? 28.781 -5.485 -5.984 1.00 93.19 347 GLY A N 1
ATOM 2698 C CA . GLY A 1 347 ? 30.095 -5.837 -6.539 1.00 93.19 347 GLY A CA 1
ATOM 2699 C C . GLY A 1 347 ? 30.154 -7.180 -7.272 1.00 93.19 347 GLY A C 1
ATOM 2700 O O . GLY A 1 347 ? 31.239 -7.588 -7.668 1.00 93.19 347 GLY A O 1
ATOM 2701 N N . ASP A 1 348 ? 29.028 -7.877 -7.409 1.00 96.94 348 ASP A N 1
ATOM 2702 C CA . ASP A 1 348 ? 28.947 -9.232 -7.955 1.00 96.94 348 ASP A CA 1
ATOM 2703 C C . ASP A 1 348 ? 28.622 -9.170 -9.457 1.00 96.94 348 ASP A C 1
ATOM 2705 O O . ASP A 1 348 ? 27.460 -9.138 -9.858 1.00 96.94 348 ASP A O 1
ATOM 2709 N N . SER A 1 349 ? 29.653 -9.051 -10.298 1.00 95.25 349 SER A N 1
ATOM 2710 C CA . SER A 1 349 ? 29.481 -8.922 -11.754 1.00 95.25 349 SER A CA 1
ATOM 2711 C C . SER A 1 349 ? 28.771 -10.125 -12.377 1.00 95.25 349 SER A C 1
ATOM 2713 O O . SER A 1 349 ? 27.897 -9.925 -13.219 1.00 95.25 349 SER A O 1
ATOM 2715 N N . ASP A 1 350 ? 29.086 -11.338 -11.920 1.00 97.19 350 ASP A N 1
ATOM 2716 C CA . ASP A 1 350 ? 28.484 -12.577 -12.422 1.00 97.19 350 ASP A CA 1
ATOM 2717 C C . ASP A 1 350 ? 26.977 -12.611 -12.124 1.00 97.19 350 ASP A C 1
ATOM 2719 O O . ASP A 1 350 ? 26.174 -13.021 -12.965 1.00 97.19 350 ASP A O 1
ATOM 2723 N N . PHE A 1 351 ? 26.567 -12.118 -10.948 1.00 97.88 351 PHE A N 1
ATOM 2724 C CA . PHE A 1 351 ? 25.154 -11.966 -10.607 1.00 97.88 351 PHE A CA 1
ATOM 2725 C C . PHE A 1 351 ? 24.422 -11.037 -11.580 1.00 97.88 351 PHE A C 1
ATOM 2727 O O . PHE A 1 351 ? 23.350 -11.392 -12.070 1.00 97.88 351 PHE A O 1
ATOM 2734 N N . TRP A 1 352 ? 24.981 -9.858 -11.870 1.00 98.00 352 TRP A N 1
ATOM 2735 C CA . TRP A 1 352 ? 24.331 -8.883 -12.753 1.00 98.00 352 TRP A CA 1
ATOM 2736 C C . TRP A 1 352 ? 24.292 -9.347 -14.210 1.00 98.00 352 TRP A C 1
ATOM 2738 O O . TRP A 1 352 ? 23.286 -9.126 -14.880 1.00 98.00 352 TRP A O 1
ATOM 2748 N N . GLU A 1 353 ? 25.326 -10.040 -14.689 1.00 97.50 353 GLU A N 1
ATOM 2749 C CA . GLU A 1 353 ? 25.315 -10.661 -16.018 1.00 97.50 353 GLU A CA 1
ATOM 2750 C C . GLU A 1 353 ? 24.243 -11.758 -16.105 1.00 97.50 353 GLU A C 1
ATOM 2752 O O . GLU A 1 353 ? 23.401 -11.742 -17.005 1.00 97.50 353 GLU A O 1
ATOM 2757 N N . SER A 1 354 ? 24.193 -12.661 -15.119 1.00 97.62 354 SER A N 1
ATOM 2758 C CA . SER A 1 354 ? 23.163 -13.704 -15.049 1.00 97.62 354 SER A CA 1
ATOM 2759 C C . SER A 1 354 ? 21.748 -13.122 -14.952 1.00 97.62 354 SER A C 1
ATOM 2761 O O . SER A 1 354 ? 20.809 -13.665 -15.541 1.00 97.62 354 SER A O 1
ATOM 2763 N N . PHE A 1 355 ? 21.577 -12.023 -14.216 1.00 97.69 355 PHE A N 1
ATOM 2764 C CA . PHE A 1 355 ? 20.319 -11.286 -14.138 1.00 97.69 355 PHE A CA 1
ATOM 2765 C C . PHE A 1 355 ? 19.903 -10.747 -15.512 1.00 97.69 355 PHE A C 1
ATOM 2767 O O . PHE A 1 355 ? 18.767 -10.963 -15.929 1.00 97.69 355 PHE A O 1
ATOM 2774 N N . LEU A 1 356 ? 20.814 -10.095 -16.239 1.00 98.19 356 LEU A N 1
ATOM 2775 C CA . LEU A 1 356 ? 20.529 -9.539 -17.563 1.00 98.19 356 LEU A CA 1
ATOM 2776 C C . LEU A 1 356 ? 20.152 -10.621 -18.582 1.00 98.19 356 LEU A C 1
ATOM 2778 O O . LEU A 1 356 ? 19.198 -10.430 -19.336 1.00 98.19 356 LEU A O 1
ATOM 2782 N N . ILE A 1 357 ? 20.829 -11.774 -18.559 1.00 97.69 357 ILE A N 1
ATOM 2783 C CA . ILE A 1 357 ? 20.460 -12.944 -19.376 1.00 97.69 357 ILE A CA 1
ATOM 2784 C C . ILE A 1 357 ? 19.038 -13.407 -19.032 1.00 97.69 357 ILE A C 1
ATOM 2786 O O . ILE A 1 357 ? 18.213 -13.602 -19.921 1.00 97.69 357 ILE A O 1
ATOM 2790 N N . THR A 1 358 ? 18.714 -13.493 -17.738 1.00 97.25 358 THR A N 1
ATOM 2791 C CA . THR A 1 358 ? 17.369 -13.876 -17.276 1.00 97.25 358 THR A CA 1
ATOM 2792 C C . THR A 1 358 ? 16.296 -12.890 -17.755 1.00 97.25 358 THR A C 1
ATOM 2794 O O . THR A 1 358 ? 15.195 -13.304 -18.113 1.00 97.25 358 THR A O 1
ATOM 2797 N N . VAL A 1 359 ? 16.597 -11.587 -17.789 1.00 97.38 359 VAL A N 1
ATOM 2798 C CA . VAL A 1 359 ? 15.682 -10.562 -18.319 1.00 97.38 359 VAL A CA 1
ATOM 2799 C C . VAL A 1 359 ? 15.528 -10.663 -19.840 1.00 97.38 359 VAL A C 1
ATOM 2801 O O . VAL A 1 359 ? 14.414 -10.465 -20.332 1.00 97.38 359 VAL A O 1
ATOM 2804 N N . ASP A 1 360 ? 16.591 -10.978 -20.591 1.00 97.50 360 ASP A N 1
ATOM 2805 C CA . ASP A 1 360 ? 16.510 -11.171 -22.050 1.00 97.50 360 ASP A CA 1
ATOM 2806 C C . ASP A 1 360 ? 15.573 -12.333 -22.410 1.00 97.50 360 ASP A C 1
ATOM 2808 O O . ASP A 1 360 ? 14.703 -12.184 -23.274 1.00 97.50 360 ASP A O 1
ATOM 2812 N N . ASP A 1 361 ? 15.690 -13.438 -21.670 1.00 96.88 361 ASP A N 1
ATOM 2813 C CA . ASP A 1 361 ? 14.929 -14.673 -21.881 1.00 96.88 361 ASP A CA 1
ATOM 2814 C C . ASP A 1 361 ? 13.492 -14.636 -21.335 1.00 96.88 361 ASP A C 1
ATOM 2816 O O . ASP A 1 361 ? 12.666 -15.469 -21.714 1.00 96.88 361 ASP A O 1
ATOM 2820 N N . ALA A 1 362 ? 13.165 -13.695 -20.445 1.00 95.56 362 ALA A N 1
ATOM 2821 C CA . ALA A 1 362 ? 11.834 -13.609 -19.852 1.00 95.56 362 ALA A CA 1
ATOM 2822 C C . ALA A 1 362 ? 10.752 -13.205 -20.872 1.00 95.56 362 ALA A C 1
ATOM 2824 O O . ALA A 1 362 ? 11.002 -12.504 -21.859 1.00 95.56 362 ALA A O 1
ATOM 2825 N N . ASP A 1 363 ? 9.503 -13.568 -20.586 1.00 95.06 363 ASP A N 1
ATOM 2826 C CA . ASP A 1 363 ? 8.348 -13.045 -21.314 1.00 95.06 363 ASP A CA 1
ATOM 2827 C C . ASP A 1 363 ? 8.094 -11.571 -20.959 1.00 95.06 363 ASP A C 1
ATOM 2829 O O . ASP A 1 363 ? 8.579 -11.042 -19.950 1.00 95.06 363 ASP A O 1
ATOM 2833 N N . ASN A 1 364 ? 7.305 -10.878 -21.779 1.00 94.06 364 ASN A N 1
ATOM 2834 C CA . ASN A 1 364 ? 6.840 -9.536 -21.443 1.00 94.06 364 ASN A CA 1
ATOM 2835 C C . ASN A 1 364 ? 5.973 -9.583 -20.182 1.00 94.06 364 ASN A C 1
ATOM 2837 O O . ASN A 1 364 ? 4.979 -10.296 -20.129 1.00 94.06 364 ASN A O 1
ATOM 2841 N N . GLY A 1 365 ? 6.330 -8.786 -19.180 1.00 93.44 365 GLY A N 1
ATOM 2842 C CA . GLY A 1 365 ? 5.681 -8.826 -17.876 1.00 93.44 365 GLY A CA 1
ATOM 2843 C C . GLY A 1 365 ? 6.251 -7.779 -16.932 1.00 93.44 365 GLY A C 1
ATOM 2844 O O . GLY A 1 365 ? 7.149 -7.018 -17.296 1.00 93.44 365 GLY A O 1
ATOM 2845 N N . ALA A 1 366 ? 5.706 -7.731 -15.721 1.00 94.62 366 ALA A N 1
ATOM 2846 C CA . ALA A 1 366 ? 6.343 -7.038 -14.612 1.00 94.62 366 ALA A CA 1
ATOM 2847 C C . ALA A 1 366 ? 6.996 -8.064 -13.693 1.00 94.62 366 ALA A C 1
ATOM 2849 O O . ALA A 1 366 ? 6.438 -9.137 -13.475 1.00 94.62 366 ALA A O 1
ATOM 2850 N N . TYR A 1 367 ? 8.152 -7.730 -13.142 1.00 95.44 367 TYR A N 1
ATOM 2851 C CA . TYR A 1 367 ? 8.940 -8.614 -12.301 1.00 95.44 367 TYR A CA 1
ATOM 2852 C C . TYR A 1 367 ? 9.577 -7.833 -11.167 1.00 95.44 367 TYR A C 1
ATOM 2854 O O . TYR A 1 367 ? 9.827 -6.638 -11.295 1.00 95.44 367 TYR A O 1
ATOM 2862 N N . CYS A 1 368 ? 9.903 -8.525 -10.088 1.00 95.00 368 CYS A N 1
ATOM 2863 C CA . CYS A 1 368 ? 10.821 -8.021 -9.086 1.00 95.00 368 CYS A CA 1
ATOM 2864 C C . CYS A 1 368 ? 12.010 -8.960 -8.949 1.00 95.00 368 CYS A C 1
ATOM 2866 O O . CYS A 1 368 ? 11.852 -10.184 -8.956 1.00 95.00 368 CYS A O 1
ATOM 2868 N N . LEU A 1 369 ? 13.195 -8.380 -8.816 1.00 95.25 369 LEU A N 1
ATOM 2869 C CA . LEU A 1 369 ? 14.433 -9.118 -8.640 1.00 95.25 369 LEU A CA 1
ATOM 2870 C C . LEU A 1 369 ? 14.524 -9.691 -7.221 1.00 95.25 369 LEU A C 1
ATOM 2872 O O . LEU A 1 369 ? 14.376 -8.964 -6.241 1.00 95.25 369 LEU A O 1
ATOM 2876 N N . ALA A 1 370 ? 14.788 -10.994 -7.112 1.00 92.00 370 ALA A N 1
ATOM 2877 C CA . ALA A 1 370 ? 15.084 -11.661 -5.846 1.00 92.00 370 ALA A CA 1
ATOM 2878 C C . ALA A 1 370 ? 16.597 -11.736 -5.572 1.00 92.00 370 ALA A C 1
ATOM 2880 O O . ALA A 1 370 ? 17.416 -11.697 -6.490 1.00 92.00 370 ALA A O 1
ATOM 2881 N N . SER A 1 371 ? 16.967 -11.955 -4.306 1.00 88.56 371 SER A N 1
ATOM 2882 C CA . SER A 1 371 ? 18.356 -12.099 -3.825 1.00 88.56 371 SER A CA 1
ATOM 2883 C C . SER A 1 371 ? 19.168 -13.186 -4.553 1.00 88.56 371 SER A C 1
ATOM 2885 O O . SER A 1 371 ? 20.390 -13.082 -4.673 1.00 88.56 371 SER A O 1
ATOM 2887 N N . GLY A 1 372 ? 18.490 -14.219 -5.063 1.00 89.19 372 GLY A N 1
ATOM 2888 C CA . GLY A 1 372 ? 19.077 -15.302 -5.857 1.00 89.19 372 GLY A CA 1
ATOM 2889 C C . GLY A 1 372 ? 19.197 -15.028 -7.362 1.00 89.19 372 GLY A C 1
ATOM 2890 O O . GLY A 1 372 ? 19.565 -15.942 -8.088 1.00 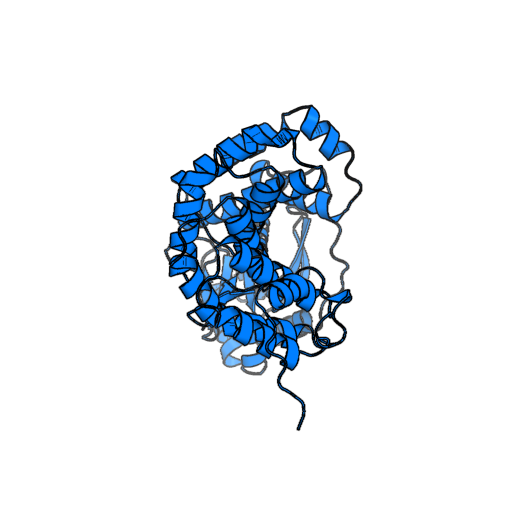89.19 372 GLY A O 1
ATOM 2891 N N . GLY A 1 373 ? 18.845 -13.830 -7.845 1.00 90.00 373 GLY A N 1
ATOM 2892 C CA . GLY A 1 373 ? 18.943 -13.439 -9.262 1.00 90.00 373 GLY A CA 1
ATOM 2893 C C . GLY A 1 373 ? 17.712 -13.791 -10.104 1.00 90.00 373 GLY A C 1
ATOM 2894 O O . GLY A 1 373 ? 17.606 -13.383 -11.256 1.00 90.00 373 GLY A O 1
ATOM 2895 N N . ASN A 1 374 ? 16.750 -14.511 -9.522 1.00 91.75 374 ASN A N 1
ATOM 2896 C CA . ASN A 1 374 ? 15.504 -14.878 -10.189 1.00 91.75 374 ASN A CA 1
ATOM 2897 C C . ASN A 1 374 ? 14.545 -13.684 -10.302 1.00 91.75 374 ASN A C 1
ATOM 2899 O O . ASN A 1 374 ? 14.448 -12.859 -9.389 1.00 91.75 374 ASN A O 1
ATOM 2903 N N . LEU A 1 375 ? 13.759 -13.665 -11.380 1.00 93.62 375 LEU A N 1
ATOM 2904 C CA . LEU A 1 375 ? 12.655 -12.729 -11.576 1.00 93.62 375 LEU A CA 1
ATOM 2905 C C . LEU A 1 375 ? 11.355 -13.300 -10.999 1.00 93.62 375 LEU A C 1
ATOM 2907 O O . LEU A 1 375 ? 10.884 -14.356 -11.422 1.00 93.62 375 LEU A O 1
ATOM 2911 N N . LEU A 1 376 ? 10.756 -12.591 -10.045 1.00 91.06 376 LEU A N 1
ATOM 2912 C CA . LEU A 1 376 ? 9.460 -12.933 -9.463 1.00 91.06 376 LEU A CA 1
ATOM 2913 C C . LEU A 1 376 ? 8.351 -12.148 -10.182 1.00 91.06 376 LEU A C 1
ATOM 2915 O O . LEU A 1 376 ? 8.337 -10.922 -10.070 1.00 91.06 376 LEU A O 1
ATOM 2919 N N . PRO A 1 377 ? 7.425 -12.800 -10.915 1.00 90.19 377 PRO A N 1
ATOM 2920 C CA . PRO A 1 377 ? 6.391 -12.104 -11.681 1.00 90.19 377 PRO A CA 1
ATOM 2921 C C . PRO A 1 377 ? 5.467 -11.268 -10.799 1.00 90.19 377 PRO A C 1
ATOM 2923 O O . PRO A 1 377 ? 4.822 -11.804 -9.895 1.00 90.19 377 PRO A O 1
ATOM 2926 N N . ILE A 1 378 ? 5.348 -9.975 -11.106 1.00 87.88 378 ILE A N 1
ATOM 2927 C CA . ILE A 1 378 ? 4.403 -9.059 -10.480 1.00 87.88 378 ILE A CA 1
ATOM 2928 C C . ILE A 1 378 ? 3.045 -9.139 -11.160 1.00 87.88 378 ILE A C 1
ATOM 2930 O O . ILE A 1 378 ? 2.848 -8.652 -12.268 1.00 87.88 378 ILE A O 1
ATOM 2934 N N . GLY A 1 379 ? 2.075 -9.714 -10.454 1.00 65.69 379 GLY A N 1
ATOM 2935 C CA . GLY A 1 379 ? 0.668 -9.529 -10.772 1.00 65.69 379 GLY A CA 1
ATOM 2936 C C . GLY A 1 379 ? 0.067 -10.525 -11.766 1.00 65.69 379 GLY A C 1
ATOM 2937 O O . GLY A 1 379 ? -1.072 -10.330 -12.190 1.00 65.69 379 GLY A O 1
ATOM 2938 N N . GLU A 1 380 ? 0.769 -11.605 -12.115 1.00 51.06 380 GLU A N 1
ATOM 2939 C CA . GLU A 1 380 ? 0.236 -12.660 -12.985 1.00 51.06 380 GLU A CA 1
ATOM 2940 C C . GLU A 1 380 ? -0.100 -13.948 -12.216 1.00 51.06 380 GLU A C 1
ATOM 2942 O O . GLU A 1 380 ? 0.737 -14.823 -12.015 1.00 51.06 380 GLU A O 1
ATOM 2947 N N . GLY A 1 381 ? -1.370 -14.084 -11.815 1.00 44.09 381 GLY A N 1
ATOM 2948 C CA . GLY A 1 381 ? -2.137 -15.333 -11.909 1.00 44.09 381 GLY A CA 1
ATOM 2949 C C . GLY A 1 381 ? -1.621 -16.603 -11.221 1.00 44.09 381 GLY A C 1
ATOM 2950 O O . GLY A 1 381 ? -2.096 -17.686 -11.567 1.00 44.09 381 GLY A O 1
ATOM 2951 N N . ARG A 1 382 ? -0.691 -16.533 -10.264 1.00 37.75 382 ARG A N 1
ATOM 2952 C CA . ARG A 1 382 ? -0.293 -17.683 -9.433 1.00 37.75 382 ARG A CA 1
ATOM 2953 C C . ARG A 1 382 ? -0.147 -17.253 -7.978 1.00 37.75 382 ARG A C 1
ATOM 2955 O O . ARG A 1 382 ? 0.404 -16.195 -7.706 1.00 37.75 382 ARG A O 1
ATOM 2962 N N . ASP A 1 383 ? -0.649 -18.094 -7.074 1.00 38.97 383 ASP A N 1
ATOM 2963 C CA . ASP A 1 383 ? -0.789 -17.939 -5.614 1.00 38.97 383 ASP A CA 1
ATOM 2964 C C . ASP A 1 383 ? 0.519 -17.692 -4.835 1.00 38.97 383 ASP A C 1
ATOM 2966 O O . ASP A 1 383 ? 0.852 -18.403 -3.885 1.00 38.97 383 ASP A O 1
ATOM 2970 N N . ARG A 1 384 ? 1.303 -16.687 -5.212 1.00 45.50 384 ARG A N 1
ATOM 2971 C CA . ARG A 1 384 ? 2.487 -16.283 -4.465 1.00 45.50 384 ARG A CA 1
ATOM 2972 C C . ARG A 1 384 ? 2.351 -14.809 -4.151 1.00 45.50 384 ARG A C 1
ATOM 2974 O O . ARG A 1 384 ? 2.525 -13.957 -5.013 1.00 45.50 384 ARG A O 1
ATOM 2981 N N . ALA A 1 385 ? 2.039 -14.520 -2.891 1.00 45.91 385 ALA A N 1
ATOM 2982 C CA . ALA A 1 385 ? 2.458 -13.254 -2.316 1.00 45.91 385 ALA A CA 1
ATOM 2983 C C . ALA A 1 385 ? 3.952 -13.065 -2.638 1.00 45.91 385 ALA A C 1
ATOM 2985 O O . ALA A 1 385 ? 4.704 -14.043 -2.618 1.00 45.91 385 ALA A O 1
ATOM 2986 N N . PHE A 1 386 ? 4.363 -11.849 -2.992 1.00 53.72 386 PHE A N 1
ATOM 2987 C CA . PHE A 1 386 ? 5.763 -11.518 -3.248 1.00 53.72 386 PHE A CA 1
ATOM 2988 C C . PHE A 1 386 ? 6.564 -11.822 -1.994 1.00 53.72 386 PHE A C 1
ATOM 2990 O O . PHE A 1 3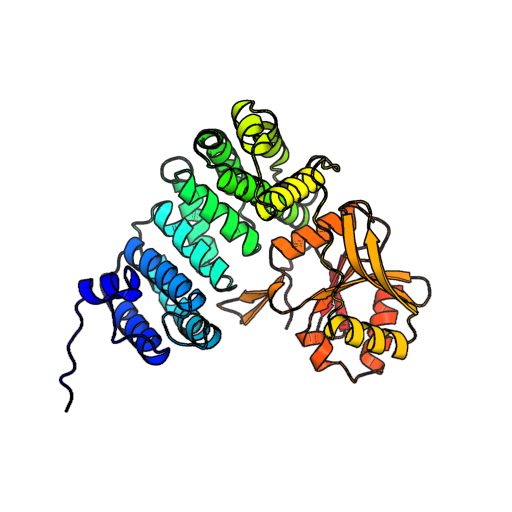86 ? 6.424 -11.122 -1.001 1.00 53.72 386 PHE A O 1
ATOM 2997 N N . GLN A 1 387 ? 7.309 -12.920 -2.012 1.00 52.53 387 GLN A N 1
ATOM 2998 C CA . GLN A 1 387 ? 8.154 -13.333 -0.905 1.00 52.53 387 GLN A CA 1
ATOM 2999 C C . GLN A 1 387 ? 9.594 -13.094 -1.341 1.00 52.53 387 GLN A C 1
ATOM 3001 O O . GLN A 1 387 ? 10.105 -13.830 -2.185 1.00 52.53 387 GLN A O 1
ATOM 3006 N N . TYR A 1 388 ? 10.222 -12.061 -0.778 1.00 48.44 388 TYR A N 1
ATOM 3007 C CA . TYR A 1 388 ? 11.668 -11.860 -0.851 1.00 48.44 388 TYR A CA 1
ATOM 3008 C C . TYR A 1 388 ? 12.277 -12.358 0.459 1.00 48.44 388 TYR A C 1
ATOM 3010 O O . TYR A 1 388 ? 12.119 -11.713 1.493 1.00 48.44 388 TYR A O 1
ATOM 3018 N N . THR A 1 389 ? 12.916 -13.526 0.416 1.00 45.12 389 THR A N 1
ATOM 3019 C CA . THR A 1 389 ? 13.916 -13.984 1.395 1.00 45.12 389 THR A CA 1
ATOM 3020 C C . THR A 1 389 ? 14.894 -14.894 0.682 1.00 45.12 389 THR A C 1
ATOM 3022 O O . THR A 1 389 ? 14.404 -15.921 0.151 1.00 45.12 389 THR A O 1
#